Protein AF-0000000084351665 (afdb_homodimer)

InterPro domains:
  IPR002731 ATPase, BadF/BadG/BcrA/BcrD type [PF01869] (5-314)
  IPR043129 ATPase, nucleotide binding domain [SSF53067] (1-123)
  IPR043129 ATPase, nucleotide binding domain [SSF53067] (130-318)
  IPR052519 Eukaryotic-type N-acetylglucosamine Kinase [PTHR43190] (4-318)

Secondary structure (DSSP, 8-state):
--EEEEEEE-SSEEEEEEEETT----SSSSSEEEEEEE---HHHH-HHHHHHHHHHHHHHHHHHTT--GGGEEEEEEEETT--SHHHHHHHHHHHHHHHHHTT--TT-EEEEEEHHHHHHHHHSPTT---EEEEEESSSEEEEEE-TT--EEEEE--BTTTB-TTSHHHHHHHHHHHHHHHHHTSS---THHHHHHHHHT-SSTTHHHIIIIII---HHHHHHTHHHHHHHHHTT-HHHHHHHHHHHHHHHHHHHHHHHH-TT--TT-EEEEESHHHHH-HHHHHHHHHHHHHHT--EE----S-HHHHHHHHHHHHHS----/--EEEEEEE-SSEEEEEEEETT----SSSSSEEEEEEE---HHHH-HHHHHHHHHHHHHHHHHHTT--GGGEEEEEEEETT--SHHHHHHHHHHHHHHHHHTT--TT-EEEEEEHHHHHHHHHSPTT---EEEEEESSSEEEEEE-TT--EEEEE--BTTTB-TTSHHHHHHHHHHHHHHHHHTSS---THHHHHHHHHT-SSTTHHHIIIIII---HHHHHHTHHHHHHHHHTT-HHHHHHHHHHHHHHHHHHHHHHHH-TT--TT-EEEEESHHHHH-HHHHHHHHHHHHHTT--EE----S-HHHHHHHHHHHHHS----

Solvent-accessible surface area (backbone atoms only — not comparable to full-atom values): 31683 Å² total; per-residue (Å²): 91,55,26,21,29,2,25,28,22,28,75,71,39,20,37,40,30,39,31,38,64,90,53,64,95,50,88,96,51,95,36,68,50,76,44,77,45,66,39,32,15,33,86,78,67,31,60,68,52,19,25,51,50,51,39,50,49,50,50,49,47,30,59,74,65,73,50,59,45,67,35,36,23,13,35,15,38,12,22,32,83,25,82,46,71,69,48,25,51,51,48,40,51,48,36,49,53,35,39,52,73,66,57,40,37,92,74,38,43,78,45,53,43,28,35,66,56,17,33,39,50,8,27,40,50,89,88,56,59,45,35,33,32,37,39,18,25,61,47,20,34,29,40,34,38,35,74,86,66,49,76,49,69,21,72,56,55,40,81,87,48,31,16,61,40,6,19,29,43,45,18,48,52,49,53,30,48,41,53,32,22,73,35,49,60,41,71,85,59,68,56,48,61,52,49,31,57,74,69,71,45,90,52,77,76,50,49,47,49,46,54,73,65,66,49,68,52,70,62,60,43,13,55,43,29,57,51,37,48,53,35,29,77,71,66,32,63,68,32,40,51,52,36,42,50,23,12,50,43,48,44,38,36,52,52,14,50,44,70,77,34,76,85,59,46,52,77,33,40,30,27,55,44,43,58,44,54,72,70,24,62,60,25,40,49,43,30,52,52,47,25,58,76,65,51,62,16,37,80,44,74,47,61,46,51,36,24,54,9,11,24,50,53,10,42,42,68,58,50,62,69,87,119,90,56,26,21,29,2,24,31,22,27,72,72,40,20,37,42,28,38,31,37,65,93,51,62,95,39,72,86,60,93,35,57,49,77,45,76,46,67,39,31,14,31,84,78,66,32,61,66,52,20,25,51,50,49,37,51,48,49,51,49,48,31,59,76,66,72,50,60,46,67,34,36,24,13,34,15,40,12,21,33,82,26,81,47,71,69,47,26,52,51,48,40,52,48,36,49,52,35,39,54,74,66,56,40,36,92,77,37,43,78,48,52,43,27,36,67,56,18,33,40,50,9,27,40,50,89,89,56,57,46,35,34,32,36,40,19,26,60,47,19,35,30,41,36,38,35,77,87,66,50,74,49,67,20,71,57,54,40,82,89,48,32,14,63,39,7,19,28,43,43,17,49,51,50,53,29,48,43,53,33,21,74,37,48,60,40,72,85,58,67,57,49,61,50,49,31,56,74,69,71,44,91,51,79,76,49,50,46,50,46,54,75,63,67,50,68,52,68,62,62,43,11,55,42,31,57,51,37,47,52,35,29,75,71,65,30,64,68,33,40,51,51,36,42,50,22,13,51,43,48,43,37,36,52,52,13,50,44,70,75,34,76,86,60,46,52,76,33,42,30,28,55,44,44,57,45,54,71,69,24,64,62,24,39,49,44,29,52,52,48,25,59,77,66,51,62,16,37,80,43,75,47,59,46,49,35,24,54,10,11,24,50,52,10,43,43,68,59,50,61,70,89,120

Radius of gyration: 30.83 Å; Cα contacts (8 Å, |Δi|>4): 1410; chains: 2; bounding box: 46×96×69 Å

Foldseek 3Di:
DFKEWFWQAEQAKIKIKIAGQVDDPDPPDLGIDMDMDGHQQCVRVHLLVSLLRVLVRVVVVCVVSVHDLANYQEYEHAHANQADPVSQVSSQVNNVVSSVVSVHDPNYYYGYHHLVQLQVLQQDDPPQQWAKEWEAELFTWMWIADNVGDIDIGFPPDLVPDRFLHLLQLLVLLLVQLVCCVVVNDPDWCLQVLVCVVVVHDHNVCVCCVCVVVPDDSNVSSVSLVSLLVRVVVVTPSSLVSLLRSLVVSLVRLVVVCVVPVVDWLAHEYEYDYDSCVRHPSSVCSNQVSCVVVSSHHYDYGNGGSSVSRRVVGSCVSPVPPD/DFKEWFWQAEQAKIKIKIAGQVDDPDDPVQGIDMDMDGHQQCVRVHLLVSLLRVLVRVVVVCVVSVHDLANYQEYEHAHANQADPVSQVSSQVNNVVSSVVSVHDPNYYYGYHHLVQLQVLQQDDPPQQWAKEWEAELFTWMWIADNVGDIDIGFPPDLVPDRFLHLLQLLVLLLVQLVCCVVVNDPDWCSQVLVCVVVVHDHNVCVCCVCVPVPDDSNVSSVSLVSLLVRVVVVTPSSLVSLLRSLVVSLVRLVVVCVVPVVDWLAHEYEYYYDSCVRRPSSVCSNQVSCVVVSSHHYDYGNGGSSVSRRVVGSCVSPVPPD

Nearest PDB structures (foldseek):
  2e2o-assembly1_A  TM=8.042E-01  e=7.193E-23  Sulfurisphaera tokodaii
  2ch5-assembly2_D  TM=7.675E-01  e=7.895E-22  Homo sapiens
  2ch5-assembly1_A  TM=7.675E-01  e=6.154E-21  Homo sapiens
  1zc6-assembly1_A  TM=7.914E-01  e=1.418E-19  Chromobacterium violaceum ATCC 12472
  2ch6-assembly2_B  TM=7.378E-01  e=6.716E-17  Homo sapiens

Organism: NCBI:txid482461

pLDDT: mean 93.98, std 9.74, range [36.22, 98.94]

Sequence (646 aa):
MPFVIGMDGGGTKTTCLIKEVGGELQKNGRLVEQFQGPGTNPHVVGFETAAARIGELIRYGLEAGSLKTEEVSAVCCGLAGVGRKSEEQRMQQLISDELDSLKMSEYCELDVCSDSYIALRGALEPGTGEGILVISGTGSNALALTNSGKLTKSGGWGHVLGDEGSGYYIGMKALNYITRAYDGRDKATMLTSLILKRLQLEKTEDLIAYIYGERPEKREIASLARQVIEAAEHRDEAAENILRQAGEELLTHVESLFRKNPQFTKQTVVTAAGSIFTYSTLVRETFINGLRQRNLGIYRKAYQSPAFGAAIVAEELAHPSKQMPFVIGMDGGGTKTTCLIKEVGGELQKNGRLVEQFQGPGTNPHVVGFETAAARIGELIRYGLEAGSLKTEEVSAVCCGLAGVGRKSEEQRMQQLISDELDSLKMSEYCELDVCSDSYIALRGALEPGTGEGILVISGTGSNALALTNSGKLTKSGGWGHVLGDEGSGYYIGMKALNYITRAYDGRDKATMLTSLILKRLQLEKTEDLIAYIYGERPEKREIASLARQVIEAAEHRDEAAENILRQAGEELLTHVESLFRKNPQFTKQTVVTAAGSIFTYSTLVRETFINGLRQRNLGIYRKAYQSPAFGAAIVAEELAHPSKQ

Structure (mmCIF, N/CA/C/O backbone):
data_AF-0000000084351665-model_v1
#
loop_
_entity.id
_entity.type
_entity.pdbx_description
1 polymer 'BadF-type ATPase'
#
loop_
_atom_site.group_PDB
_atom_site.id
_atom_site.type_symbol
_atom_site.label_atom_id
_atom_site.label_alt_id
_atom_site.label_comp_id
_atom_site.label_asym_id
_atom_site.label_entity_id
_atom_site.label_seq_id
_atom_site.pdbx_PDB_ins_code
_atom_site.Cartn_x
_atom_site.Cartn_y
_atom_site.Cartn_z
_atom_site.occupancy
_atom_site.B_iso_or_equiv
_atom_site.auth_seq_id
_atom_site.auth_comp_id
_atom_site.auth_asym_id
_atom_site.auth_atom_id
_atom_site.pdbx_PDB_model_num
ATOM 1 N N . MET A 1 1 ? 1.772 -51.25 -11.43 1 73.12 1 MET A N 1
ATOM 2 C CA . MET A 1 1 ? 1.043 -50.375 -10.508 1 73.12 1 MET A CA 1
ATOM 3 C C . MET A 1 1 ? 0.276 -49.312 -11.266 1 73.12 1 MET A C 1
ATOM 5 O O . MET A 1 1 ? 0.858 -48.312 -11.695 1 73.12 1 MET A O 1
ATOM 9 N N . PRO A 1 2 ? -0.958 -49.5 -11.406 1 86.38 2 PRO A N 1
ATOM 10 C CA . PRO A 1 2 ? -1.713 -48.781 -12.438 1 86.38 2 PRO A CA 1
ATOM 11 C C . PRO A 1 2 ? -2.201 -47.406 -11.969 1 86.38 2 PRO A C 1
ATOM 13 O O . PRO A 1 2 ? -2.771 -46.656 -12.75 1 86.38 2 PRO A O 1
ATOM 16 N N . PHE A 1 3 ? -1.926 -47.094 -10.68 1 92.38 3 PHE A N 1
ATOM 17 C CA . PHE A 1 3 ? -2.535 -45.875 -10.203 1 92.38 3 PHE A CA 1
ATOM 18 C C . PHE A 1 3 ? -1.469 -44.875 -9.742 1 92.38 3 PHE A C 1
ATOM 20 O O . PHE A 1 3 ? -0.383 -45.281 -9.32 1 92.38 3 PHE A O 1
ATOM 27 N N . VAL A 1 4 ? -1.79 -43.594 -9.867 1 95.25 4 VAL A N 1
ATOM 28 C CA . VAL A 1 4 ? -0.985 -42.5 -9.305 1 95.25 4 VAL A CA 1
ATOM 29 C C . VAL A 1 4 ? -1.865 -41.594 -8.445 1 95.25 4 VAL A C 1
ATOM 31 O O . VAL A 1 4 ? -3.086 -41.562 -8.625 1 95.25 4 VAL A O 1
ATOM 34 N N . ILE A 1 5 ? -1.217 -40.875 -7.551 1 96.19 5 ILE A N 1
ATOM 35 C CA . ILE A 1 5 ? -1.927 -39.938 -6.668 1 96.19 5 ILE A CA 1
ATOM 36 C C . ILE A 1 5 ? -1.353 -38.531 -6.82 1 96.19 5 ILE A C 1
ATOM 38 O O . ILE A 1 5 ? -0.138 -38.344 -6.73 1 96.19 5 ILE A O 1
ATOM 42 N N . GLY A 1 6 ? -2.223 -37.594 -7.164 1 97 6 GLY A N 1
ATOM 43 C CA . GLY A 1 6 ? -1.877 -36.188 -7.164 1 97 6 GLY A CA 1
ATOM 44 C C . GLY A 1 6 ? -2.545 -35.406 -6.043 1 97 6 GLY A C 1
ATOM 45 O O . GLY A 1 6 ? -3.768 -35.469 -5.887 1 97 6 GLY A O 1
ATOM 46 N N . MET A 1 7 ? -1.726 -34.688 -5.277 1 97.94 7 MET A N 1
ATOM 47 C CA . MET A 1 7 ? -2.238 -33.906 -4.145 1 97.94 7 MET A CA 1
ATOM 48 C C . MET A 1 7 ? -2.031 -32.438 -4.363 1 97.94 7 MET A C 1
ATOM 50 O O . MET A 1 7 ? -0.933 -31.984 -4.715 1 97.94 7 MET A O 1
ATOM 54 N N . ASP A 1 8 ? -3.066 -31.625 -4.18 1 97.62 8 ASP A N 1
ATOM 55 C CA . ASP A 1 8 ? -3.016 -30.172 -4.133 1 97.62 8 ASP A CA 1
ATOM 56 C C . ASP A 1 8 ? -3.311 -29.656 -2.725 1 97.62 8 ASP A C 1
ATOM 58 O O . ASP A 1 8 ? -4.473 -29.594 -2.311 1 97.62 8 ASP A O 1
ATOM 62 N N . GLY A 1 9 ? -2.293 -29.266 -2.037 1 96.88 9 GLY A N 1
ATOM 63 C CA . GLY A 1 9 ? -2.42 -28.875 -0.643 1 96.88 9 GLY A CA 1
ATOM 64 C C . GLY A 1 9 ? -2.393 -27.375 -0.446 1 96.88 9 GLY A C 1
ATOM 65 O O . GLY A 1 9 ? -1.351 -26.734 -0.623 1 96.88 9 GLY A O 1
ATOM 66 N N . GLY A 1 10 ? -3.469 -26.828 -0.006 1 92.94 10 GLY A N 1
ATOM 67 C CA . GLY A 1 10 ? -3.582 -25.406 0.277 1 92.94 10 GLY A CA 1
ATOM 68 C C . GLY A 1 10 ? -3.656 -25.109 1.76 1 92.94 10 GLY A C 1
ATOM 69 O O . GLY A 1 10 ? -3.41 -25.969 2.596 1 92.94 10 GLY A O 1
ATOM 70 N N . GLY A 1 11 ? -3.896 -23.859 2.121 1 87.25 11 GLY A N 1
ATOM 71 C CA . GLY A 1 11 ? -4.02 -23.438 3.506 1 87.25 11 GLY A CA 1
ATOM 72 C C . GLY A 1 11 ? -5.316 -23.891 4.156 1 87.25 11 GLY A C 1
ATOM 73 O O . GLY A 1 11 ? -5.344 -24.203 5.344 1 87.25 11 GLY A O 1
ATOM 74 N N . THR A 1 12 ? -6.395 -23.969 3.371 1 87.5 12 THR A N 1
ATOM 75 C CA . THR A 1 12 ? -7.711 -24.25 3.93 1 87.5 12 THR A CA 1
ATOM 76 C C . THR A 1 12 ? -8.156 -25.672 3.584 1 87.5 12 THR A C 1
ATOM 78 O O . THR A 1 12 ? -8.844 -26.312 4.375 1 87.5 12 THR A O 1
ATOM 81 N N . LYS A 1 13 ? -7.762 -26.094 2.414 1 93.94 13 LYS A N 1
ATOM 82 C CA . LYS A 1 13 ? -8.203 -27.406 1.959 1 93.94 13 LYS A CA 1
ATOM 83 C C . LYS A 1 13 ? -7.105 -28.125 1.177 1 93.94 13 LYS A C 1
ATOM 85 O O . LYS A 1 13 ? -6.176 -27.469 0.683 1 93.94 13 LYS A O 1
ATOM 90 N N . THR A 1 14 ? -7.246 -29.406 1.111 1 97.38 14 THR A N 1
ATOM 91 C CA . THR A 1 14 ? -6.363 -30.266 0.324 1 97.38 14 THR A CA 1
ATOM 92 C C . THR A 1 14 ? -7.176 -31.219 -0.558 1 97.38 14 THR A C 1
ATOM 94 O O . THR A 1 14 ? -8.188 -31.766 -0.119 1 97.38 14 THR A O 1
ATOM 97 N N . THR A 1 15 ? -6.746 -31.312 -1.779 1 96.5 15 THR A N 1
ATOM 98 C CA . THR A 1 15 ? -7.402 -32.219 -2.717 1 96.5 15 THR A CA 1
ATOM 99 C C . THR A 1 15 ? -6.5 -33.406 -3.057 1 96.5 15 THR A C 1
ATOM 101 O O . THR A 1 15 ? -5.32 -33.219 -3.365 1 96.5 15 THR A O 1
ATOM 104 N N . CYS A 1 16 ? -7.047 -34.562 -2.961 1 96.56 16 CYS A N 1
ATOM 105 C CA . CYS A 1 16 ? -6.395 -35.812 -3.352 1 96.56 16 CYS A CA 1
ATOM 106 C C . CYS A 1 16 ? -7.066 -36.438 -4.578 1 96.56 16 CYS A C 1
ATOM 108 O O . CYS A 1 16 ? -8.266 -36.719 -4.555 1 96.56 16 CYS A O 1
ATOM 110 N N . LEU A 1 17 ? -6.281 -36.531 -5.609 1 94.88 17 LEU A N 1
ATOM 111 C CA . LEU A 1 17 ? -6.789 -37.125 -6.844 1 94.88 17 LEU A CA 1
ATOM 112 C C . LEU A 1 17 ? -6.098 -38.469 -7.137 1 94.88 17 LEU A C 1
ATOM 114 O O . LEU A 1 17 ? -4.867 -38.531 -7.133 1 94.88 17 LEU A O 1
ATOM 118 N N . ILE A 1 18 ? -6.875 -39.5 -7.359 1 93.62 18 ILE A N 1
ATOM 119 C CA . ILE A 1 18 ? -6.363 -40.812 -7.734 1 93.62 18 ILE A CA 1
ATOM 120 C C . ILE A 1 18 ? -6.801 -41.156 -9.156 1 93.62 18 ILE A C 1
ATOM 122 O O . ILE A 1 18 ? -7.984 -41.062 -9.484 1 93.62 18 ILE A O 1
ATOM 126 N N . LYS A 1 19 ? -5.84 -41.438 -9.977 1 89.94 19 LYS A N 1
ATOM 127 C CA . LYS A 1 19 ? -6.211 -41.812 -11.344 1 89.94 19 LYS A CA 1
ATOM 128 C C . LYS A 1 19 ? -5.379 -42.969 -11.859 1 89.94 19 LYS A C 1
ATOM 130 O O . LYS A 1 19 ? -4.285 -43.219 -11.352 1 89.94 19 LYS A O 1
ATOM 135 N N . GLU A 1 20 ? -5.871 -43.625 -12.812 1 88.94 20 GLU A N 1
ATOM 136 C CA . GLU A 1 20 ? -5.129 -44.656 -13.5 1 88.94 20 GLU A CA 1
ATOM 137 C C . GLU A 1 20 ? -4.078 -44.062 -14.438 1 88.94 20 GLU A C 1
ATOM 139 O O . GLU A 1 20 ? -4.316 -43.062 -15.078 1 88.94 20 GLU A O 1
ATOM 144 N N . VAL A 1 21 ? -2.936 -44.75 -14.461 1 87.12 21 VAL A N 1
ATOM 145 C CA . VAL A 1 21 ? -1.882 -44.344 -15.383 1 87.12 21 VAL A CA 1
ATOM 146 C C . VAL A 1 21 ? -2.412 -44.344 -16.812 1 87.12 21 VAL A C 1
ATOM 148 O O . VAL A 1 21 ? -3.057 -45.281 -17.25 1 87.12 21 VAL A O 1
ATOM 151 N N . GLY A 1 22 ? -2.076 -43.281 -17.562 1 76.81 22 GLY A N 1
ATOM 152 C CA . GLY A 1 22 ? -2.531 -43.156 -18.938 1 76.81 22 GLY A CA 1
ATOM 153 C C . GLY A 1 22 ? -3.996 -42.781 -19.062 1 76.81 22 GLY A C 1
ATOM 154 O O . GLY A 1 22 ? -4.488 -42.5 -20.156 1 76.81 22 GLY A O 1
ATOM 155 N N . GLY A 1 23 ? -4.766 -42.938 -17.984 1 66.62 23 GLY A N 1
ATOM 156 C CA . GLY A 1 23 ? -6.195 -42.688 -18.016 1 66.62 23 GLY A CA 1
ATOM 157 C C . GLY A 1 23 ? -6.523 -41.219 -18.266 1 66.62 23 GLY A C 1
ATOM 158 O O . GLY A 1 23 ? -5.797 -40.312 -17.828 1 66.62 23 GLY A O 1
ATOM 159 N N . GLU A 1 24 ? -7.328 -40.969 -19.453 1 60.25 24 GLU A N 1
ATOM 160 C CA . GLU A 1 24 ? -7.812 -39.594 -19.719 1 60.25 24 GLU A CA 1
ATOM 161 C C . GLU A 1 24 ? -8.93 -39.219 -18.75 1 60.25 24 GLU A C 1
ATOM 163 O O . GLU A 1 24 ? -9.484 -40.062 -18.062 1 60.25 24 GLU A O 1
ATOM 168 N N . LEU A 1 25 ? -9.164 -37.812 -18.547 1 56.84 25 LEU A N 1
ATOM 169 C CA . LEU A 1 25 ? -10.195 -37.312 -17.656 1 56.84 25 LEU A CA 1
ATOM 170 C C . LEU A 1 25 ? -11.586 -37.75 -18.109 1 56.84 25 LEU A C 1
ATOM 172 O O . LEU A 1 25 ? -11.992 -37.438 -19.234 1 56.84 25 LEU A O 1
ATOM 176 N N . GLN A 1 26 ? -12.258 -39 -18.156 1 50.75 26 GLN A N 1
ATOM 177 C CA . GLN A 1 26 ? -13.648 -39.219 -18.547 1 50.75 26 GLN A CA 1
ATOM 178 C C . GLN A 1 26 ? -14.586 -39.031 -17.359 1 50.75 26 GLN A C 1
ATOM 180 O O . GLN A 1 26 ? -14.234 -39.375 -16.219 1 50.75 26 GLN A O 1
ATOM 185 N N . LYS A 1 27 ? -15.656 -38 -17.469 1 45.81 27 LYS A N 1
ATOM 186 C CA . LYS A 1 27 ? -16.703 -37.938 -16.469 1 45.81 27 LYS A CA 1
ATOM 187 C C . LYS A 1 27 ? -17.234 -39.312 -16.109 1 45.81 27 LYS A C 1
ATOM 189 O O . LYS A 1 27 ? -17.359 -39.656 -14.922 1 45.81 27 LYS A O 1
ATOM 194 N N . ASN A 1 28 ? -18.188 -39.875 -17.078 1 39.06 28 ASN A N 1
ATOM 195 C CA . ASN A 1 28 ? -19.094 -41 -16.984 1 39.06 28 ASN A CA 1
ATOM 196 C C . ASN A 1 28 ? -18.359 -42.344 -17.156 1 39.06 28 ASN A C 1
ATOM 198 O O . ASN A 1 28 ? -18.906 -43.281 -17.703 1 39.06 28 ASN A O 1
ATOM 202 N N . GLY A 1 29 ? -17.109 -42.438 -16.812 1 44.81 29 GLY A N 1
ATOM 203 C CA . GLY A 1 29 ? -16.547 -43.781 -16.625 1 44.81 29 GLY A CA 1
ATOM 204 C C . GLY A 1 29 ? -15.43 -43.844 -15.602 1 44.81 29 GLY A C 1
ATOM 205 O O . GLY A 1 29 ? -14.953 -42.781 -15.148 1 44.81 29 GLY A O 1
ATOM 206 N N . ARG A 1 30 ? -14.711 -44.812 -14.883 1 49.84 30 ARG A N 1
ATOM 207 C CA . ARG A 1 30 ? -14.102 -45.125 -13.586 1 49.84 30 ARG A CA 1
ATOM 208 C C . ARG A 1 30 ? -12.938 -44.219 -13.289 1 49.84 30 ARG A C 1
ATOM 210 O O . ARG A 1 30 ? -12.156 -44.469 -12.367 1 49.84 30 ARG A O 1
ATOM 217 N N . LEU A 1 31 ? -11.992 -43.219 -14.062 1 54.06 31 LEU A N 1
ATOM 218 C CA . LEU A 1 31 ? -10.531 -43.156 -14.062 1 54.06 31 LEU A CA 1
ATOM 219 C C . LEU A 1 31 ? -10.039 -42.188 -12.977 1 54.06 31 LEU A C 1
ATOM 221 O O . LEU A 1 31 ? -8.93 -42.375 -12.461 1 54.06 31 LEU A O 1
ATOM 225 N N . VAL A 1 32 ? -10.805 -41.188 -12.5 1 64.94 32 VAL A N 1
ATOM 226 C CA . VAL A 1 32 ? -10.234 -40.188 -11.594 1 64.94 32 VAL A CA 1
ATOM 227 C C . VAL A 1 32 ? -11.172 -39.969 -10.406 1 64.94 32 VAL A C 1
ATOM 229 O O . VAL A 1 32 ? -12.367 -39.75 -10.586 1 64.94 32 VAL A O 1
ATOM 232 N N . GLU A 1 33 ? -10.828 -40.438 -9.148 1 85.5 33 GLU A N 1
ATOM 233 C CA . GLU A 1 33 ? -11.539 -40.094 -7.918 1 85.5 33 GLU A CA 1
ATOM 234 C C . GLU A 1 33 ? -10.844 -38.969 -7.164 1 85.5 33 GLU A C 1
ATOM 236 O O . GLU A 1 33 ? -9.609 -38.906 -7.133 1 85.5 33 GLU A O 1
ATOM 241 N N . GLN A 1 34 ? -11.695 -38.125 -6.688 1 92.19 34 GLN A N 1
ATOM 242 C CA . GLN A 1 34 ? -11.156 -36.969 -5.945 1 92.19 34 GLN A CA 1
ATOM 243 C C . GLN A 1 34 ? -11.703 -36.938 -4.52 1 92.19 34 GLN A C 1
ATOM 245 O O . GLN A 1 34 ? -12.883 -37.219 -4.297 1 92.19 34 GLN A O 1
ATOM 250 N N . PHE A 1 35 ? -10.867 -36.625 -3.592 1 94 35 PHE A N 1
ATOM 251 C CA . PHE A 1 35 ? -11.195 -36.5 -2.178 1 94 35 PHE A CA 1
ATOM 252 C C . PHE A 1 35 ? -10.664 -35.188 -1.604 1 94 35 PHE A C 1
ATOM 254 O O . PHE A 1 35 ? -9.703 -34.625 -2.127 1 94 35 PHE A O 1
ATOM 261 N N . GLN A 1 36 ? -11.32 -34.688 -0.543 1 95.81 36 GLN A N 1
ATOM 262 C CA . GLN A 1 36 ? -10.906 -33.438 0.06 1 95.81 36 GLN A CA 1
ATOM 263 C C . GLN A 1 36 ? -10.633 -33.594 1.553 1 95.81 36 GLN A C 1
ATOM 265 O O . GLN A 1 36 ? -11.25 -34.438 2.209 1 95.81 36 GLN A O 1
ATOM 270 N N . GLY A 1 37 ? -9.711 -32.906 1.994 1 96.62 37 GLY A N 1
ATOM 271 C CA . GLY A 1 37 ? -9.352 -32.844 3.404 1 96.62 37 GLY A CA 1
ATOM 272 C C . GLY A 1 37 ? -8.922 -31.469 3.861 1 96.62 37 GLY A C 1
ATOM 273 O O . GLY A 1 37 ? -9.016 -30.5 3.107 1 96.62 37 GLY A O 1
ATOM 274 N N . PRO A 1 38 ? -8.492 -31.422 5.133 1 96.69 38 PRO A N 1
ATOM 275 C CA . PRO A 1 38 ? -8.086 -30.125 5.688 1 96.69 38 PRO A CA 1
ATOM 276 C C . PRO A 1 38 ? -6.805 -29.594 5.055 1 96.69 38 PRO A C 1
ATOM 278 O O . PRO A 1 38 ? -6.082 -30.328 4.383 1 96.69 38 PRO A O 1
ATOM 281 N N . GLY A 1 39 ? -6.539 -28.375 5.352 1 96.5 39 GLY A N 1
ATOM 282 C CA . GLY A 1 39 ? -5.371 -27.703 4.797 1 96.5 39 GLY A CA 1
ATOM 283 C C . GLY A 1 39 ? -4.059 -28.312 5.258 1 96.5 39 GLY A C 1
ATOM 284 O O . GLY A 1 39 ? -3.955 -28.781 6.391 1 96.5 39 GLY A O 1
ATOM 285 N N . THR A 1 40 ? -3.043 -28.172 4.324 1 97.44 40 THR A N 1
ATOM 286 C CA . THR A 1 40 ? -1.778 -28.844 4.613 1 97.44 40 THR A CA 1
ATOM 287 C C . THR A 1 40 ? -0.603 -27.891 4.395 1 97.44 40 THR A C 1
ATOM 289 O O . THR A 1 40 ? 0.504 -28.328 4.078 1 97.44 40 THR A O 1
ATOM 292 N N . ASN A 1 41 ? -0.821 -26.594 4.422 1 94.88 41 ASN A N 1
ATOM 293 C CA . ASN A 1 41 ? 0.281 -25.625 4.418 1 94.88 41 ASN A CA 1
ATOM 294 C C . ASN A 1 41 ? 1.104 -25.719 5.699 1 94.88 41 ASN A C 1
ATOM 296 O O . ASN A 1 41 ? 0.625 -25.359 6.773 1 94.88 41 ASN A O 1
ATOM 300 N N . PRO A 1 42 ? 2.324 -26.094 5.582 1 95.38 42 PRO A N 1
ATOM 301 C CA . PRO A 1 42 ? 3.105 -26.359 6.793 1 95.38 42 PRO A CA 1
ATOM 302 C C . PRO A 1 42 ? 3.355 -25.109 7.621 1 95.38 42 PRO A C 1
ATOM 304 O O . PRO A 1 42 ? 3.602 -25.203 8.828 1 95.38 42 PRO A O 1
ATOM 307 N N . HIS A 1 43 ? 3.283 -23.969 7.016 1 89.25 43 HIS A N 1
ATOM 308 C CA . HIS A 1 43 ? 3.506 -22.734 7.75 1 89.25 43 HIS A CA 1
ATOM 309 C C . HIS A 1 43 ? 2.268 -22.328 8.547 1 89.25 43 HIS A C 1
ATOM 311 O O . HIS A 1 43 ? 2.342 -21.469 9.43 1 89.25 43 HIS A O 1
ATOM 317 N N . VAL A 1 44 ? 1.251 -22.953 8.289 1 88.94 44 VAL A N 1
ATOM 318 C CA . VAL A 1 44 ? -0.001 -22.656 8.977 1 88.94 44 VAL A CA 1
ATOM 319 C C . VAL A 1 44 ? -0.271 -23.719 10.039 1 88.94 44 VAL A C 1
ATOM 321 O O . VAL A 1 44 ? -0.572 -23.391 11.188 1 88.94 44 VAL A O 1
ATOM 324 N N . VAL A 1 45 ? -0.045 -24.969 9.703 1 94.88 45 VAL A N 1
ATOM 325 C CA . VAL A 1 45 ? -0.508 -26.031 10.578 1 94.88 45 VAL A CA 1
ATOM 326 C C . VAL A 1 45 ? 0.69 -26.75 11.195 1 94.88 45 VAL A C 1
ATOM 328 O O . VAL A 1 45 ? 0.536 -27.531 12.141 1 94.88 45 VAL A O 1
ATOM 331 N N . GLY A 1 46 ? 1.863 -26.5 10.68 1 95.25 46 GLY A N 1
ATOM 332 C CA . GLY A 1 46 ? 3.049 -27.25 11.078 1 95.25 46 GLY A CA 1
ATOM 333 C C . GLY A 1 46 ? 3.402 -28.375 10.125 1 95.25 46 GLY A C 1
ATOM 334 O O . GLY A 1 46 ? 2.518 -29 9.539 1 95.25 46 GLY A O 1
ATOM 335 N N . PHE A 1 47 ? 4.652 -28.719 10.047 1 97.31 47 PHE A N 1
ATOM 336 C CA . PHE A 1 47 ? 5.156 -29.688 9.078 1 97.31 47 PHE A CA 1
ATOM 337 C C . PHE A 1 47 ? 4.652 -31.078 9.406 1 97.31 47 PHE A C 1
ATOM 339 O O . PHE A 1 47 ? 4.18 -31.797 8.516 1 97.31 47 PHE A O 1
ATOM 346 N N . GLU A 1 48 ? 4.691 -31.453 10.602 1 97.88 48 GLU A N 1
ATOM 347 C CA . GLU A 1 48 ? 4.277 -32.781 11.016 1 97.88 48 GLU A CA 1
ATOM 348 C C . GLU A 1 48 ? 2.779 -33 10.805 1 97.88 48 GLU A C 1
ATOM 350 O O . GLU A 1 48 ? 2.354 -34.031 10.305 1 97.88 48 GLU A O 1
ATOM 355 N N . THR A 1 49 ? 2.082 -31.969 11.156 1 98.19 49 THR A N 1
ATOM 356 C CA . THR A 1 49 ? 0.635 -32.031 10.992 1 98.19 49 THR A CA 1
ATOM 357 C C . THR A 1 49 ? 0.265 -32.094 9.508 1 98.19 49 THR A C 1
ATOM 359 O O . THR A 1 49 ? -0.638 -32.844 9.125 1 98.19 49 THR A O 1
ATOM 362 N N . ALA A 1 50 ? 0.93 -31.328 8.727 1 98.25 50 ALA A N 1
ATOM 363 C CA . ALA A 1 50 ? 0.693 -31.359 7.285 1 98.25 50 ALA A CA 1
ATOM 364 C C . ALA A 1 50 ? 0.921 -32.75 6.711 1 98.25 50 ALA A C 1
ATOM 366 O O . ALA A 1 50 ? 0.091 -33.25 5.957 1 98.25 50 ALA A O 1
ATOM 367 N N . ALA A 1 51 ? 1.972 -33.375 7.133 1 98.25 51 ALA A N 1
ATOM 368 C CA . ALA A 1 51 ? 2.303 -34.719 6.645 1 98.25 51 ALA A CA 1
ATOM 369 C C . ALA A 1 51 ? 1.266 -35.719 7.094 1 98.25 51 ALA A C 1
ATOM 371 O O . ALA A 1 51 ? 0.847 -36.594 6.312 1 98.25 51 ALA A O 1
ATOM 372 N N . ALA A 1 52 ? 0.917 -35.625 8.297 1 98.31 52 ALA A N 1
ATOM 373 C CA . ALA A 1 52 ? -0.076 -36.531 8.844 1 98.31 52 ALA A CA 1
ATOM 374 C C . ALA A 1 52 ? -1.401 -36.406 8.094 1 98.31 52 ALA A C 1
ATOM 376 O O . ALA A 1 52 ? -2.045 -37.438 7.793 1 98.31 52 ALA A O 1
ATOM 377 N N . ARG A 1 53 ? -1.767 -35.188 7.809 1 98.44 53 ARG A N 1
ATOM 378 C CA . ARG A 1 53 ? -3.01 -34.969 7.086 1 98.44 53 ARG A CA 1
ATOM 379 C C . ARG A 1 53 ? -2.945 -35.531 5.676 1 98.44 53 ARG A C 1
ATOM 381 O O . ARG A 1 53 ? -3.936 -36.062 5.172 1 98.44 53 ARG A O 1
ATOM 388 N N . ILE A 1 54 ? -1.84 -35.406 5.109 1 98.25 54 ILE A N 1
ATOM 389 C CA . ILE A 1 54 ? -1.64 -35.938 3.768 1 98.25 54 ILE A CA 1
ATOM 390 C C . ILE A 1 54 ? -1.747 -37.469 3.801 1 98.25 54 ILE A C 1
ATOM 392 O O . ILE A 1 54 ? -2.453 -38.062 2.984 1 98.25 54 ILE A O 1
ATOM 396 N N . GLY A 1 55 ? -1.094 -38.062 4.754 1 97.88 55 GLY A N 1
ATOM 397 C CA . GLY A 1 55 ? -1.19 -39.5 4.922 1 97.88 55 GLY A CA 1
ATOM 398 C C . GLY A 1 55 ? -2.613 -40 5.133 1 97.88 55 GLY A C 1
ATOM 399 O O . GLY A 1 55 ? -3.037 -40.969 4.531 1 97.88 55 GLY A O 1
ATOM 400 N N . GLU A 1 56 ? -3.277 -39.25 5.973 1 97.88 56 GLU A N 1
ATOM 401 C CA . GLU A 1 56 ? -4.66 -39.625 6.27 1 97.88 56 GLU A CA 1
ATOM 402 C C . GLU A 1 56 ? -5.539 -39.5 5.027 1 97.88 56 GLU A C 1
ATOM 404 O O . GLU A 1 56 ? -6.422 -40.344 4.809 1 97.88 56 GLU A O 1
ATOM 409 N N . LEU A 1 57 ? -5.297 -38.5 4.316 1 97.56 57 LEU A N 1
ATOM 410 C CA . LEU A 1 57 ? -6.105 -38.281 3.121 1 97.56 57 LEU A CA 1
ATOM 411 C C . LEU A 1 57 ? -5.82 -39.344 2.064 1 97.56 57 LEU A C 1
ATOM 413 O O . LEU A 1 57 ? -6.727 -39.781 1.351 1 97.56 57 LEU A O 1
ATOM 417 N N . ILE A 1 58 ? -4.59 -39.75 1.967 1 96.81 58 ILE A N 1
ATOM 418 C CA . ILE A 1 58 ? -4.223 -40.844 1.056 1 96.81 58 ILE A CA 1
ATOM 419 C C . ILE A 1 58 ? -4.895 -42.125 1.5 1 96.81 58 ILE A C 1
ATOM 421 O O . ILE A 1 58 ? -5.488 -42.844 0.686 1 96.81 58 ILE A O 1
ATOM 425 N N . ARG A 1 59 ? -4.809 -42.406 2.768 1 96.62 59 ARG A N 1
ATOM 426 C CA . ARG A 1 59 ? -5.449 -43.594 3.312 1 96.62 59 ARG A CA 1
ATOM 427 C C . ARG A 1 59 ? -6.941 -43.625 2.992 1 96.62 59 ARG A C 1
ATOM 429 O O . ARG A 1 59 ? -7.469 -44.625 2.516 1 96.62 59 ARG A O 1
ATOM 436 N N . TYR A 1 60 ? -7.531 -42.5 3.289 1 95.94 60 TYR A N 1
ATOM 437 C CA . TYR A 1 60 ? -8.961 -42.375 3.039 1 95.94 60 TYR A CA 1
ATOM 438 C C . TYR A 1 60 ? -9.281 -42.625 1.568 1 95.94 60 TYR A C 1
ATOM 440 O O . TYR A 1 60 ? -10.234 -43.344 1.243 1 95.94 60 TYR A O 1
ATOM 448 N N . GLY A 1 61 ? -8.547 -42.031 0.692 1 93.38 61 GLY A N 1
ATOM 449 C CA . GLY A 1 61 ? -8.758 -42.188 -0.736 1 93.38 61 GLY A CA 1
ATOM 450 C C . GLY A 1 61 ? -8.609 -43.625 -1.196 1 93.38 61 GLY A C 1
ATOM 451 O O . GLY A 1 61 ? -9.414 -44.125 -2 1 93.38 61 GLY A O 1
ATOM 452 N N . LEU A 1 62 ? -7.609 -44.281 -0.713 1 93.12 62 LEU A N 1
ATOM 453 C CA . LEU A 1 62 ? -7.375 -45.656 -1.081 1 93.12 62 LEU A CA 1
ATOM 454 C C . LEU A 1 62 ? -8.523 -46.562 -0.603 1 93.12 62 LEU A C 1
ATOM 456 O O . LEU A 1 62 ? -8.992 -47.438 -1.345 1 93.12 62 LEU A O 1
ATOM 460 N N . GLU A 1 63 ? -8.938 -46.281 0.593 1 93.94 63 GLU A N 1
ATOM 461 C CA . GLU A 1 63 ? -10.047 -47.031 1.159 1 93.94 63 GLU A CA 1
ATOM 462 C C . GLU A 1 63 ? -11.336 -46.812 0.38 1 93.94 63 GLU A C 1
ATOM 464 O O . GLU A 1 63 ? -12.047 -47.75 0.042 1 93.94 63 GLU A O 1
ATOM 469 N N . ALA A 1 64 ? -11.602 -45.594 0.104 1 91.5 64 ALA A N 1
ATOM 470 C CA . ALA A 1 64 ? -12.828 -45.25 -0.604 1 91.5 64 ALA A CA 1
ATOM 471 C C . ALA A 1 64 ? -12.844 -45.844 -2.01 1 91.5 64 ALA A C 1
ATOM 473 O O . ALA A 1 64 ? -13.906 -46.188 -2.523 1 91.5 64 ALA A O 1
ATOM 474 N N . GLY A 1 65 ? -11.695 -45.906 -2.609 1 86.69 65 GLY A N 1
ATOM 475 C CA . GLY A 1 65 ? -11.586 -46.438 -3.961 1 86.69 65 GLY A CA 1
ATOM 476 C C . GLY A 1 65 ? -11.359 -47.938 -3.998 1 86.69 65 GLY A C 1
ATOM 477 O O . GLY A 1 65 ? -11.25 -48.531 -5.078 1 86.69 65 GLY A O 1
ATOM 478 N N . SER A 1 66 ? -11.305 -48.562 -2.844 1 90.38 66 SER A N 1
ATOM 479 C CA . SER A 1 66 ? -11.016 -49.969 -2.719 1 90.38 66 SER A CA 1
ATOM 480 C C . SER A 1 66 ? -9.727 -50.344 -3.457 1 90.38 66 SER A C 1
ATOM 482 O O . SER A 1 66 ? -9.703 -51.312 -4.227 1 90.38 66 SER A O 1
ATOM 484 N N . LEU A 1 67 ? -8.719 -49.562 -3.281 1 91.94 67 LEU A N 1
ATOM 485 C CA . LEU A 1 67 ? -7.41 -49.75 -3.898 1 91.94 67 LEU A CA 1
ATOM 486 C C . LEU A 1 67 ? -6.398 -50.281 -2.875 1 91.94 67 LEU A C 1
ATOM 488 O O . LEU A 1 67 ? -6.414 -49.844 -1.72 1 91.94 67 LEU A O 1
ATOM 492 N N . LYS A 1 68 ? -5.543 -51.094 -3.348 1 93.62 68 LYS A N 1
ATOM 493 C CA . LYS A 1 68 ? -4.453 -51.562 -2.5 1 93.62 68 LYS A CA 1
ATOM 494 C C . LYS A 1 68 ? -3.234 -50.625 -2.617 1 93.62 68 LYS A C 1
ATOM 496 O O . LYS A 1 68 ? -2.998 -50.031 -3.67 1 93.62 68 LYS A O 1
ATOM 501 N N . THR A 1 69 ? -2.451 -50.562 -1.581 1 94.25 69 THR A N 1
ATOM 502 C CA . THR A 1 69 ? -1.271 -49.719 -1.534 1 94.25 69 THR A CA 1
ATOM 503 C C . THR A 1 69 ? -0.261 -50.125 -2.602 1 94.25 69 THR A C 1
ATOM 505 O O . THR A 1 69 ? 0.448 -49.281 -3.15 1 94.25 69 THR A O 1
ATOM 508 N N . GLU A 1 70 ? -0.279 -51.406 -2.941 1 93.62 70 GLU A N 1
ATOM 509 C CA . GLU A 1 70 ? 0.672 -51.938 -3.906 1 93.62 70 GLU A CA 1
ATOM 510 C C . GLU A 1 70 ? 0.321 -51.5 -5.328 1 93.62 70 GLU A C 1
ATOM 512 O O . GLU A 1 70 ? 1.129 -51.656 -6.246 1 93.62 70 GLU A O 1
ATOM 517 N N . GLU A 1 71 ? -0.792 -50.938 -5.434 1 93.94 71 GLU A N 1
ATOM 518 C CA . GLU A 1 71 ? -1.261 -50.562 -6.766 1 93.94 71 GLU A CA 1
ATOM 519 C C . GLU A 1 71 ? -0.868 -49.125 -7.117 1 93.94 71 GLU A C 1
ATOM 521 O O . GLU A 1 71 ? -1.069 -48.688 -8.25 1 93.94 71 GLU A O 1
ATOM 526 N N . VAL A 1 72 ? -0.321 -48.438 -6.215 1 95.38 72 VAL A N 1
ATOM 527 C CA . VAL A 1 72 ? 0.044 -47.031 -6.438 1 95.38 72 VAL A CA 1
ATOM 528 C C . VAL A 1 72 ? 1.513 -46.969 -6.844 1 95.38 72 VAL A C 1
ATOM 530 O O . VAL A 1 72 ? 2.396 -47.406 -6.109 1 95.38 72 VAL A O 1
ATOM 533 N N . SER A 1 73 ? 1.736 -46.344 -8.016 1 95.38 73 SER A N 1
ATOM 534 C CA . SER A 1 73 ? 3.096 -46.312 -8.547 1 95.38 73 SER A CA 1
ATOM 535 C C . SER A 1 73 ? 3.828 -45.062 -8.117 1 95.38 73 SER A C 1
ATOM 537 O O . SER A 1 73 ? 5.059 -45.062 -8.008 1 95.38 73 SER A O 1
ATOM 539 N N . ALA A 1 74 ? 3.084 -43.969 -7.93 1 97.38 74 ALA A N 1
ATOM 540 C CA . ALA A 1 74 ? 3.742 -42.719 -7.551 1 97.38 74 ALA A CA 1
ATOM 541 C C . ALA A 1 74 ? 2.758 -41.75 -6.891 1 97.38 74 ALA A C 1
ATOM 543 O O . ALA A 1 74 ? 1.552 -41.844 -7.145 1 97.38 74 ALA A O 1
ATOM 544 N N . VAL A 1 75 ? 3.283 -40.906 -6.047 1 97.75 75 VAL A N 1
ATOM 545 C CA . VAL A 1 75 ? 2.559 -39.812 -5.383 1 97.75 75 VAL A CA 1
ATOM 546 C C . VAL A 1 75 ? 3.281 -38.5 -5.602 1 97.75 75 VAL A C 1
ATOM 548 O O . VAL A 1 75 ? 4.508 -38.406 -5.477 1 97.75 75 VAL A O 1
ATOM 551 N N . CYS A 1 76 ? 2.516 -37.5 -6.031 1 98.06 76 CYS A N 1
ATOM 552 C CA . CYS A 1 76 ? 3.059 -36.156 -6.094 1 98.06 76 CYS A CA 1
ATOM 553 C C . CYS A 1 76 ? 2.23 -35.188 -5.25 1 98.06 76 CYS A C 1
ATOM 555 O O . CYS A 1 76 ? 1.005 -35.125 -5.375 1 98.06 76 CYS A O 1
ATOM 557 N N . CYS A 1 77 ? 2.922 -34.469 -4.391 1 98.31 77 CYS A N 1
ATOM 558 C CA . CYS A 1 77 ? 2.266 -33.469 -3.523 1 98.31 77 CYS A CA 1
ATOM 559 C C . CYS A 1 77 ? 2.723 -32.062 -3.848 1 98.31 77 CYS A C 1
ATOM 561 O O . CYS A 1 77 ? 3.877 -31.703 -3.605 1 98.31 77 CYS A O 1
ATOM 563 N N . GLY A 1 78 ? 1.801 -31.281 -4.438 1 97.81 78 GLY A N 1
ATOM 564 C CA . GLY A 1 78 ? 2.02 -29.844 -4.551 1 97.81 78 GLY A CA 1
ATOM 565 C C . GLY A 1 78 ? 1.453 -29.062 -3.381 1 97.81 78 GLY A C 1
ATOM 566 O O . GLY A 1 78 ? 0.235 -29 -3.201 1 97.81 78 GLY A O 1
ATOM 567 N N . LEU A 1 79 ? 2.312 -28.406 -2.637 1 96.81 79 LEU A N 1
ATOM 568 C CA . LEU A 1 79 ? 1.879 -27.844 -1.363 1 96.81 79 LEU A CA 1
ATOM 569 C C . LEU A 1 79 ? 2.154 -26.344 -1.313 1 96.81 79 LEU A C 1
ATOM 571 O O . LEU A 1 79 ? 3.262 -25.906 -1.623 1 96.81 79 LEU A O 1
ATOM 575 N N . ALA A 1 80 ? 1.109 -25.625 -0.874 1 92.56 80 ALA A N 1
ATOM 576 C CA . ALA A 1 80 ? 1.345 -24.219 -0.523 1 92.56 80 ALA 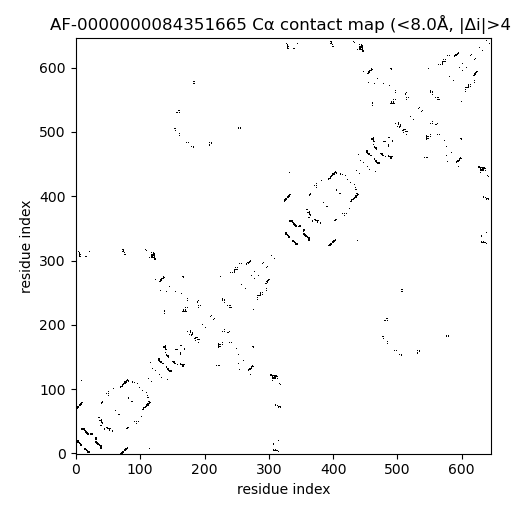A CA 1
ATOM 577 C C . ALA A 1 80 ? 2.371 -24.109 0.6 1 92.56 80 ALA A C 1
ATOM 579 O O . ALA A 1 80 ? 2.395 -24.922 1.518 1 92.56 80 ALA A O 1
ATOM 580 N N . GLY A 1 81 ? 3.195 -23.094 0.524 1 87.38 81 GLY A N 1
ATOM 581 C CA . GLY A 1 81 ? 4.164 -22.859 1.582 1 87.38 81 GLY A CA 1
ATOM 582 C C . GLY A 1 81 ? 5.449 -23.641 1.404 1 87.38 81 GLY A C 1
ATOM 583 O O . GLY A 1 81 ? 6.383 -23.5 2.193 1 87.38 81 GLY A O 1
ATOM 584 N N . VAL A 1 82 ? 5.516 -24.484 0.448 1 88.56 82 VAL A N 1
ATOM 585 C CA . VAL A 1 82 ? 6.699 -25.281 0.172 1 88.56 82 VAL A CA 1
ATOM 586 C C . VAL A 1 82 ? 7.387 -24.781 -1.094 1 88.56 82 VAL A C 1
ATOM 588 O O . VAL A 1 82 ? 7.391 -25.453 -2.121 1 88.56 82 VAL A O 1
ATOM 591 N N . GLY A 1 83 ? 7.914 -23.562 -0.971 1 78 83 GLY A N 1
ATOM 592 C CA . GLY A 1 83 ? 8.555 -22.953 -2.123 1 78 83 GLY A CA 1
ATOM 593 C C . GLY A 1 83 ? 10.07 -23.047 -2.076 1 78 83 GLY A C 1
ATOM 594 O O . GLY A 1 83 ? 10.742 -22.859 -3.098 1 78 83 GLY A O 1
ATOM 595 N N . ARG A 1 84 ? 10.672 -23.375 -0.843 1 79.38 84 ARG A N 1
ATOM 596 C CA . ARG A 1 84 ? 12.117 -23.469 -0.667 1 79.38 84 ARG A CA 1
ATOM 597 C C . ARG A 1 84 ? 12.562 -24.938 -0.666 1 79.38 84 ARG A C 1
ATOM 599 O O . ARG A 1 84 ? 11.852 -25.797 -0.165 1 79.38 84 ARG A O 1
ATOM 606 N N . LYS A 1 85 ? 13.734 -25.172 -1.169 1 85.5 85 LYS A N 1
ATOM 607 C CA . LYS A 1 85 ? 14.281 -26.516 -1.285 1 85.5 85 LYS A CA 1
ATOM 608 C C . LYS A 1 85 ? 14.32 -27.219 0.073 1 85.5 85 LYS A C 1
ATOM 610 O O . LYS A 1 85 ? 14.016 -28.406 0.176 1 85.5 85 LYS A O 1
ATOM 615 N N . SER A 1 86 ? 14.648 -26.453 1.076 1 89 86 SER A N 1
ATOM 616 C CA . SER A 1 86 ? 14.734 -27.031 2.41 1 89 86 SER A CA 1
ATOM 617 C C . SER A 1 86 ? 13.359 -27.484 2.898 1 89 86 SER A C 1
ATOM 619 O O . SER A 1 86 ? 13.242 -28.531 3.541 1 89 86 SER A O 1
ATOM 621 N N . GLU A 1 87 ? 12.375 -26.766 2.561 1 91.56 87 GLU A N 1
ATOM 622 C CA . GLU A 1 87 ? 11.008 -27.125 2.949 1 91.56 87 GLU A CA 1
ATOM 623 C C . GLU A 1 87 ? 10.5 -28.328 2.158 1 91.56 87 GLU A C 1
ATOM 625 O O . GLU A 1 87 ? 9.828 -29.203 2.709 1 91.56 87 GLU A O 1
ATOM 630 N N . GLU A 1 88 ? 10.875 -28.328 0.932 1 93.75 88 GLU A N 1
ATOM 631 C CA . GLU A 1 88 ? 10.516 -29.453 0.081 1 93.75 88 GLU A CA 1
ATOM 632 C C . GLU A 1 88 ? 11.117 -30.766 0.61 1 93.75 88 GLU A C 1
ATOM 634 O O . GLU A 1 88 ? 10.422 -31.766 0.716 1 93.75 88 GLU A O 1
ATOM 639 N N . GLN A 1 89 ? 12.328 -30.688 0.985 1 94.94 89 GLN A N 1
ATOM 640 C CA . GLN A 1 89 ? 13.039 -31.875 1.472 1 94.94 89 GLN A CA 1
ATOM 641 C C . GLN A 1 89 ? 12.469 -32.344 2.807 1 94.94 89 GLN A C 1
ATOM 643 O O . GLN A 1 89 ? 12.312 -33.531 3.033 1 94.94 89 GLN A O 1
ATOM 648 N N . ARG A 1 90 ? 12.188 -31.344 3.562 1 96.44 90 ARG A N 1
ATOM 649 C CA . ARG A 1 90 ? 11.617 -31.688 4.863 1 96.44 90 ARG A CA 1
ATOM 650 C C . ARG A 1 90 ? 10.266 -32.375 4.707 1 96.44 90 ARG A C 1
ATOM 652 O O . ARG A 1 90 ? 10.008 -33.406 5.316 1 96.44 90 ARG A O 1
ATOM 659 N N . MET A 1 91 ? 9.477 -31.844 3.895 1 97.75 91 MET A N 1
ATOM 660 C CA . MET A 1 91 ? 8.164 -32.438 3.664 1 97.75 91 MET A CA 1
ATOM 661 C C . MET A 1 91 ? 8.281 -33.781 2.961 1 97.75 91 MET A C 1
ATOM 663 O O . MET A 1 91 ? 7.496 -34.688 3.221 1 97.75 91 MET A O 1
ATOM 667 N N . GLN A 1 92 ? 9.219 -33.844 2.057 1 97.44 92 GLN A N 1
ATOM 668 C CA . GLN A 1 92 ? 9.461 -35.125 1.368 1 97.44 92 GLN A CA 1
ATOM 669 C C . GLN A 1 92 ? 9.742 -36.25 2.361 1 97.44 92 GLN A C 1
ATOM 671 O O . GLN A 1 92 ? 9.195 -37.344 2.244 1 97.44 92 GLN A O 1
ATOM 676 N N . GLN A 1 93 ? 10.555 -35.938 3.34 1 97.75 93 GLN A N 1
ATOM 677 C CA . GLN A 1 93 ? 10.906 -36.938 4.348 1 97.75 93 GLN A CA 1
ATOM 678 C C . GLN A 1 93 ? 9.703 -37.312 5.203 1 97.75 93 GLN A C 1
ATOM 680 O O . GLN A 1 93 ? 9.422 -38.5 5.426 1 97.75 93 GLN A O 1
ATOM 685 N N . LEU A 1 94 ? 9.016 -36.344 5.609 1 98.25 94 LEU A N 1
ATOM 686 C CA . LEU A 1 94 ? 7.883 -36.562 6.5 1 98.25 94 LEU A CA 1
ATOM 687 C C . LEU A 1 94 ? 6.781 -37.344 5.793 1 98.25 94 LEU A C 1
ATOM 689 O O . LEU A 1 94 ? 6.172 -38.219 6.383 1 98.25 94 LEU A O 1
ATOM 693 N N . ILE A 1 95 ? 6.539 -37.031 4.551 1 98.19 95 ILE A N 1
ATOM 694 C CA . ILE A 1 95 ? 5.488 -37.688 3.795 1 98.19 95 ILE A CA 1
ATOM 695 C C . ILE A 1 95 ? 5.93 -39.125 3.467 1 98.19 95 ILE A C 1
ATOM 697 O O . ILE A 1 95 ? 5.113 -40.062 3.473 1 98.19 95 ILE A O 1
ATOM 701 N N . SER A 1 96 ? 7.203 -39.281 3.197 1 97.56 96 SER A N 1
ATOM 702 C CA . SER A 1 96 ? 7.738 -40.625 2.984 1 97.56 96 SER A CA 1
ATOM 703 C C . SER A 1 96 ? 7.488 -41.5 4.191 1 97.56 96 SER A C 1
ATOM 705 O O . SER A 1 96 ? 7.113 -42.688 4.039 1 97.56 96 SER A O 1
ATOM 707 N N . ASP A 1 97 ? 7.723 -40.938 5.352 1 97.62 97 ASP A N 1
ATOM 708 C CA . ASP A 1 97 ? 7.461 -41.688 6.582 1 97.62 97 ASP A CA 1
ATOM 709 C C . ASP A 1 97 ? 5.988 -42.094 6.684 1 97.62 97 ASP A C 1
ATOM 711 O O . ASP A 1 97 ? 5.664 -43.188 7.125 1 97.62 97 ASP A O 1
ATOM 715 N N . GLU A 1 98 ? 5.141 -41.219 6.332 1 97.69 98 GLU A N 1
ATOM 716 C CA . GLU A 1 98 ? 3.709 -41.5 6.355 1 97.69 98 GLU A CA 1
ATOM 717 C C . GLU A 1 98 ? 3.355 -42.594 5.375 1 97.69 98 GLU A C 1
ATOM 719 O O . GLU A 1 98 ? 2.525 -43.469 5.676 1 97.69 98 GLU A O 1
ATOM 724 N N . LEU A 1 99 ? 3.973 -42.531 4.188 1 97.12 99 LEU A N 1
ATOM 725 C CA . LEU A 1 99 ? 3.711 -43.562 3.184 1 97.12 99 LEU A CA 1
ATOM 726 C C . LEU A 1 99 ? 4.191 -44.938 3.666 1 97.12 99 LEU A C 1
ATOM 728 O O . LEU A 1 99 ? 3.549 -45.969 3.395 1 97.12 99 LEU A O 1
ATOM 732 N N . ASP A 1 100 ? 5.289 -44.906 4.352 1 96.5 100 ASP A N 1
ATOM 733 C CA . ASP A 1 100 ? 5.797 -46.125 4.941 1 96.5 100 ASP A CA 1
ATOM 734 C C . ASP A 1 100 ? 4.816 -46.688 5.965 1 96.5 100 ASP A C 1
ATOM 736 O O . ASP A 1 100 ? 4.559 -47.906 5.988 1 96.5 100 ASP A O 1
ATOM 740 N N . SER A 1 101 ? 4.336 -45.812 6.75 1 96.12 101 SER A N 1
ATOM 741 C CA . SER A 1 101 ? 3.379 -46.219 7.777 1 96.12 101 SER A CA 1
ATOM 742 C C . SER A 1 101 ? 2.113 -46.812 7.152 1 96.12 101 SER A C 1
ATOM 744 O O . SER A 1 101 ? 1.459 -47.656 7.75 1 96.12 101 SER A O 1
ATOM 746 N N . LEU A 1 102 ? 1.792 -46.375 5.953 1 95.81 102 LEU A N 1
ATOM 747 C CA . LEU A 1 102 ? 0.619 -46.844 5.23 1 95.81 102 LEU A CA 1
ATOM 748 C C . LEU A 1 102 ? 0.937 -48.125 4.469 1 95.81 102 LEU A C 1
ATOM 750 O O . LEU A 1 102 ? 0.063 -48.688 3.807 1 95.81 102 LEU A O 1
ATOM 754 N N . LYS A 1 103 ? 2.207 -48.531 4.562 1 95.31 103 LYS A N 1
ATOM 755 C CA . LYS A 1 103 ? 2.686 -49.75 3.893 1 95.31 103 LYS A CA 1
ATOM 756 C C . LYS A 1 103 ? 2.561 -49.625 2.377 1 95.31 103 LYS A C 1
ATOM 758 O O . LYS A 1 103 ? 2.137 -50.562 1.701 1 95.31 103 LYS A O 1
ATOM 763 N N . MET A 1 104 ? 2.846 -48.406 1.919 1 94.44 104 MET A N 1
ATOM 764 C CA . MET A 1 104 ? 2.945 -48.25 0.472 1 94.44 104 MET A CA 1
ATOM 765 C C . MET A 1 104 ? 4.102 -49.062 -0.095 1 94.44 104 MET A C 1
ATOM 767 O O . MET A 1 104 ? 5.059 -49.375 0.62 1 94.44 104 MET A O 1
ATOM 771 N N . SER A 1 105 ? 3.947 -49.375 -1.37 1 93.25 105 SER A N 1
ATOM 772 C CA . SER A 1 105 ? 5 -50.156 -2.027 1 93.25 105 SER A CA 1
ATOM 773 C C . SER A 1 105 ? 6.34 -49.438 -1.943 1 93.25 105 SER A C 1
ATOM 775 O O . SER A 1 105 ? 6.402 -48.219 -2.062 1 93.25 105 SER A O 1
ATOM 777 N N . GLU A 1 106 ? 7.461 -50.188 -1.797 1 91.25 106 GLU A N 1
ATOM 778 C CA . GLU A 1 106 ? 8.805 -49.594 -1.79 1 91.25 106 GLU A CA 1
ATOM 779 C C . GLU A 1 106 ? 9.156 -49 -3.148 1 91.25 106 GLU A C 1
ATOM 781 O O . GLU A 1 106 ? 10.102 -48.219 -3.258 1 91.25 106 GLU A O 1
ATOM 786 N N . TYR A 1 107 ? 8.375 -49.406 -4.125 1 91.69 107 TYR A N 1
ATOM 787 C CA . TYR A 1 107 ? 8.641 -48.938 -5.48 1 91.69 107 TYR A CA 1
ATOM 788 C C . TYR A 1 107 ? 7.793 -47.719 -5.801 1 91.69 107 TYR A C 1
ATOM 790 O O . TYR A 1 107 ? 7.906 -47.156 -6.887 1 91.69 107 TYR A O 1
ATOM 798 N N . CYS A 1 108 ? 6.926 -47.312 -4.824 1 95.19 108 CYS A N 1
ATOM 799 C CA . CYS A 1 108 ? 6.129 -46.094 -5.008 1 95.19 108 CYS A CA 1
ATOM 800 C C . CYS A 1 108 ? 7.004 -44.875 -4.934 1 95.19 108 CYS A C 1
ATOM 802 O O . CYS A 1 108 ? 7.621 -44.594 -3.9 1 95.19 108 CYS A O 1
ATOM 804 N N . GLU A 1 109 ? 7.059 -44.125 -6.066 1 96.38 109 GLU A N 1
ATOM 805 C CA . GLU A 1 109 ? 7.855 -42.906 -6.098 1 96.38 109 GLU A CA 1
ATOM 806 C C . GLU A 1 109 ? 7.109 -41.719 -5.453 1 96.38 109 GLU A C 1
ATOM 808 O O . GLU A 1 109 ? 5.879 -41.688 -5.477 1 96.38 109 GLU A O 1
ATOM 813 N N . LEU A 1 110 ? 7.902 -40.812 -4.855 1 97.5 110 LEU A N 1
ATOM 814 C CA . LEU A 1 110 ? 7.328 -39.625 -4.199 1 97.5 110 LEU A CA 1
ATOM 815 C C . LEU A 1 110 ? 8.016 -38.375 -4.672 1 97.5 110 LEU A C 1
ATOM 817 O O . LEU A 1 110 ? 9.242 -38.312 -4.789 1 97.5 110 LEU A O 1
ATOM 821 N N . ASP A 1 111 ? 7.176 -37.375 -5.012 1 96.94 111 ASP A N 1
ATOM 822 C CA . ASP A 1 111 ? 7.68 -36.031 -5.293 1 96.94 111 ASP A CA 1
ATOM 823 C C . ASP A 1 111 ? 6.887 -35 -4.523 1 96.94 111 ASP A C 1
ATOM 825 O O . ASP A 1 111 ? 5.66 -35.094 -4.422 1 96.94 111 ASP A O 1
ATOM 829 N N . VAL A 1 112 ? 7.605 -34.125 -3.887 1 97.75 112 VAL A N 1
ATOM 830 C CA . VAL A 1 112 ? 6.996 -32.969 -3.211 1 97.75 112 VAL A CA 1
ATOM 831 C C . VAL A 1 112 ? 7.477 -31.688 -3.854 1 97.75 112 VAL A C 1
ATOM 833 O O . VAL A 1 112 ? 8.68 -31.484 -4.027 1 97.75 112 VAL A O 1
ATOM 836 N N . CYS A 1 113 ? 6.516 -30.859 -4.254 1 95.38 113 CYS A N 1
ATOM 837 C CA . CYS A 1 113 ? 6.84 -29.609 -4.914 1 95.38 113 CYS A CA 1
ATOM 838 C C . CYS A 1 113 ? 5.863 -28.516 -4.508 1 95.38 113 CYS A C 1
ATOM 840 O O . CYS A 1 113 ? 5.086 -28.688 -3.564 1 95.38 113 CYS A O 1
ATOM 842 N N . SER A 1 114 ? 5.996 -27.375 -5.137 1 94.19 114 SER A N 1
ATOM 843 C CA . SER A 1 114 ? 5.145 -26.234 -4.797 1 94.19 114 SER A CA 1
ATOM 844 C C . SER A 1 114 ? 3.768 -26.359 -5.434 1 94.19 114 SER A C 1
ATOM 846 O O . SER A 1 114 ? 3.615 -27.016 -6.469 1 94.19 114 SER A O 1
ATOM 848 N N . ASP A 1 115 ? 2.836 -25.672 -4.797 1 94.75 115 ASP A N 1
ATOM 849 C CA . ASP A 1 115 ? 1.484 -25.656 -5.348 1 94.75 115 ASP A CA 1
ATOM 850 C C . ASP A 1 115 ? 1.454 -24.953 -6.703 1 94.75 115 ASP A C 1
ATOM 852 O O . ASP A 1 115 ? 0.654 -25.312 -7.574 1 94.75 115 ASP A O 1
ATO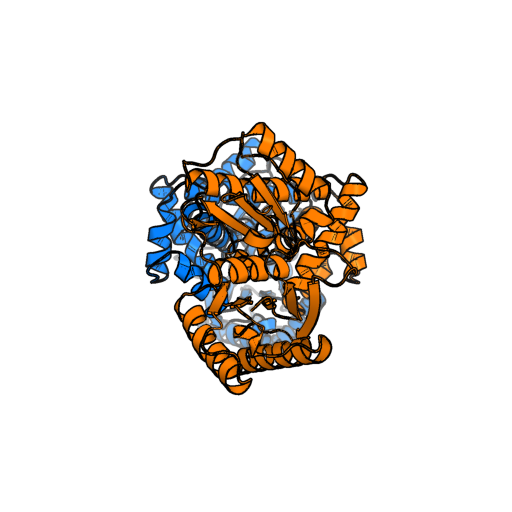M 856 N N . SER A 1 116 ? 2.352 -24.047 -6.926 1 93.44 116 SER A N 1
ATOM 857 C CA . SER A 1 116 ? 2.381 -23.312 -8.188 1 93.44 116 SER A CA 1
ATOM 858 C C . SER A 1 116 ? 2.879 -24.203 -9.328 1 93.44 116 SER A C 1
ATOM 860 O O . SER A 1 116 ? 2.42 -24.078 -10.461 1 93.44 116 SER A O 1
ATOM 862 N N . TYR A 1 117 ? 3.779 -25.094 -8.992 1 94.75 117 TYR A N 1
ATOM 863 C CA . TYR A 1 117 ? 4.309 -26 -10.023 1 94.75 117 TYR A CA 1
ATOM 864 C C . TYR A 1 117 ? 3.232 -26.938 -10.523 1 94.75 117 TYR A C 1
ATOM 866 O O . TYR A 1 117 ? 3.068 -27.125 -11.734 1 94.75 117 TYR A O 1
ATOM 874 N N . ILE A 1 118 ? 2.508 -27.516 -9.625 1 95.88 118 ILE A N 1
ATOM 875 C CA . ILE A 1 118 ? 1.502 -28.484 -10.07 1 95.88 118 ILE A CA 1
ATOM 876 C C . ILE A 1 118 ? 0.353 -27.75 -10.75 1 95.88 118 ILE A C 1
ATOM 878 O O . ILE A 1 118 ? -0.313 -28.297 -11.633 1 95.88 118 ILE A O 1
ATOM 882 N N . ALA A 1 119 ? 0.101 -26.516 -10.336 1 96.25 119 ALA A N 1
ATOM 883 C CA . ALA A 1 119 ? -0.889 -25.703 -11.039 1 96.25 119 ALA A CA 1
ATOM 884 C C . ALA A 1 119 ? -0.488 -25.484 -12.5 1 96.25 119 ALA A C 1
ATOM 886 O O . ALA A 1 119 ? -1.316 -25.625 -13.398 1 96.25 119 ALA A O 1
ATOM 887 N N . LEU A 1 120 ? 0.761 -25.203 -12.695 1 97.25 120 LEU A N 1
ATOM 888 C CA . LEU A 1 120 ? 1.277 -25.031 -14.047 1 97.25 120 LEU A CA 1
ATOM 889 C C . LEU A 1 120 ? 1.165 -26.328 -14.844 1 97.25 120 LEU A C 1
ATOM 891 O O . LEU A 1 120 ? 0.711 -26.328 -15.992 1 97.25 120 LEU A O 1
ATOM 895 N N . ARG A 1 121 ? 1.543 -27.422 -14.242 1 95.38 121 ARG A N 1
ATOM 896 C CA . ARG A 1 121 ? 1.503 -28.719 -14.914 1 95.38 121 ARG A CA 1
ATOM 897 C C . ARG A 1 121 ? 0.072 -29.109 -15.273 1 95.38 121 ARG A C 1
ATOM 899 O O . ARG A 1 121 ? -0.167 -29.719 -16.312 1 95.38 121 ARG A O 1
ATOM 906 N N . GLY A 1 122 ? -0.837 -28.781 -14.391 1 94.88 122 GLY A N 1
ATOM 907 C CA . GLY A 1 122 ? -2.24 -29.062 -14.656 1 94.88 122 GLY A CA 1
ATOM 908 C C . GLY A 1 122 ? -2.824 -28.172 -15.742 1 94.88 122 GLY A C 1
ATOM 909 O O . GLY A 1 122 ? -3.746 -28.578 -16.453 1 94.88 122 GLY A O 1
ATOM 910 N N . ALA A 1 123 ? -2.293 -27.016 -15.867 1 96.12 123 ALA A N 1
ATOM 911 C CA . ALA A 1 123 ? -2.838 -26.016 -16.797 1 96.12 123 ALA A CA 1
ATOM 912 C C . ALA A 1 123 ? -2.398 -26.312 -18.219 1 96.12 123 ALA A C 1
ATOM 914 O O . ALA A 1 123 ? -3.088 -25.938 -19.172 1 96.12 123 ALA A O 1
ATOM 915 N N . LEU A 1 124 ? -1.293 -26.969 -18.359 1 94.81 124 LEU A N 1
ATOM 916 C CA . LEU A 1 124 ? -0.769 -27.266 -19.688 1 94.81 124 LEU A CA 1
ATOM 917 C C . LEU A 1 124 ? -1.333 -28.578 -20.219 1 94.81 124 LEU A C 1
ATOM 919 O O . LEU A 1 124 ? -1.418 -29.562 -19.469 1 94.81 124 LEU A O 1
ATOM 923 N N . GLU A 1 125 ? -1.721 -28.562 -21.406 1 89.81 125 GLU A N 1
ATOM 924 C CA . GLU A 1 125 ? -2.203 -29.797 -22.016 1 89.81 125 GLU A CA 1
ATOM 925 C C . GLU A 1 125 ? -1.116 -30.859 -22.031 1 89.81 125 GLU A C 1
ATOM 927 O O . GLU A 1 125 ? 0.066 -30.547 -22.203 1 89.81 125 GLU A O 1
ATOM 932 N N . PRO A 1 126 ? -1.604 -32.094 -21.844 1 79.88 126 PRO A N 1
ATOM 933 C CA . PRO A 1 126 ? -0.614 -33.156 -21.953 1 79.88 126 PRO A CA 1
ATOM 934 C C . PRO A 1 126 ? 0.182 -33.094 -23.25 1 79.88 126 PRO A C 1
ATOM 936 O O . PRO A 1 126 ? -0.386 -32.844 -24.312 1 79.88 126 PRO A O 1
ATOM 939 N N . GLY A 1 127 ? 1.45 -33.25 -23.188 1 79.19 127 GLY A N 1
ATOM 940 C CA . GLY A 1 127 ? 2.301 -33.188 -24.375 1 79.19 127 GLY A CA 1
ATOM 941 C C . GLY A 1 127 ? 2.941 -31.828 -24.562 1 79.19 127 GLY A C 1
ATOM 942 O O . GLY A 1 127 ? 3.918 -31.688 -25.297 1 79.19 127 GLY A O 1
ATOM 943 N N . THR A 1 128 ? 2.365 -30.875 -23.922 1 84.88 128 THR A N 1
ATOM 944 C CA . THR A 1 128 ? 2.971 -29.547 -23.953 1 84.88 128 THR A CA 1
ATOM 945 C C . THR A 1 128 ? 4.07 -29.422 -22.906 1 84.88 128 THR A C 1
ATOM 947 O O . THR A 1 128 ? 3.797 -29.484 -21.703 1 84.88 128 THR A O 1
ATOM 950 N N . GLY A 1 129 ? 5.328 -29.281 -23.375 1 85.5 129 GLY A N 1
ATOM 951 C CA . GLY A 1 129 ? 6.457 -29.344 -22.453 1 85.5 129 GLY A CA 1
ATOM 952 C C . GLY A 1 129 ? 6.859 -27.969 -21.922 1 85.5 129 GLY A C 1
ATOM 953 O O . GLY A 1 129 ? 7.707 -27.875 -21.031 1 85.5 129 GLY A O 1
ATOM 954 N N . GLU A 1 130 ? 6.285 -26.969 -22.594 1 95.06 130 GLU A N 1
ATOM 955 C CA . GLU A 1 130 ? 6.641 -25.625 -22.141 1 95.06 130 GLU A CA 1
ATOM 956 C C . GLU A 1 130 ? 5.426 -24.703 -22.156 1 95.06 130 GLU A C 1
ATOM 958 O O . GLU A 1 130 ? 4.496 -24.891 -22.938 1 95.06 130 GLU A O 1
ATOM 963 N N . GLY A 1 131 ? 5.441 -23.781 -21.234 1 98.12 131 GLY A N 1
ATOM 964 C CA . GLY A 1 131 ? 4.352 -22.812 -21.188 1 98.12 131 GLY A CA 1
ATOM 965 C C . GLY A 1 131 ? 4.387 -21.938 -19.953 1 98.12 131 GLY A C 1
ATOM 966 O O . GLY A 1 131 ? 5.332 -22.016 -19.156 1 98.12 131 GLY A O 1
ATOM 967 N N . ILE A 1 132 ? 3.406 -21.016 -19.891 1 98.69 132 ILE A N 1
ATOM 968 C CA . ILE A 1 132 ? 3.314 -20.031 -18.812 1 98.69 132 ILE A CA 1
ATOM 969 C C . ILE A 1 132 ? 1.945 -20.141 -18.141 1 98.69 132 ILE A C 1
ATOM 971 O O . ILE A 1 132 ? 0.929 -20.312 -18.812 1 98.69 132 ILE A O 1
ATOM 975 N N . LEU A 1 133 ? 1.953 -20.062 -16.812 1 98.69 133 LEU A N 1
ATOM 976 C CA . LEU A 1 133 ? 0.73 -19.922 -16.031 1 98.69 133 LEU A CA 1
ATOM 977 C C . LEU A 1 133 ? 0.746 -18.625 -15.234 1 98.69 133 LEU A C 1
ATOM 979 O O . LEU A 1 133 ? 1.695 -18.359 -14.5 1 98.69 133 LEU A O 1
ATOM 983 N N . VAL A 1 134 ? -0.266 -17.781 -15.445 1 98.75 134 VAL A N 1
ATOM 984 C CA . VAL A 1 134 ? -0.473 -16.594 -14.625 1 98.75 134 VAL A CA 1
ATOM 985 C C . VAL A 1 134 ? -1.632 -16.828 -13.664 1 98.75 134 VAL A C 1
ATOM 987 O O . VAL A 1 134 ? -2.723 -17.219 -14.07 1 98.75 134 VAL A O 1
ATOM 990 N N . ILE A 1 135 ? -1.358 -16.641 -12.383 1 97.44 135 ILE A N 1
ATOM 991 C CA . ILE A 1 135 ? -2.373 -16.844 -11.352 1 97.44 135 ILE A CA 1
ATOM 992 C C . ILE A 1 135 ? -2.773 -15.5 -10.75 1 97.44 135 ILE A C 1
ATOM 994 O O . ILE A 1 135 ? -1.914 -14.695 -10.383 1 97.44 135 ILE A O 1
ATOM 998 N N . SER A 1 136 ? -4.09 -15.211 -10.68 1 98.06 136 SER A N 1
ATOM 999 C CA . SER A 1 136 ? -4.594 -13.992 -10.055 1 98.06 136 SER A CA 1
ATOM 1000 C C . SER A 1 136 ? -5.852 -14.266 -9.242 1 98.06 136 SER A C 1
ATOM 1002 O O . SER A 1 136 ? -6.938 -14.445 -9.797 1 98.06 136 SER A O 1
ATOM 1004 N N . GLY A 1 137 ? -5.742 -14.328 -7.977 1 96.12 137 GLY A N 1
ATOM 1005 C CA . GLY A 1 137 ? -6.809 -14.43 -6.988 1 96.12 137 GLY A CA 1
ATOM 1006 C C . GLY A 1 137 ? -6.68 -13.406 -5.871 1 96.12 137 GLY A C 1
ATOM 1007 O O . GLY A 1 137 ? -6.59 -12.203 -6.129 1 96.12 137 GLY A O 1
ATOM 1008 N N . THR A 1 138 ? -6.508 -13.984 -4.625 1 94.5 138 THR A N 1
ATOM 1009 C CA . THR A 1 138 ? -6.195 -13.07 -3.537 1 94.5 138 THR A CA 1
ATOM 1010 C C . THR A 1 138 ? -4.867 -12.359 -3.791 1 94.5 138 THR A C 1
ATOM 1012 O O . THR A 1 138 ? -4.762 -11.148 -3.619 1 94.5 138 THR A O 1
ATOM 1015 N N . GLY A 1 139 ? -3.881 -13.117 -4.184 1 96.19 139 GLY A N 1
ATOM 1016 C CA . GLY A 1 139 ? -2.611 -12.617 -4.68 1 96.19 139 GLY A CA 1
ATOM 1017 C C . GLY A 1 139 ? -2.381 -12.922 -6.148 1 96.19 139 GLY A C 1
ATOM 1018 O O . GLY A 1 139 ? -3.303 -13.328 -6.855 1 96.19 139 GLY A O 1
ATOM 1019 N N . SER A 1 140 ? -1.18 -12.602 -6.605 1 97.69 140 SER A N 1
ATOM 1020 C CA . SER A 1 140 ? -0.859 -12.914 -7.996 1 97.69 140 SER A CA 1
ATOM 1021 C C . SER A 1 140 ? 0.591 -13.359 -8.148 1 97.69 140 SER A C 1
ATOM 1023 O O . SER A 1 140 ? 1.443 -12.992 -7.328 1 97.69 140 SER A O 1
ATOM 1025 N N . ASN A 1 141 ? 0.846 -14.188 -9.07 1 96.44 141 ASN A N 1
ATOM 1026 C CA . ASN A 1 141 ? 2.174 -14.633 -9.484 1 96.44 141 ASN A CA 1
ATOM 1027 C C . ASN A 1 141 ? 2.133 -15.32 -10.844 1 96.44 141 ASN A C 1
ATOM 1029 O O . ASN A 1 141 ? 1.059 -15.516 -11.414 1 96.44 141 ASN A O 1
ATOM 1033 N N . ALA A 1 142 ? 3.262 -15.562 -11.43 1 98.44 142 ALA A N 1
ATOM 1034 C CA . ALA A 1 142 ? 3.367 -16.25 -12.711 1 98.44 142 ALA A CA 1
ATOM 1035 C C . ALA A 1 142 ? 4.574 -17.188 -12.734 1 98.44 142 ALA A C 1
ATOM 1037 O O . ALA A 1 142 ? 5.574 -16.938 -12.062 1 98.44 142 ALA A O 1
ATOM 1038 N N . LEU A 1 143 ? 4.387 -18.25 -13.484 1 97.69 143 LEU A N 1
ATOM 1039 C CA . LEU A 1 143 ? 5.426 -19.266 -13.625 1 97.69 143 LEU A CA 1
ATOM 1040 C C . LEU A 1 143 ? 5.566 -19.703 -15.078 1 97.69 143 LEU A C 1
ATOM 1042 O O . LEU A 1 143 ? 4.574 -19.781 -15.805 1 97.69 143 LEU A O 1
ATOM 1046 N N . ALA A 1 144 ? 6.805 -20.047 -15.414 1 98.56 144 ALA A N 1
ATOM 1047 C CA . ALA A 1 144 ? 7.094 -20.578 -16.75 1 98.56 144 ALA A CA 1
ATOM 1048 C C . ALA A 1 144 ? 7.895 -21.875 -16.672 1 98.56 144 ALA A C 1
ATOM 1050 O O . ALA A 1 144 ? 8.758 -22.016 -15.797 1 98.56 144 ALA A O 1
ATOM 1051 N N . LEU A 1 145 ? 7.555 -22.766 -17.5 1 97.38 145 LEU A N 1
ATOM 1052 C CA . LEU A 1 145 ? 8.273 -24.016 -17.703 1 97.38 145 LEU A CA 1
ATOM 1053 C C . LEU A 1 145 ? 8.805 -24.125 -19.125 1 97.38 145 LEU A C 1
ATOM 1055 O O . LEU A 1 145 ? 8.086 -23.828 -20.078 1 97.38 145 LEU A O 1
ATOM 1059 N N . THR A 1 146 ? 10.078 -24.516 -19.234 1 97.38 146 THR A N 1
ATOM 1060 C CA . THR A 1 146 ? 10.656 -24.734 -20.562 1 97.38 146 THR A CA 1
ATOM 1061 C C . THR A 1 146 ? 10.719 -26.219 -20.891 1 97.38 146 THR A C 1
ATOM 1063 O O . THR A 1 146 ? 10.523 -27.062 -20.016 1 97.38 146 THR A O 1
ATOM 1066 N N . ASN A 1 147 ? 11.062 -26.5 -22.109 1 94.38 147 ASN A N 1
ATOM 1067 C CA . ASN A 1 147 ? 11.188 -27.875 -22.547 1 94.38 147 ASN A CA 1
ATOM 1068 C C . ASN A 1 147 ? 12.328 -28.594 -21.828 1 94.38 147 ASN A C 1
ATOM 1070 O O . ASN A 1 147 ? 12.312 -29.812 -21.688 1 94.38 147 ASN A O 1
ATOM 1074 N N . SER A 1 148 ? 13.242 -27.828 -21.375 1 93.5 148 SER A N 1
ATOM 1075 C CA . SER A 1 148 ? 14.375 -28.406 -20.656 1 93.5 148 SER A CA 1
ATOM 1076 C C . SER A 1 148 ? 14.031 -28.688 -19.203 1 93.5 148 SER A C 1
ATOM 1078 O O . SER A 1 148 ? 14.828 -29.266 -18.469 1 93.5 148 SER A O 1
ATOM 1080 N N . GLY A 1 149 ? 12.859 -28.25 -18.844 1 92.5 149 GLY A N 1
ATOM 1081 C CA . GLY A 1 149 ? 12.43 -28.484 -17.469 1 92.5 149 GLY A CA 1
ATOM 1082 C C . GLY A 1 149 ? 12.766 -27.328 -16.531 1 92.5 149 GLY A C 1
ATOM 1083 O O . GLY A 1 149 ? 12.547 -27.422 -15.32 1 92.5 149 GLY A O 1
ATOM 1084 N N . LYS A 1 150 ? 13.281 -26.266 -17.078 1 95.44 150 LYS A N 1
ATOM 1085 C CA . LYS A 1 150 ? 13.625 -25.094 -16.266 1 95.44 150 LYS A CA 1
ATOM 1086 C C . LYS A 1 150 ? 12.375 -24.328 -15.844 1 95.44 150 LYS A C 1
ATOM 1088 O O . LYS A 1 150 ? 11.5 -24.062 -16.672 1 95.44 150 LYS A O 1
ATOM 1093 N N . LEU A 1 151 ? 12.375 -24.031 -14.562 1 95.5 151 LEU A N 1
ATOM 1094 C CA . LEU A 1 151 ? 11.273 -23.25 -14 1 95.5 151 LEU A CA 1
ATOM 1095 C C . LEU A 1 151 ? 11.727 -21.828 -13.695 1 95.5 151 LEU A C 1
ATOM 1097 O O . LEU A 1 151 ? 12.781 -21.625 -13.094 1 95.5 151 LEU A O 1
ATOM 1101 N N . THR A 1 152 ? 10.969 -20.828 -14.164 1 97.19 152 THR A N 1
ATOM 1102 C CA . THR A 1 152 ? 11.203 -19.438 -13.82 1 97.19 152 THR A CA 1
ATOM 1103 C C . THR A 1 152 ? 9.922 -18.781 -13.305 1 97.19 152 THR A C 1
ATOM 1105 O O . THR A 1 152 ? 8.82 -19.203 -13.656 1 97.19 152 THR A O 1
ATOM 1108 N N . LYS A 1 153 ? 10.102 -17.828 -12.453 1 96.5 153 LYS A N 1
ATOM 1109 C CA . LYS A 1 153 ? 8.953 -17.203 -11.805 1 96.5 153 LYS A CA 1
ATOM 1110 C C . LYS A 1 153 ? 8.969 -15.688 -11.984 1 96.5 153 LYS A C 1
ATOM 1112 O O . LYS A 1 153 ? 10.008 -15.109 -12.312 1 96.5 153 LYS A O 1
ATOM 1117 N N . SER A 1 154 ? 7.836 -15.031 -11.859 1 98.19 154 SER A N 1
ATOM 1118 C CA . SER A 1 154 ? 7.621 -13.594 -11.805 1 98.19 154 SER A CA 1
ATOM 1119 C C . SER A 1 154 ? 6.5 -13.234 -10.836 1 98.19 154 SER A C 1
ATOM 1121 O O . SER A 1 154 ? 5.406 -13.797 -10.906 1 98.19 154 SER A O 1
ATOM 1123 N N . GLY A 1 155 ? 6.828 -12.312 -9.961 1 97.31 155 GLY A N 1
ATOM 1124 C CA . GLY A 1 155 ? 5.848 -11.93 -8.961 1 97.31 155 GLY A CA 1
ATOM 1125 C C . GLY A 1 155 ? 5.844 -12.836 -7.746 1 97.31 155 GLY A C 1
ATOM 1126 O O . GLY A 1 155 ? 6.84 -13.508 -7.465 1 97.31 155 GLY A O 1
ATOM 1127 N N . GLY A 1 156 ? 4.754 -12.75 -6.949 1 94.56 156 GLY A N 1
ATOM 1128 C CA . GLY A 1 156 ? 4.625 -13.562 -5.754 1 94.56 156 GLY A CA 1
ATOM 1129 C C . GLY A 1 156 ? 5.344 -12.984 -4.551 1 94.56 156 GLY A C 1
ATOM 1130 O O . GLY A 1 156 ? 5.816 -13.727 -3.688 1 94.56 156 GLY A O 1
ATOM 1131 N N . TRP A 1 157 ? 5.43 -11.711 -4.52 1 96.56 157 TRP A N 1
ATOM 1132 C CA . TRP A 1 157 ? 6.195 -11.062 -3.463 1 96.56 157 TRP A CA 1
ATOM 1133 C C . TRP A 1 157 ? 5.336 -10.836 -2.225 1 96.56 157 TRP A C 1
ATOM 1135 O O . TRP A 1 157 ? 5.848 -10.477 -1.16 1 96.56 157 TRP A O 1
ATOM 1145 N N . GLY A 1 158 ? 4.023 -11.031 -2.402 1 95.06 158 GLY A N 1
ATOM 1146 C CA . GLY A 1 158 ? 3.086 -10.734 -1.33 1 95.06 158 GLY A CA 1
ATOM 1147 C C . GLY A 1 158 ? 2.396 -9.391 -1.495 1 95.06 158 GLY A C 1
ATOM 1148 O O . GLY A 1 158 ? 2.834 -8.555 -2.287 1 95.06 158 GLY A O 1
ATOM 1149 N N . HIS A 1 159 ? 1.384 -9.141 -0.708 1 95.38 159 HIS A N 1
ATOM 1150 C CA . HIS A 1 159 ? 0.437 -8.062 -0.98 1 95.38 159 HIS A CA 1
ATOM 1151 C C . HIS A 1 159 ? 1.066 -6.699 -0.729 1 95.38 159 HIS A C 1
ATOM 1153 O O . HIS A 1 159 ? 0.663 -5.703 -1.335 1 95.38 159 HIS A O 1
ATOM 1159 N N . VAL A 1 160 ? 2.074 -6.648 0.166 1 95.94 160 VAL A N 1
ATOM 1160 C CA . VAL A 1 160 ? 2.689 -5.363 0.478 1 95.94 160 VAL A CA 1
ATOM 1161 C C . VAL A 1 160 ? 3.77 -5.043 -0.552 1 95.94 160 VAL A C 1
ATOM 1163 O O . VAL A 1 160 ? 3.816 -3.932 -1.087 1 95.94 160 VAL A O 1
ATOM 1166 N N . LEU A 1 161 ? 4.543 -6.078 -0.995 1 96.62 161 LEU A N 1
ATOM 1167 C CA . LEU A 1 161 ? 5.684 -5.867 -1.877 1 96.62 161 LEU A CA 1
ATOM 1168 C C . LEU A 1 161 ? 5.266 -5.949 -3.34 1 96.62 161 LEU A C 1
ATOM 1170 O O . LEU A 1 161 ? 5.844 -5.281 -4.195 1 96.62 161 LEU A O 1
ATOM 1174 N N . GLY A 1 162 ? 4.285 -6.844 -3.582 1 95.25 162 GLY A N 1
ATOM 1175 C CA . GLY A 1 162 ? 3.928 -6.953 -4.988 1 95.25 162 GLY A CA 1
ATOM 1176 C C . GLY A 1 162 ? 2.93 -8.062 -5.266 1 95.25 162 GLY A C 1
ATOM 1177 O O . GLY A 1 162 ? 3.312 -9.227 -5.402 1 95.25 162 GLY A O 1
ATOM 1178 N N . ASP A 1 163 ? 1.796 -7.883 -5.465 1 95.62 163 ASP A N 1
ATOM 1179 C CA . ASP A 1 163 ? 0.677 -8.695 -5.934 1 95.62 163 ASP A CA 1
ATOM 1180 C C . ASP A 1 163 ? -0.119 -7.957 -7.012 1 95.62 163 ASP A C 1
ATOM 1182 O O . ASP A 1 163 ? -1.352 -7.969 -7 1 95.62 163 ASP A O 1
ATOM 1186 N N . GLU A 1 164 ? 0.586 -7.277 -7.875 1 97.94 164 GLU A N 1
ATOM 1187 C CA . GLU A 1 164 ? -0.096 -6.441 -8.859 1 97.94 164 GLU A CA 1
ATOM 1188 C C . GLU A 1 164 ? -1.015 -7.277 -9.75 1 97.94 164 GLU A C 1
ATOM 1190 O O . GLU A 1 164 ? -0.647 -8.375 -10.172 1 97.94 164 GLU A O 1
ATOM 1195 N N . GLY A 1 165 ? -2.186 -6.777 -9.914 1 98.69 165 GLY A N 1
ATOM 1196 C CA . GLY A 1 165 ? -3.18 -7.441 -10.742 1 98.69 165 GLY A CA 1
ATOM 1197 C C . GLY A 1 165 ? -4.047 -8.414 -9.961 1 98.69 165 GLY A C 1
ATOM 1198 O O . GLY A 1 165 ? -4.957 -9.031 -10.523 1 98.69 165 GLY A O 1
ATOM 1199 N N . SER A 1 166 ? -3.857 -8.602 -8.711 1 98.69 166 SER A N 1
ATOM 1200 C CA . SER A 1 166 ? -4.602 -9.523 -7.859 1 98.69 166 SER A CA 1
ATOM 1201 C C . SER A 1 166 ? -5.879 -8.883 -7.328 1 98.69 166 SER A C 1
ATOM 1203 O O . SER A 1 166 ? -6.129 -7.703 -7.562 1 98.69 166 SER A O 1
ATOM 1205 N N . GLY A 1 167 ? -6.613 -9.727 -6.652 1 98.75 167 GLY A N 1
ATOM 1206 C CA . GLY A 1 167 ? -7.781 -9.203 -5.961 1 98.75 167 GLY A CA 1
ATOM 1207 C C . GLY A 1 167 ? -7.434 -8.164 -4.914 1 98.75 167 GLY A C 1
ATOM 1208 O O . GLY A 1 167 ? -8.125 -7.148 -4.785 1 98.75 167 GLY A O 1
ATOM 1209 N N . TYR A 1 168 ? -6.422 -8.391 -4.145 1 98.5 168 TYR A N 1
ATOM 1210 C CA . TYR A 1 168 ? -5.992 -7.422 -3.141 1 98.5 168 TYR A CA 1
ATOM 1211 C C . TYR A 1 168 ? -5.609 -6.098 -3.791 1 98.5 168 TYR A C 1
ATOM 1213 O O . TYR A 1 168 ? -6.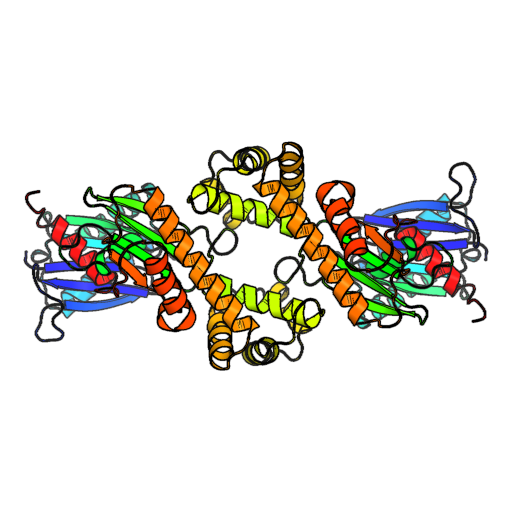012 -5.031 -3.324 1 98.5 168 TYR A O 1
ATOM 1221 N N . TYR A 1 169 ? -4.824 -6.18 -4.863 1 98.75 169 TYR A N 1
ATOM 1222 C CA . TYR A 1 169 ? -4.418 -5.008 -5.629 1 98.75 169 TYR A CA 1
ATOM 1223 C C . TYR A 1 169 ? -5.633 -4.203 -6.078 1 98.75 169 TYR A C 1
ATOM 1225 O O . TYR A 1 169 ? -5.68 -2.984 -5.891 1 98.75 169 TYR A O 1
ATOM 1233 N N . ILE A 1 170 ? -6.543 -4.879 -6.613 1 98.94 170 ILE A N 1
ATOM 1234 C CA . ILE A 1 170 ? -7.75 -4.25 -7.145 1 98.94 170 ILE A CA 1
ATOM 1235 C C . ILE A 1 170 ? -8.547 -3.623 -6.004 1 98.94 170 ILE A C 1
ATOM 1237 O O . ILE A 1 170 ? -8.977 -2.469 -6.098 1 98.94 170 ILE A O 1
ATOM 1241 N N . GLY A 1 171 ? -8.758 -4.398 -4.961 1 98.88 171 GLY A N 1
ATOM 1242 C CA . GLY A 1 171 ? -9.477 -3.889 -3.805 1 98.88 171 GLY A CA 1
ATOM 1243 C C . GLY A 1 171 ? -8.828 -2.66 -3.193 1 98.88 171 GLY A C 1
ATOM 1244 O O . GLY A 1 171 ? -9.516 -1.688 -2.865 1 98.88 171 GLY A O 1
ATOM 1245 N N . MET A 1 172 ? -7.531 -2.672 -3.059 1 98.69 172 MET A N 1
ATOM 1246 C CA . MET A 1 172 ? -6.801 -1.552 -2.477 1 98.69 172 MET A CA 1
ATOM 1247 C C . MET A 1 172 ? -6.891 -0.32 -3.371 1 98.69 172 MET A C 1
ATOM 1249 O O . MET A 1 172 ? -7.062 0.797 -2.881 1 98.69 172 MET A O 1
ATOM 1253 N N . LYS A 1 173 ? -6.734 -0.561 -4.695 1 98.81 173 LYS A N 1
ATOM 1254 C CA . LYS A 1 173 ? -6.859 0.552 -5.633 1 98.81 173 LYS A CA 1
ATOM 1255 C C . LYS A 1 173 ? -8.234 1.211 -5.523 1 98.81 173 LYS A C 1
ATOM 1257 O O . LYS A 1 173 ? -8.352 2.43 -5.656 1 98.81 173 LYS A O 1
ATOM 1262 N N . ALA A 1 174 ? -9.211 0.412 -5.316 1 98.88 174 ALA A N 1
ATOM 1263 C CA . ALA A 1 174 ? -10.555 0.951 -5.168 1 98.88 174 ALA A CA 1
ATOM 1264 C C . ALA A 1 174 ? -10.672 1.805 -3.906 1 98.88 174 ALA A C 1
ATOM 1266 O O . ALA A 1 174 ? -11.211 2.912 -3.947 1 98.88 174 ALA A O 1
ATOM 1267 N N . LEU A 1 175 ? -10.164 1.286 -2.822 1 98.88 175 LEU A N 1
ATOM 1268 C CA . LEU A 1 175 ? -10.203 2.023 -1.563 1 98.88 175 LEU A CA 1
ATOM 1269 C C . LEU A 1 175 ? -9.453 3.344 -1.683 1 98.88 175 LEU A C 1
ATOM 1271 O O . LEU A 1 175 ? -9.93 4.383 -1.221 1 98.88 175 LEU A O 1
ATOM 1275 N N . ASN A 1 176 ? -8.312 3.285 -2.266 1 98.69 176 ASN A N 1
ATOM 1276 C CA . ASN A 1 176 ? -7.531 4.496 -2.488 1 98.69 176 ASN A CA 1
ATOM 1277 C C . ASN A 1 176 ? -8.289 5.5 -3.354 1 98.69 176 ASN A C 1
ATOM 1279 O O . ASN A 1 176 ? -8.305 6.695 -3.051 1 98.69 176 ASN A O 1
ATOM 1283 N N . TYR A 1 177 ? -8.836 5.008 -4.418 1 98.81 177 TYR A N 1
ATOM 1284 C CA . TYR A 1 177 ? -9.562 5.887 -5.332 1 98.81 177 TYR A CA 1
ATOM 1285 C C . TYR A 1 177 ? -10.711 6.586 -4.617 1 98.81 177 TYR A C 1
ATOM 1287 O O . TYR A 1 177 ? -10.969 7.77 -4.848 1 98.81 177 TYR A O 1
ATOM 1295 N N . ILE A 1 178 ? -11.398 5.883 -3.793 1 98.81 178 ILE A N 1
ATOM 1296 C CA . ILE A 1 178 ? -12.547 6.418 -3.07 1 98.81 178 ILE A CA 1
ATOM 1297 C C . ILE A 1 178 ? -12.109 7.59 -2.197 1 98.81 178 ILE A C 1
ATOM 1299 O O . ILE A 1 178 ? -12.781 8.625 -2.154 1 98.81 178 ILE A O 1
ATOM 1303 N N . THR A 1 179 ? -10.977 7.43 -1.519 1 98.62 179 THR A N 1
ATOM 1304 C CA . THR A 1 179 ? -10.492 8.508 -0.657 1 98.62 179 THR A CA 1
ATOM 1305 C C . THR A 1 179 ? -10.047 9.703 -1.487 1 98.62 179 THR A C 1
ATOM 1307 O O . THR A 1 179 ? -10.273 10.852 -1.101 1 98.62 179 THR A O 1
ATOM 1310 N N . ARG A 1 180 ? -9.492 9.445 -2.633 1 98.69 180 ARG A N 1
ATOM 1311 C CA . ARG A 1 180 ? -9.094 10.523 -3.539 1 98.69 180 ARG A CA 1
ATOM 1312 C C . ARG A 1 180 ? -10.312 11.258 -4.082 1 98.69 180 ARG A C 1
ATOM 1314 O O . ARG A 1 180 ? -10.305 12.484 -4.184 1 98.69 180 ARG A O 1
ATOM 1321 N N . ALA A 1 181 ? -11.289 10.469 -4.398 1 98.56 181 ALA A N 1
ATOM 1322 C CA . ALA A 1 181 ? -12.523 11.078 -4.891 1 98.56 181 ALA A CA 1
ATOM 1323 C C . ALA A 1 181 ? -13.18 11.945 -3.816 1 98.56 181 ALA A C 1
ATOM 1325 O O . ALA A 1 181 ? -13.648 13.047 -4.102 1 98.56 181 ALA A O 1
ATOM 1326 N N . TYR A 1 182 ? -13.203 11.461 -2.625 1 98.19 182 TYR A N 1
ATOM 1327 C CA . TYR A 1 182 ? -13.75 12.211 -1.499 1 98.19 182 TYR A CA 1
ATOM 1328 C C . TYR A 1 182 ? -13.039 13.555 -1.34 1 98.19 182 TYR A C 1
ATOM 1330 O O . TYR A 1 182 ? -13.68 14.578 -1.087 1 98.19 182 TYR A O 1
ATOM 1338 N N . ASP A 1 183 ? -11.719 13.523 -1.534 1 97.94 183 ASP A N 1
ATOM 1339 C CA . ASP A 1 183 ? -10.891 14.719 -1.381 1 97.94 183 ASP A CA 1
ATOM 1340 C C . ASP A 1 183 ? -11.078 15.672 -2.557 1 97.94 183 ASP A C 1
ATOM 1342 O O . ASP A 1 183 ? -10.719 16.844 -2.473 1 97.94 183 ASP A O 1
ATOM 1346 N N . GLY A 1 184 ? -11.602 15.18 -3.652 1 97.81 184 GLY A N 1
ATOM 1347 C CA . GLY A 1 184 ? -11.68 15.969 -4.871 1 97.81 184 GLY A CA 1
ATOM 1348 C C . GLY A 1 184 ? -10.43 15.867 -5.727 1 97.81 184 GLY A C 1
ATOM 1349 O O . GLY A 1 184 ? -10.227 16.688 -6.633 1 97.81 184 GLY A O 1
ATOM 1350 N N . ARG A 1 185 ? -9.617 14.914 -5.445 1 98.19 185 ARG A N 1
ATOM 1351 C CA . ARG A 1 185 ? -8.406 14.695 -6.234 1 98.19 185 ARG A CA 1
ATOM 1352 C C . ARG A 1 185 ? -8.695 13.82 -7.445 1 98.19 185 ARG A C 1
ATOM 1354 O O . ARG A 1 185 ? -7.922 13.797 -8.406 1 98.19 185 ARG A O 1
ATOM 1361 N N . ASP A 1 186 ? -9.781 12.984 -7.363 1 98.12 186 ASP A N 1
ATOM 1362 C CA . ASP A 1 186 ? -10.273 12.203 -8.492 1 98.12 186 ASP A CA 1
ATOM 1363 C C . ASP A 1 186 ? -11.781 12.383 -8.656 1 98.12 186 ASP A C 1
ATOM 1365 O O . ASP A 1 186 ? -12.445 12.977 -7.801 1 98.12 186 ASP A O 1
ATOM 1369 N N . LYS A 1 187 ? -12.328 11.984 -9.742 1 98.12 187 LYS A N 1
ATOM 1370 C CA . LYS A 1 187 ? -13.742 12.133 -10.062 1 98.12 187 LYS A CA 1
ATOM 1371 C C . LYS A 1 187 ? -14.602 11.227 -9.195 1 98.12 187 LYS A C 1
ATOM 1373 O O . LYS A 1 187 ? -14.133 10.203 -8.695 1 98.12 187 LYS A O 1
ATOM 1378 N N . ALA A 1 188 ? -15.852 11.641 -9.031 1 97.88 188 ALA A N 1
ATOM 1379 C CA . ALA A 1 188 ? -16.812 10.797 -8.32 1 97.88 188 ALA A CA 1
ATOM 1380 C C . ALA A 1 188 ? -16.969 9.438 -9 1 97.88 188 ALA A C 1
ATOM 1382 O O . ALA A 1 188 ? -16.797 9.32 -10.219 1 97.88 188 ALA A O 1
ATOM 1383 N N . THR A 1 189 ? -17.297 8.398 -8.242 1 98.56 189 THR A N 1
ATOM 1384 C CA . THR A 1 189 ? -17.375 7.02 -8.719 1 98.56 189 THR A CA 1
ATOM 1385 C C . THR A 1 189 ? -18.469 6.254 -7.973 1 98.56 189 THR A C 1
ATOM 1387 O O . THR A 1 189 ? -18.719 6.508 -6.789 1 98.56 189 THR A O 1
ATOM 1390 N N . MET A 1 190 ? -19.078 5.375 -8.602 1 98.38 190 MET A N 1
ATOM 1391 C CA . MET A 1 190 ? -20.078 4.559 -7.934 1 98.38 190 MET A CA 1
ATOM 1392 C C . MET A 1 190 ? -19.438 3.58 -6.965 1 98.38 190 MET A C 1
ATOM 1394 O O . MET A 1 190 ? -20.109 3.014 -6.102 1 98.38 190 MET A O 1
ATOM 1398 N N . LEU A 1 191 ? -18.125 3.365 -7.074 1 98.81 191 LEU A N 1
ATOM 1399 C CA . LEU A 1 191 ? -17.391 2.506 -6.152 1 98.81 191 LEU A CA 1
ATOM 1400 C C . LEU A 1 191 ? -17.641 2.92 -4.707 1 98.81 191 LEU A C 1
ATOM 1402 O O . LEU A 1 191 ? -17.688 2.074 -3.809 1 98.81 191 LEU A O 1
ATOM 1406 N N . THR A 1 192 ? -17.766 4.234 -4.496 1 98.75 192 THR A N 1
ATOM 1407 C CA . THR A 1 192 ? -17.953 4.734 -3.141 1 98.75 192 THR A CA 1
ATOM 1408 C C . THR A 1 192 ? -19.188 4.102 -2.492 1 98.75 192 THR A C 1
ATOM 1410 O O . THR A 1 192 ? -19.078 3.455 -1.449 1 98.75 192 THR A O 1
ATOM 1413 N N . SER A 1 193 ? -20.297 4.18 -3.133 1 98.56 193 SER A N 1
ATOM 1414 C CA . SER A 1 193 ? -21.547 3.656 -2.568 1 98.56 193 SER A CA 1
ATOM 1415 C C . SER A 1 193 ? -21.516 2.133 -2.492 1 98.56 193 SER A C 1
ATOM 1417 O O . SER A 1 193 ? -21.953 1.547 -1.501 1 98.56 193 SER A O 1
ATOM 1419 N N . LEU A 1 194 ? -20.969 1.451 -3.512 1 98.75 194 LEU A N 1
ATOM 1420 C CA . LEU A 1 194 ? -20.953 -0.007 -3.566 1 98.75 194 LEU A CA 1
ATOM 1421 C C . LEU A 1 194 ? -20.109 -0.582 -2.436 1 98.75 194 LEU A C 1
ATOM 1423 O O . LEU A 1 194 ? -20.516 -1.531 -1.766 1 98.75 194 LEU A O 1
ATOM 1427 N N . ILE A 1 195 ? -18.984 -0.005 -2.201 1 98.81 195 ILE A N 1
ATOM 1428 C CA . ILE A 1 195 ? -18.047 -0.555 -1.228 1 98.81 195 ILE A CA 1
ATOM 1429 C C . ILE A 1 195 ? -18.5 -0.189 0.185 1 98.81 195 ILE A C 1
ATOM 1431 O O . ILE A 1 195 ? -18.406 -1.008 1.104 1 98.81 195 ILE A O 1
ATOM 1435 N N . LEU A 1 196 ? -19 1.069 0.384 1 98.75 196 LEU A N 1
ATOM 1436 C CA . LEU A 1 196 ? -19.531 1.425 1.7 1 98.75 196 LEU A CA 1
ATOM 1437 C C . LEU A 1 196 ? -20.672 0.509 2.096 1 98.75 196 LEU A C 1
ATOM 1439 O O . LEU A 1 196 ? -20.766 0.069 3.244 1 98.75 196 LEU A O 1
ATOM 1443 N N . LYS A 1 197 ? -21.531 0.225 1.135 1 98.62 197 LYS A N 1
ATOM 1444 C CA . LYS A 1 197 ? -22.641 -0.69 1.388 1 98.62 197 LYS A CA 1
ATOM 1445 C C . LYS A 1 197 ? -22.125 -2.088 1.732 1 98.62 197 LYS A C 1
ATOM 1447 O O . LYS A 1 197 ? -22.578 -2.697 2.703 1 98.62 197 LYS A O 1
ATOM 1452 N N . ARG A 1 198 ? -21.188 -2.59 0.973 1 98.38 198 ARG A N 1
ATOM 1453 C CA . ARG A 1 198 ? -20.625 -3.914 1.188 1 98.38 198 ARG A CA 1
ATOM 1454 C C . ARG A 1 198 ? -20.016 -4.027 2.584 1 98.38 198 ARG A C 1
ATOM 1456 O O . ARG A 1 198 ? -20.109 -5.078 3.225 1 98.38 198 ARG A O 1
ATOM 1463 N N . LEU A 1 199 ? -19.391 -2.951 3.008 1 98.38 199 LEU A N 1
ATOM 1464 C CA . LEU A 1 199 ? -18.672 -2.957 4.281 1 98.38 199 LEU A CA 1
ATOM 1465 C C . LEU A 1 199 ? -19.594 -2.49 5.414 1 98.38 199 LEU A C 1
ATOM 1467 O O . LEU A 1 199 ? -19.172 -2.43 6.57 1 98.38 199 LEU A O 1
ATOM 1471 N N . GLN A 1 200 ? -20.781 -2.084 5.098 1 98.19 200 GLN A N 1
ATOM 1472 C CA . GLN A 1 200 ? -21.766 -1.598 6.059 1 98.19 200 GLN A CA 1
ATOM 1473 C C . GLN A 1 200 ? -21.25 -0.362 6.793 1 98.19 200 GLN A C 1
ATOM 1475 O O . GLN A 1 200 ? -21.328 -0.292 8.023 1 98.19 200 GLN A O 1
ATOM 1480 N N . LEU A 1 201 ? -20.75 0.495 5.988 1 98.12 201 LEU A N 1
ATOM 1481 C CA . LEU A 1 201 ? -20.281 1.782 6.488 1 98.12 201 LEU A CA 1
ATOM 1482 C C . LEU A 1 201 ? -21.219 2.906 6.062 1 98.12 201 LEU A C 1
ATOM 1484 O O . LEU A 1 201 ? -21.875 2.805 5.031 1 98.12 201 LEU A O 1
ATOM 1488 N N . GLU A 1 202 ? -21.266 3.998 6.746 1 97.44 202 GLU A N 1
ATOM 1489 C CA . GLU A 1 202 ? -22.203 5.078 6.496 1 97.44 202 GLU A CA 1
ATOM 1490 C C . GLU A 1 202 ? -21.578 6.176 5.645 1 97.44 202 GLU A C 1
ATOM 1492 O O . GLU A 1 202 ? -22.234 6.754 4.777 1 97.44 202 GLU A O 1
ATOM 1497 N N . LYS A 1 203 ? -20.359 6.512 5.957 1 97.31 203 LYS A N 1
ATOM 1498 C CA . LYS A 1 203 ? -19.672 7.586 5.234 1 97.31 203 LYS A CA 1
ATOM 1499 C C . LYS A 1 203 ? -18.234 7.211 4.91 1 97.31 203 LYS A C 1
ATOM 1501 O O . LYS A 1 203 ? -17.688 6.277 5.5 1 97.31 203 LYS A O 1
ATOM 1506 N N . THR A 1 204 ? -17.641 7.883 3.984 1 97.94 204 THR A N 1
ATOM 1507 C CA . THR A 1 204 ? -16.312 7.57 3.475 1 97.94 204 THR A CA 1
ATOM 1508 C C . THR A 1 204 ? -15.289 7.594 4.602 1 97.94 204 THR A C 1
ATOM 1510 O O . THR A 1 204 ? -14.391 6.746 4.652 1 97.94 204 THR A O 1
ATOM 1513 N N . GLU A 1 205 ? -15.438 8.516 5.559 1 95.25 205 GLU A N 1
ATOM 1514 C CA . GLU A 1 205 ? -14.484 8.68 6.656 1 95.25 205 GLU A CA 1
ATOM 1515 C C . GLU A 1 205 ? -14.453 7.434 7.543 1 95.25 205 GLU A C 1
ATOM 1517 O O . GLU A 1 205 ? -13.477 7.215 8.273 1 95.25 205 GLU A O 1
ATOM 1522 N N . ASP A 1 206 ? -15.484 6.652 7.488 1 96.94 206 ASP A N 1
ATOM 1523 C CA . ASP A 1 206 ? -15.547 5.418 8.266 1 96.94 206 ASP A CA 1
ATOM 1524 C C . ASP A 1 206 ? -14.484 4.418 7.801 1 96.94 206 ASP A C 1
ATOM 1526 O O . ASP A 1 206 ? -14.156 3.475 8.523 1 96.94 206 ASP A O 1
ATOM 1530 N N . LEU A 1 207 ? -13.914 4.629 6.605 1 98 207 LEU A N 1
ATOM 1531 C CA . LEU A 1 207 ? -12.875 3.75 6.066 1 98 207 LEU A CA 1
ATOM 1532 C C . LEU A 1 207 ? -11.633 3.777 6.945 1 98 207 LEU A C 1
ATOM 1534 O O . LEU A 1 207 ? -10.891 2.793 7.012 1 98 207 LEU A O 1
ATOM 1538 N N . ILE A 1 208 ? -11.398 4.887 7.629 1 94.56 208 ILE A N 1
ATOM 1539 C CA . ILE A 1 208 ? -10.227 5.02 8.492 1 94.56 208 ILE A CA 1
ATOM 1540 C C . ILE A 1 208 ? -10.297 3.998 9.625 1 94.56 208 ILE A C 1
ATOM 1542 O O . ILE A 1 208 ? -9.352 3.238 9.844 1 94.56 208 ILE A O 1
ATOM 1546 N N . ALA A 1 209 ? -11.461 3.967 10.242 1 93.06 209 ALA A N 1
ATOM 1547 C CA . ALA A 1 209 ? -11.648 3.01 11.336 1 93.06 209 ALA A CA 1
ATOM 1548 C C . ALA A 1 209 ? -11.617 1.575 10.812 1 93.06 209 ALA A C 1
ATOM 1550 O O . ALA A 1 209 ? -11.109 0.674 11.484 1 93.06 209 ALA A O 1
ATOM 1551 N N . TYR A 1 210 ? -12.164 1.401 9.633 1 96.88 210 TYR A N 1
ATOM 1552 C CA . TYR A 1 210 ? -12.195 0.072 9.039 1 96.88 210 TYR A CA 1
ATOM 1553 C C . TYR A 1 210 ? -10.789 -0.454 8.797 1 96.88 210 TYR A C 1
ATOM 1555 O O . TYR A 1 210 ? -10.469 -1.586 9.164 1 96.88 210 TYR A O 1
ATOM 1563 N N . ILE A 1 211 ? -9.898 0.348 8.234 1 97.5 211 ILE A N 1
ATOM 1564 C CA . ILE A 1 211 ? -8.57 -0.088 7.816 1 97.5 211 ILE A CA 1
ATOM 1565 C C . ILE A 1 211 ? -7.637 -0.135 9.031 1 97.5 211 ILE A C 1
ATOM 1567 O O . ILE A 1 211 ? -6.895 -1.104 9.211 1 97.5 211 ILE A O 1
ATOM 1571 N N . TYR A 1 212 ? -7.668 0.877 9.859 1 92.25 212 TYR A N 1
ATOM 1572 C CA . TYR A 1 212 ? -6.645 1.01 10.891 1 92.25 212 TYR A CA 1
ATOM 1573 C C . TYR A 1 212 ? -7.168 0.524 12.242 1 92.25 212 TYR A C 1
ATOM 1575 O O . TYR A 1 212 ? -6.383 0.237 13.148 1 92.25 212 TYR A O 1
ATOM 1583 N N . GLY A 1 213 ? -8.445 0.458 12.406 1 91.25 213 GLY A N 1
ATOM 1584 C CA . GLY A 1 213 ? -9.047 -0.047 13.633 1 91.25 213 GLY A CA 1
ATOM 1585 C C . GLY A 1 213 ? -9.297 -1.543 13.602 1 91.25 213 GLY A C 1
ATOM 1586 O O . GLY A 1 213 ? -8.688 -2.295 14.367 1 91.25 213 GLY A O 1
ATOM 1587 N N . GLU A 1 214 ? -10.117 -1.913 12.594 1 88.69 214 GLU A N 1
ATOM 1588 C CA . GLU A 1 214 ? -10.484 -3.318 12.453 1 88.69 214 GLU A CA 1
ATOM 1589 C C . GLU A 1 214 ? -9.344 -4.137 11.859 1 88.69 214 GLU A C 1
ATOM 1591 O O . GLU A 1 214 ? -9.227 -5.332 12.125 1 88.69 214 GLU A O 1
ATOM 1596 N N . ARG A 1 215 ? -8.555 -3.461 11.047 1 90.75 215 ARG A N 1
ATOM 1597 C CA . ARG A 1 215 ? -7.41 -4.109 10.414 1 90.75 215 ARG A CA 1
ATOM 1598 C C . ARG A 1 215 ? -7.832 -5.367 9.672 1 90.75 215 ARG A C 1
ATOM 1600 O O . ARG A 1 215 ? -7.43 -6.477 10.031 1 90.75 215 ARG A O 1
ATOM 1607 N N . PRO A 1 216 ? -8.578 -5.145 8.609 1 94.06 216 PRO A N 1
ATOM 1608 C CA . PRO A 1 216 ? -9.094 -6.289 7.855 1 94.06 216 PRO A CA 1
ATOM 1609 C C . PRO A 1 216 ? -7.98 -7.176 7.301 1 94.06 216 PRO A C 1
ATOM 1611 O O . PRO A 1 216 ? -6.918 -6.672 6.922 1 94.06 216 PRO A O 1
ATOM 1614 N N . GLU A 1 217 ? -8.258 -8.453 7.098 1 93.12 217 GLU A N 1
ATOM 1615 C CA . GLU A 1 217 ? -7.328 -9.406 6.512 1 93.12 217 GLU A CA 1
ATOM 1616 C C . GLU A 1 217 ? -7.191 -9.195 5.008 1 93.12 217 GLU A C 1
ATOM 1618 O O . GLU A 1 217 ? -8.055 -8.578 4.383 1 93.12 217 GLU A O 1
ATOM 1623 N N . LYS A 1 218 ? -6.125 -9.852 4.535 1 94.25 218 LYS A N 1
ATOM 1624 C CA . LYS A 1 218 ? -5.816 -9.766 3.109 1 94.25 218 LYS A CA 1
ATOM 1625 C C . LYS A 1 218 ? -7.004 -10.219 2.264 1 94.25 218 LYS A C 1
ATOM 1627 O O . LYS A 1 218 ? -7.355 -9.562 1.277 1 94.25 218 LYS A O 1
ATOM 1632 N N . ARG A 1 219 ? -7.645 -11.25 2.643 1 93.75 219 ARG A N 1
ATOM 1633 C CA . ARG A 1 219 ? -8.742 -11.836 1.882 1 93.75 219 ARG A CA 1
ATOM 1634 C C . ARG A 1 219 ? -9.945 -10.898 1.841 1 93.75 219 ARG A C 1
ATOM 1636 O O . ARG A 1 219 ? -10.672 -10.859 0.848 1 93.75 219 ARG A O 1
ATOM 1643 N N . GLU A 1 220 ? -10.164 -10.148 2.889 1 96.94 220 GLU A N 1
ATOM 1644 C CA . GLU A 1 220 ? -11.289 -9.219 2.959 1 96.94 220 GLU A CA 1
ATOM 1645 C C . GLU A 1 220 ? -11.109 -8.07 1.977 1 96.94 220 GLU A C 1
ATOM 1647 O O . GLU A 1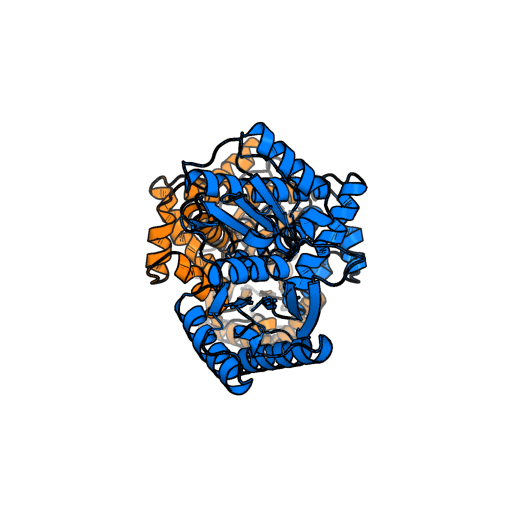 220 ? -12.055 -7.688 1.28 1 96.94 220 GLU A O 1
ATOM 1652 N N . ILE A 1 221 ? -9.914 -7.57 1.919 1 98.38 221 ILE A N 1
ATOM 1653 C CA . ILE A 1 221 ? -9.625 -6.504 0.967 1 98.38 221 ILE A CA 1
ATOM 1654 C C . ILE A 1 221 ? -9.727 -7.043 -0.458 1 98.38 221 ILE A C 1
ATOM 1656 O O . ILE A 1 221 ? -10.289 -6.387 -1.337 1 98.38 221 ILE A O 1
ATOM 1660 N N . ALA A 1 222 ? -9.219 -8.219 -0.665 1 98.38 222 ALA A N 1
ATOM 1661 C CA . ALA A 1 222 ? -9.266 -8.844 -1.985 1 98.38 222 ALA A CA 1
ATOM 1662 C C . ALA A 1 222 ? -10.703 -9.047 -2.449 1 98.38 222 ALA A C 1
ATOM 1664 O O . ALA A 1 222 ? -11 -8.93 -3.641 1 98.38 222 ALA A O 1
ATOM 1665 N N . SER A 1 223 ? -11.57 -9.281 -1.562 1 98.06 223 SER A N 1
ATOM 1666 C CA . SER A 1 223 ? -12.961 -9.57 -1.897 1 98.06 223 SER A CA 1
ATOM 1667 C C . SER A 1 223 ? -13.664 -8.336 -2.439 1 98.06 223 SER A C 1
ATOM 1669 O O . SER A 1 223 ? -14.695 -8.445 -3.107 1 98.06 223 SER A O 1
ATOM 1671 N N . LEU A 1 224 ? -13.141 -7.184 -2.188 1 98.81 224 LEU A N 1
ATOM 1672 C CA . LEU A 1 224 ? -13.727 -5.945 -2.691 1 98.81 224 LEU A CA 1
ATOM 1673 C C . LEU A 1 224 ? -13.633 -5.879 -4.211 1 98.81 224 LEU A C 1
ATOM 1675 O O . LEU A 1 224 ? -14.297 -5.055 -4.844 1 98.81 224 LEU A O 1
ATOM 1679 N N . ALA A 1 225 ? -12.789 -6.73 -4.801 1 98.88 225 ALA A N 1
ATOM 1680 C CA . ALA A 1 225 ? -12.672 -6.797 -6.254 1 98.88 225 ALA A CA 1
ATOM 1681 C C . ALA A 1 225 ? -14.023 -7.074 -6.902 1 98.88 225 ALA A C 1
ATOM 1683 O O . ALA A 1 225 ? -14.281 -6.637 -8.023 1 98.88 225 ALA A O 1
ATOM 1684 N N .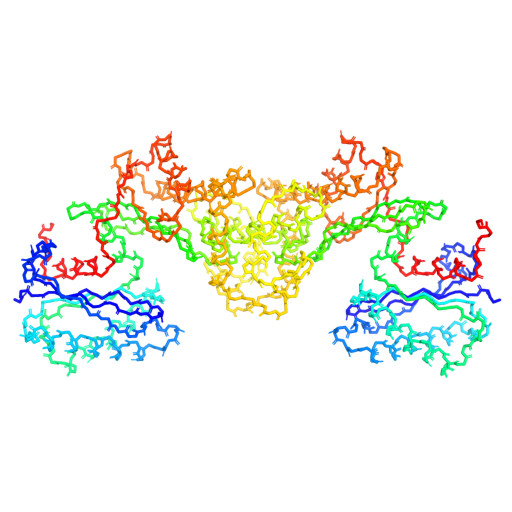 ARG A 1 226 ? -14.883 -7.738 -6.184 1 98.75 226 ARG A N 1
ATOM 1685 C CA . ARG A 1 226 ? -16.219 -8.039 -6.695 1 98.75 226 ARG A CA 1
ATOM 1686 C C . ARG A 1 226 ? -16.984 -6.758 -7.004 1 98.75 226 ARG A C 1
ATOM 1688 O O . ARG A 1 226 ? -17.656 -6.66 -8.039 1 98.75 226 ARG A O 1
ATOM 1695 N N . GLN A 1 227 ? -16.891 -5.789 -6.094 1 98.88 227 GLN A N 1
ATOM 1696 C CA . GLN A 1 227 ? -17.578 -4.508 -6.285 1 98.88 227 GLN A CA 1
ATOM 1697 C C . GLN A 1 227 ? -16.953 -3.721 -7.43 1 98.88 227 GLN A C 1
ATOM 1699 O O . GLN A 1 227 ? -17.641 -2.99 -8.141 1 98.88 227 GLN A O 1
ATOM 1704 N N . VAL A 1 228 ? -15.648 -3.865 -7.637 1 98.94 228 VAL A N 1
ATOM 1705 C CA . VAL A 1 228 ? -14.977 -3.184 -8.734 1 98.94 228 VAL A CA 1
ATOM 1706 C C . VAL A 1 228 ? -15.43 -3.777 -10.07 1 98.94 228 VAL A C 1
ATOM 1708 O O . VAL A 1 228 ? -15.719 -3.043 -11.016 1 98.94 228 VAL A O 1
ATOM 1711 N N . ILE A 1 229 ? -15.492 -5.055 -10.117 1 98.94 229 ILE A N 1
ATOM 1712 C CA . ILE A 1 229 ? -15.953 -5.746 -11.32 1 98.94 229 ILE A CA 1
ATOM 1713 C C . ILE A 1 229 ? -17.391 -5.344 -11.633 1 98.94 229 ILE A C 1
ATOM 1715 O O . ILE A 1 229 ? -17.719 -5.023 -12.781 1 98.94 229 ILE A O 1
ATOM 1719 N N . GLU A 1 230 ? -18.234 -5.301 -10.578 1 98.75 230 GLU A N 1
ATOM 1720 C CA . GLU A 1 230 ? -19.625 -4.883 -10.742 1 98.75 230 GLU A CA 1
ATOM 1721 C C . GLU A 1 230 ? -19.719 -3.459 -11.281 1 98.75 230 GLU A C 1
ATOM 1723 O O . GLU A 1 230 ? -20.469 -3.195 -12.227 1 98.75 230 GLU A O 1
ATOM 1728 N N . ALA A 1 231 ? -18.953 -2.559 -10.75 1 98.88 231 ALA A N 1
ATOM 1729 C CA . ALA A 1 231 ? -18.969 -1.163 -11.18 1 98.88 231 ALA A CA 1
ATOM 1730 C C . ALA A 1 231 ? -18.531 -1.034 -12.641 1 98.88 231 ALA A C 1
ATOM 1732 O O . ALA A 1 231 ? -19.078 -0.232 -13.391 1 98.88 231 ALA A O 1
ATOM 1733 N N . ALA A 1 232 ? -17.547 -1.793 -13.008 1 98.81 232 ALA A N 1
ATOM 1734 C CA . ALA A 1 232 ? -17.062 -1.761 -14.391 1 98.81 232 ALA A CA 1
ATOM 1735 C C . ALA A 1 232 ? -18.141 -2.24 -15.359 1 98.81 232 ALA A C 1
ATOM 1737 O O . ALA A 1 232 ? -18.25 -1.722 -16.469 1 98.81 232 ALA A O 1
ATOM 1738 N N . GLU A 1 233 ? -18.891 -3.217 -14.938 1 98.25 233 GLU A N 1
ATOM 1739 C CA . GLU A 1 233 ? -19.984 -3.709 -15.758 1 98.25 233 GLU A CA 1
ATOM 1740 C C . GLU A 1 233 ? -21.047 -2.631 -15.961 1 98.25 233 GLU A C 1
ATOM 1742 O O . GLU A 1 233 ? -21.766 -2.639 -16.969 1 98.25 233 GLU A O 1
ATOM 1747 N N . HIS A 1 234 ? -21.094 -1.707 -15.031 1 98.25 234 HIS A N 1
ATOM 1748 C CA . HIS A 1 234 ? -22 -0.57 -15.148 1 98.25 234 HIS A CA 1
ATOM 1749 C C . HIS A 1 234 ? -21.297 0.641 -15.742 1 98.25 234 HIS A C 1
ATOM 1751 O O . HIS A 1 234 ? -21.719 1.778 -15.547 1 98.25 234 HIS A O 1
ATOM 1757 N N . ARG A 1 235 ? -20.094 0.44 -16.281 1 98.25 235 ARG A N 1
ATOM 1758 C CA . ARG A 1 235 ? -19.328 1.398 -17.078 1 98.25 235 ARG A CA 1
ATOM 1759 C C . ARG A 1 235 ? -18.766 2.52 -16.203 1 98.25 235 ARG A C 1
ATOM 1761 O O . ARG A 1 235 ? -18.656 3.662 -16.656 1 98.25 235 ARG A O 1
ATOM 1768 N N . ASP A 1 236 ? -18.562 2.221 -14.977 1 98.75 236 ASP A N 1
ATOM 1769 C CA . ASP A 1 236 ? -17.844 3.178 -14.141 1 98.75 236 ASP A CA 1
ATOM 1770 C C . ASP A 1 236 ? -16.391 3.322 -14.594 1 98.75 236 ASP A C 1
ATOM 1772 O O . ASP A 1 236 ? -15.641 2.344 -14.609 1 98.75 236 ASP A O 1
ATOM 1776 N N . GLU A 1 237 ? -15.977 4.492 -14.852 1 98.81 237 GLU A N 1
ATOM 1777 C CA . GLU A 1 237 ? -14.68 4.742 -15.461 1 98.81 237 GLU A CA 1
ATOM 1778 C C . GLU A 1 237 ? -13.539 4.379 -14.508 1 98.81 237 GLU A C 1
ATOM 1780 O O . GLU A 1 237 ? -12.539 3.795 -14.922 1 98.81 237 GLU A O 1
ATOM 1785 N N . ALA A 1 238 ? -13.711 4.762 -13.258 1 98.81 238 ALA A N 1
ATOM 1786 C CA . ALA A 1 238 ? -12.68 4.441 -12.273 1 98.81 238 ALA A CA 1
ATOM 1787 C C . ALA A 1 238 ? -12.477 2.934 -12.164 1 98.81 238 ALA A C 1
ATOM 1789 O O . ALA A 1 238 ? -11.336 2.455 -12.164 1 98.81 238 ALA A O 1
ATOM 1790 N N . ALA A 1 239 ? -13.547 2.211 -12.109 1 98.94 239 ALA A N 1
ATOM 1791 C CA . ALA A 1 239 ? -13.492 0.756 -11.992 1 98.94 239 ALA A CA 1
ATOM 1792 C C . ALA A 1 239 ? -12.867 0.125 -13.227 1 98.94 239 ALA A C 1
ATOM 1794 O O . ALA A 1 239 ? -12.016 -0.765 -13.117 1 98.94 239 ALA A O 1
ATOM 1795 N N . GLU A 1 240 ? -13.25 0.585 -14.383 1 98.94 240 GLU A N 1
ATOM 1796 C CA . GLU A 1 240 ? -12.688 0.068 -15.625 1 98.94 240 GLU A CA 1
ATOM 1797 C C . GLU A 1 240 ? -11.172 0.288 -15.68 1 98.94 240 GLU A C 1
ATOM 1799 O O . GLU A 1 240 ? -10.422 -0.607 -16.078 1 98.94 240 GLU A O 1
ATOM 1804 N N . ASN A 1 241 ? -10.805 1.481 -15.305 1 98.88 241 ASN A N 1
ATOM 1805 C CA . ASN A 1 241 ? -9.383 1.799 -15.328 1 98.88 241 ASN A CA 1
ATOM 1806 C C . ASN A 1 241 ? -8.594 0.909 -14.367 1 98.88 241 ASN A C 1
ATOM 1808 O O . ASN A 1 241 ? -7.492 0.459 -14.695 1 98.88 241 ASN A O 1
ATOM 1812 N N . ILE A 1 242 ? -9.156 0.668 -13.188 1 98.94 242 ILE A N 1
ATOM 1813 C CA . ILE A 1 242 ? -8.5 -0.183 -12.203 1 98.94 242 ILE A CA 1
ATOM 1814 C C . ILE A 1 242 ? -8.328 -1.59 -12.773 1 98.94 242 ILE A C 1
ATOM 1816 O O . ILE A 1 242 ? -7.246 -2.174 -12.672 1 98.94 242 ILE A O 1
ATOM 1820 N N . LEU A 1 243 ? -9.328 -2.088 -13.422 1 98.94 243 LEU A N 1
ATOM 1821 C CA . LEU A 1 243 ? -9.289 -3.451 -13.938 1 98.94 243 LEU A CA 1
ATOM 1822 C C . LEU A 1 243 ? -8.367 -3.547 -15.148 1 98.94 243 LEU A C 1
ATOM 1824 O O . LEU A 1 243 ? -7.645 -4.535 -15.305 1 98.94 243 LEU A O 1
ATOM 1828 N N . ARG A 1 244 ? -8.352 -2.576 -16.016 1 98.94 244 ARG A N 1
ATOM 1829 C CA . ARG A 1 244 ? -7.438 -2.568 -17.141 1 98.94 244 ARG A CA 1
ATOM 1830 C C . ARG A 1 244 ? -5.988 -2.529 -16.672 1 98.94 244 ARG A C 1
ATOM 1832 O O . ARG A 1 244 ? -5.133 -3.234 -17.219 1 98.94 244 ARG A O 1
ATOM 1839 N N . GLN A 1 245 ? -5.789 -1.7 -15.664 1 98.88 245 GLN A N 1
ATOM 1840 C CA . GLN A 1 245 ? -4.441 -1.643 -15.102 1 98.88 245 GLN A CA 1
ATOM 1841 C C . GLN A 1 245 ? -4.035 -2.99 -14.516 1 98.88 245 GLN A C 1
ATOM 1843 O O . GLN A 1 245 ? -2.879 -3.402 -14.633 1 98.88 245 GLN A O 1
ATOM 1848 N N . ALA A 1 246 ? -4.953 -3.637 -13.867 1 98.88 246 ALA A N 1
ATOM 1849 C CA . ALA A 1 246 ? -4.684 -4.969 -13.328 1 98.88 246 ALA A CA 1
ATOM 1850 C C . ALA A 1 246 ? -4.293 -5.941 -14.438 1 98.88 246 ALA A C 1
ATOM 1852 O O . ALA A 1 246 ? -3.316 -6.684 -14.305 1 98.88 246 ALA A O 1
ATOM 1853 N N . GLY A 1 247 ? -5.035 -5.914 -15.531 1 98.88 247 GLY A N 1
ATOM 1854 C CA . GLY A 1 247 ? -4.703 -6.75 -16.672 1 98.88 247 GLY A CA 1
ATOM 1855 C C . GLY A 1 247 ? -3.322 -6.469 -17.234 1 98.88 247 GLY A C 1
ATOM 1856 O O . GLY A 1 247 ? -2.58 -7.398 -17.562 1 98.88 247 GLY A O 1
ATOM 1857 N N . GLU A 1 248 ? -3 -5.195 -17.281 1 98.88 248 GLU A N 1
ATOM 1858 C CA . GLU A 1 248 ? -1.693 -4.793 -17.797 1 98.88 248 GLU A CA 1
ATOM 1859 C C . GLU A 1 248 ? -0.572 -5.27 -16.875 1 98.88 248 GLU A C 1
ATOM 1861 O O . GLU A 1 248 ? 0.492 -5.68 -17.344 1 98.88 248 GLU A O 1
ATOM 1866 N N . GLU A 1 249 ? -0.835 -5.172 -15.617 1 98.81 249 GLU A N 1
ATOM 1867 C CA . GLU A 1 249 ? 0.161 -5.645 -14.656 1 98.81 249 GLU A CA 1
ATOM 1868 C C . GLU A 1 249 ? 0.407 -7.141 -14.805 1 98.81 249 GLU A C 1
ATOM 1870 O O . GLU A 1 249 ? 1.55 -7.598 -14.742 1 98.81 249 GLU A O 1
ATOM 1875 N N . LEU A 1 250 ? -0.621 -7.863 -14.984 1 98.88 250 LEU A N 1
ATOM 1876 C CA . LEU A 1 250 ? -0.481 -9.305 -15.164 1 98.88 250 LEU A CA 1
ATOM 1877 C C . LEU A 1 250 ? 0.277 -9.617 -16.453 1 98.88 250 LEU A C 1
ATOM 1879 O O . LEU A 1 250 ? 1.031 -10.594 -16.516 1 98.88 250 LEU A O 1
ATOM 1883 N N . LEU A 1 251 ? 0.097 -8.773 -17.484 1 98.81 251 LEU A N 1
ATOM 1884 C CA . LEU A 1 251 ? 0.816 -8.922 -18.75 1 98.81 251 LEU A CA 1
ATOM 1885 C C . LEU A 1 251 ? 2.314 -8.711 -18.547 1 98.81 251 LEU A C 1
ATOM 1887 O O . LEU A 1 251 ? 3.129 -9.375 -19.188 1 98.81 251 LEU A O 1
ATOM 1891 N N . THR A 1 252 ? 2.668 -7.828 -17.625 1 98.75 252 THR A N 1
ATOM 1892 C CA . THR A 1 252 ? 4.082 -7.539 -17.391 1 98.75 252 THR A CA 1
ATOM 1893 C C . THR A 1 252 ? 4.789 -8.758 -16.797 1 98.75 252 THR A C 1
ATOM 1895 O O . THR A 1 252 ? 5.988 -8.945 -17.016 1 98.75 252 THR A O 1
ATOM 1898 N N . HIS A 1 253 ? 4.074 -9.609 -16.062 1 98.81 253 HIS A N 1
ATOM 1899 C CA . HIS A 1 253 ? 4.652 -10.859 -15.586 1 98.81 253 HIS A CA 1
ATOM 1900 C C . HIS A 1 253 ? 5.062 -11.758 -16.75 1 98.81 253 HIS A C 1
ATOM 1902 O O . HIS A 1 253 ? 6.145 -12.344 -16.734 1 98.81 253 HIS A O 1
ATOM 1908 N N . VAL A 1 254 ? 4.211 -11.797 -17.734 1 98.88 254 VAL A N 1
ATOM 1909 C CA . VAL A 1 254 ? 4.488 -12.633 -18.891 1 98.88 254 VAL A CA 1
ATOM 1910 C C . VAL A 1 254 ? 5.684 -12.07 -19.656 1 98.88 254 VAL A C 1
ATOM 1912 O O . VAL A 1 254 ? 6.582 -12.82 -20.062 1 98.88 254 VAL A O 1
ATOM 1915 N N . GLU A 1 255 ? 5.699 -10.789 -19.797 1 98.75 255 GLU A N 1
ATOM 1916 C CA . GLU A 1 255 ? 6.812 -10.141 -20.469 1 98.75 255 GLU A CA 1
ATOM 1917 C C . GLU A 1 255 ? 8.141 -10.477 -19.812 1 98.75 255 GLU A C 1
ATOM 1919 O O . GLU A 1 255 ? 9.133 -10.766 -20.484 1 98.75 255 GLU A O 1
ATOM 1924 N N . SER A 1 256 ? 8.133 -10.422 -18.547 1 98.62 256 SER A N 1
ATOM 1925 C CA . SER A 1 256 ? 9.344 -10.734 -17.781 1 98.62 256 SER A CA 1
ATOM 1926 C C . SER A 1 256 ? 9.766 -12.18 -18 1 98.62 256 SER A C 1
ATOM 1928 O O . SER A 1 256 ? 10.961 -12.469 -18.125 1 98.62 256 SER A O 1
ATOM 1930 N N . LEU A 1 257 ? 8.82 -13.078 -18.016 1 98.75 257 LEU A N 1
ATOM 1931 C CA . LEU A 1 257 ? 9.125 -14.492 -18.188 1 98.75 257 LEU A CA 1
ATOM 1932 C C . LEU A 1 257 ? 9.664 -14.75 -19.594 1 98.75 257 LEU A C 1
ATOM 1934 O O . LEU A 1 257 ? 10.531 -15.609 -19.781 1 98.75 257 LEU A O 1
ATOM 1938 N N . PHE A 1 258 ? 9.164 -14.016 -20.578 1 98.62 258 PHE A N 1
ATOM 1939 C CA . PHE A 1 258 ? 9.711 -14.086 -21.922 1 98.62 258 PHE A CA 1
ATOM 1940 C C . PHE A 1 258 ? 11.164 -13.609 -21.953 1 98.62 258 PHE A C 1
ATOM 1942 O O . PHE A 1 258 ? 12.008 -14.203 -22.625 1 98.62 258 PHE A O 1
ATOM 1949 N N . ARG A 1 259 ? 11.46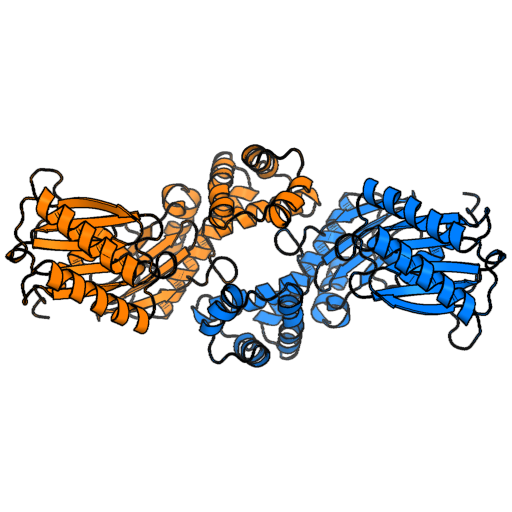1 -12.617 -21.234 1 97.81 259 ARG A N 1
ATOM 1950 C CA . ARG A 1 259 ? 12.828 -12.117 -21.172 1 97.81 259 ARG A CA 1
ATOM 1951 C C . ARG A 1 259 ? 13.766 -13.141 -20.531 1 97.81 259 ARG A C 1
ATOM 1953 O O . ARG A 1 259 ? 14.922 -13.266 -20.938 1 97.81 259 ARG A O 1
ATOM 1960 N N . LYS A 1 260 ? 13.289 -13.859 -19.609 1 97.75 260 LYS A N 1
ATOM 1961 C CA . LYS A 1 260 ? 14.086 -14.836 -18.875 1 97.75 260 LYS A CA 1
ATOM 1962 C C . LYS A 1 260 ? 14.258 -16.125 -19.672 1 97.75 260 LYS A C 1
ATOM 1964 O O . LYS A 1 260 ? 15.125 -16.938 -19.359 1 97.75 260 LYS A O 1
ATOM 1969 N N . ASN A 1 261 ? 13.367 -16.312 -20.625 1 98.12 261 ASN A N 1
ATOM 1970 C CA . ASN A 1 261 ? 13.367 -17.531 -21.438 1 98.12 261 ASN A CA 1
ATOM 1971 C C . ASN A 1 261 ? 13.352 -17.219 -22.922 1 98.12 261 ASN A C 1
ATOM 1973 O O . ASN A 1 261 ? 12.312 -17.297 -23.578 1 98.12 261 ASN A O 1
ATOM 1977 N N . PRO A 1 262 ? 14.516 -17.047 -23.5 1 96.75 262 PRO A N 1
ATOM 1978 C CA . PRO A 1 262 ? 14.617 -16.594 -24.891 1 96.75 262 PRO A CA 1
ATOM 1979 C C . PRO A 1 262 ? 14.062 -17.609 -25.891 1 96.75 262 PRO A C 1
ATOM 1981 O O . PRO A 1 262 ? 13.82 -17.281 -27.047 1 96.75 262 PRO A O 1
ATOM 1984 N N . GLN A 1 263 ? 13.891 -18.797 -25.484 1 96.75 263 GLN A N 1
ATOM 1985 C CA . GLN A 1 263 ? 13.375 -19.828 -26.375 1 96.75 263 GLN A CA 1
ATOM 1986 C C . GLN A 1 263 ? 11.875 -19.672 -26.594 1 96.75 263 GLN A C 1
ATOM 1988 O O . GLN A 1 263 ? 11.297 -20.312 -27.469 1 96.75 263 GLN A O 1
ATOM 1993 N N . PHE A 1 264 ? 11.203 -18.891 -25.766 1 98.12 264 PHE A N 1
ATOM 1994 C CA . PHE A 1 264 ? 9.773 -18.688 -25.938 1 98.12 264 PHE A CA 1
ATOM 1995 C C . PHE A 1 264 ? 9.484 -17.891 -27.203 1 98.12 264 PHE A C 1
ATOM 1997 O O . PHE A 1 264 ? 10.297 -17.047 -27.625 1 98.12 264 PHE A O 1
ATOM 2004 N N . THR A 1 265 ? 8.359 -18.172 -27.844 1 97.5 265 THR A N 1
ATOM 2005 C CA . THR A 1 265 ? 7.957 -17.516 -29.078 1 97.5 265 THR A CA 1
ATOM 2006 C C . THR A 1 265 ? 6.488 -17.109 -29.016 1 97.5 265 THR A C 1
ATOM 2008 O O . THR A 1 265 ? 5.812 -17.344 -28.016 1 97.5 265 THR A O 1
ATOM 2011 N N . LYS A 1 266 ? 6.027 -16.531 -30.062 1 97.5 266 LYS A N 1
ATOM 2012 C CA . LYS A 1 266 ? 4.633 -16.109 -30.172 1 97.5 266 LYS A CA 1
ATOM 2013 C C . LYS A 1 266 ? 3.695 -17.312 -30.156 1 97.5 266 LYS A C 1
ATOM 2015 O O . LYS A 1 266 ? 2.479 -17.156 -30.031 1 97.5 266 LYS A O 1
ATOM 2020 N N . GLN A 1 267 ? 4.285 -18.516 -30.188 1 96.5 267 GLN A N 1
ATOM 2021 C CA . GLN A 1 267 ? 3.479 -19.734 -30.172 1 96.5 267 GLN A CA 1
ATOM 2022 C C . GLN A 1 267 ? 3.455 -20.359 -28.781 1 96.5 267 GLN A C 1
ATOM 2024 O O . GLN A 1 267 ? 2.723 -21.328 -28.547 1 96.5 267 GLN A O 1
ATOM 2029 N N . THR A 1 268 ? 4.227 -19.781 -27.906 1 97.81 268 THR A N 1
ATOM 2030 C CA . THR A 1 268 ? 4.266 -20.312 -26.547 1 97.81 268 THR A CA 1
ATOM 2031 C C . THR A 1 268 ? 2.889 -20.25 -25.891 1 97.81 268 THR A C 1
ATOM 2033 O O . THR A 1 268 ? 2.201 -19.219 -26 1 97.81 268 THR A O 1
ATOM 2036 N N . VAL A 1 269 ? 2.533 -21.297 -25.219 1 98.12 269 VAL A N 1
ATOM 2037 C CA . VAL A 1 269 ? 1.223 -21.359 -24.578 1 98.12 269 VAL A CA 1
ATOM 2038 C C . VAL A 1 269 ? 1.241 -20.547 -23.281 1 98.12 269 VAL A C 1
ATOM 2040 O O . VAL A 1 269 ? 2.129 -20.719 -22.453 1 98.12 269 VAL A O 1
ATOM 2043 N N . VAL A 1 270 ? 0.274 -19.641 -23.172 1 98.69 270 VAL A N 1
ATOM 2044 C CA . VAL A 1 270 ? 0.063 -18.875 -21.938 1 98.69 270 VAL A CA 1
ATOM 2045 C C . VAL A 1 270 ? -1.321 -19.188 -21.375 1 98.69 270 VAL A C 1
ATOM 2047 O O . VAL A 1 270 ? -2.33 -19.047 -22.062 1 98.69 270 VAL A O 1
ATOM 2050 N N . THR A 1 271 ? -1.316 -19.672 -20.156 1 98.19 271 THR A N 1
ATOM 2051 C CA . THR A 1 271 ? -2.574 -19.953 -19.484 1 98.19 271 THR A CA 1
ATOM 2052 C C . THR A 1 271 ? -2.752 -19.062 -18.25 1 98.19 271 THR A C 1
ATOM 2054 O O . THR A 1 271 ? -1.839 -18.328 -17.875 1 98.19 271 THR A O 1
ATOM 2057 N N . ALA A 1 272 ? -3.984 -19.062 -17.75 1 97.94 272 ALA A N 1
ATOM 2058 C CA . ALA A 1 272 ? -4.281 -18.234 -16.578 1 97.94 272 ALA A CA 1
ATOM 2059 C C . ALA A 1 272 ? -5.27 -18.938 -15.648 1 97.94 272 ALA A C 1
ATOM 2061 O O . ALA A 1 272 ? -6.059 -19.781 -16.094 1 97.94 272 ALA A O 1
ATOM 2062 N N . ALA A 1 273 ? -5.109 -18.672 -14.383 1 95.81 273 ALA A N 1
ATOM 2063 C CA . ALA A 1 273 ? -6.016 -19.219 -13.367 1 95.81 273 ALA A CA 1
ATOM 2064 C C . ALA A 1 273 ? -6.266 -18.219 -12.25 1 95.81 273 ALA A C 1
ATOM 2066 O O . ALA A 1 273 ? -5.516 -17.234 -12.109 1 95.81 273 ALA A O 1
ATOM 2067 N N . GLY A 1 274 ? -7.367 -18.453 -11.508 1 95.44 274 GLY A N 1
ATOM 2068 C CA . GLY A 1 274 ? -7.695 -17.625 -10.367 1 95.44 274 GLY A CA 1
ATOM 2069 C C . GLY A 1 274 ? -9 -16.875 -10.531 1 95.44 274 GLY A C 1
ATOM 2070 O O . GLY A 1 274 ? -9.461 -16.656 -11.656 1 95.44 274 GLY A O 1
ATOM 2071 N N . SER A 1 275 ? -9.469 -16.344 -9.461 1 96.81 275 SER A N 1
ATOM 2072 C CA . SER A 1 275 ? -10.805 -15.758 -9.406 1 96.81 275 SER A CA 1
ATOM 2073 C C . SER A 1 275 ? -10.883 -14.484 -10.25 1 96.81 275 SER A C 1
ATOM 2075 O O . SER A 1 275 ? -11.922 -14.188 -10.828 1 96.81 275 SER A O 1
ATOM 2077 N N . ILE A 1 276 ? -9.844 -13.758 -10.352 1 98.62 276 ILE A N 1
ATOM 2078 C CA . ILE A 1 276 ? -9.883 -12.492 -11.078 1 98.62 276 ILE A CA 1
ATOM 2079 C C . ILE A 1 276 ? -10.062 -12.758 -12.578 1 98.62 276 ILE A C 1
ATOM 2081 O O . ILE A 1 276 ? -10.883 -12.125 -13.234 1 98.62 276 ILE A O 1
ATOM 2085 N N . PHE A 1 277 ? -9.305 -13.727 -13.086 1 98.06 277 PHE A N 1
ATOM 2086 C CA . PHE A 1 277 ? -9.469 -14.094 -14.484 1 98.06 277 PHE A CA 1
ATOM 2087 C C . PHE A 1 277 ? -10.844 -14.703 -14.734 1 98.06 277 PHE A C 1
ATOM 2089 O O . PHE A 1 277 ? -11.438 -14.508 -15.797 1 98.06 277 PHE A O 1
ATOM 2096 N N . THR A 1 278 ? -11.305 -15.406 -13.766 1 96.94 278 THR A N 1
ATOM 2097 C CA . THR A 1 278 ? -12.578 -16.109 -13.898 1 96.94 278 THR A CA 1
ATOM 2098 C C . THR A 1 278 ? -13.742 -15.117 -13.938 1 96.94 278 THR A C 1
ATOM 2100 O O . THR A 1 278 ? -14.648 -15.25 -14.766 1 96.94 278 THR A O 1
ATOM 2103 N N . TYR A 1 279 ? -13.664 -14.078 -13.133 1 98.06 279 TYR A N 1
ATOM 2104 C CA . TYR A 1 279 ? -14.875 -13.297 -12.914 1 98.06 279 TYR A CA 1
ATOM 2105 C C . TYR A 1 279 ? -14.773 -11.93 -13.578 1 98.06 279 TYR A C 1
ATOM 2107 O O . TYR A 1 279 ? -15.781 -11.242 -13.766 1 98.06 279 TYR A O 1
ATOM 2115 N N . SER A 1 280 ? -13.617 -11.508 -13.93 1 98.69 280 SER A N 1
ATOM 2116 C CA . SER A 1 280 ? -13.492 -10.211 -14.594 1 98.69 280 SER A CA 1
ATOM 2117 C C . SER A 1 280 ? -13.211 -10.375 -16.078 1 98.69 280 SER A C 1
ATOM 2119 O O . SER A 1 280 ? -12.07 -10.625 -16.484 1 98.69 280 SER A O 1
ATOM 2121 N N . THR A 1 281 ? -14.156 -10.133 -16.812 1 98.38 281 THR A N 1
ATOM 2122 C CA . THR A 1 281 ? -14.016 -10.172 -18.266 1 98.38 281 THR A CA 1
ATOM 2123 C C . THR A 1 281 ? -13.023 -9.117 -18.75 1 98.38 281 THR A C 1
ATOM 2125 O O . THR A 1 281 ? -12.211 -9.375 -19.641 1 98.38 281 THR A O 1
ATOM 2128 N N . LEU A 1 282 ? -13.125 -8.008 -18.125 1 98.81 282 LEU A N 1
ATOM 2129 C CA . LEU A 1 282 ? -12.289 -6.891 -18.562 1 98.81 282 LEU A CA 1
ATOM 2130 C C . LEU A 1 282 ? -10.812 -7.191 -18.312 1 98.81 282 LEU A C 1
ATOM 2132 O O . LEU A 1 282 ? -9.969 -6.91 -19.172 1 98.81 282 LEU A O 1
ATOM 2136 N N . VAL A 1 283 ? -10.461 -7.758 -17.219 1 98.88 283 VAL A N 1
ATOM 2137 C CA . VAL A 1 283 ? -9.078 -8.141 -16.938 1 98.88 283 VAL A CA 1
ATOM 2138 C C . VAL A 1 283 ? -8.633 -9.195 -17.953 1 98.88 283 VAL A C 1
ATOM 2140 O O . VAL A 1 283 ? -7.555 -9.086 -18.547 1 98.88 283 VAL A O 1
ATOM 2143 N N . ARG A 1 284 ? -9.461 -10.172 -18.156 1 98.69 284 ARG A N 1
ATOM 2144 C CA . ARG A 1 284 ? -9.141 -11.266 -19.062 1 98.69 284 ARG A CA 1
ATOM 2145 C C . ARG A 1 284 ? -8.922 -10.75 -20.484 1 98.69 284 ARG A C 1
ATOM 2147 O O . ARG A 1 284 ? -7.934 -11.109 -21.125 1 98.69 284 ARG A O 1
ATOM 2154 N N . GLU A 1 285 ? -9.797 -9.898 -20.938 1 98.69 285 GLU A N 1
ATOM 2155 C CA . GLU A 1 285 ? -9.695 -9.367 -22.297 1 98.69 285 GLU A CA 1
ATOM 2156 C C . GLU A 1 285 ? -8.477 -8.461 -22.453 1 98.69 285 GLU A C 1
ATOM 2158 O O . GLU A 1 285 ? -7.781 -8.516 -23.469 1 98.69 285 GLU A O 1
ATOM 2163 N N . THR A 1 286 ? -8.281 -7.641 -21.469 1 98.88 286 THR A N 1
ATOM 2164 C CA . THR A 1 286 ? -7.094 -6.793 -21.484 1 98.88 286 THR A CA 1
ATOM 2165 C C . THR A 1 286 ? -5.828 -7.641 -21.562 1 98.88 286 THR A C 1
ATOM 2167 O O . THR A 1 286 ? -4.922 -7.34 -22.344 1 98.88 286 THR A O 1
ATOM 2170 N N . PHE A 1 287 ? -5.848 -8.711 -20.828 1 98.88 287 PHE A N 1
ATOM 2171 C CA . PHE A 1 287 ? -4.711 -9.617 -20.766 1 98.88 287 PHE A CA 1
ATOM 2172 C C . PHE A 1 287 ? -4.512 -10.32 -22.109 1 98.88 287 PHE A C 1
ATOM 2174 O O . PHE A 1 287 ? -3.418 -10.289 -22.672 1 98.88 287 PHE A O 1
ATOM 2181 N N . ILE A 1 288 ? -5.492 -10.875 -22.641 1 98.75 288 ILE A N 1
ATOM 2182 C CA . ILE A 1 288 ? -5.43 -11.656 -23.875 1 98.75 288 ILE A CA 1
ATOM 2183 C C . ILE A 1 288 ? -5.074 -10.75 -25.047 1 98.75 288 ILE A C 1
ATOM 2185 O O . ILE A 1 288 ? -4.227 -11.102 -25.875 1 98.75 288 ILE A O 1
ATOM 2189 N N . ASN A 1 289 ? -5.73 -9.586 -25.094 1 98.81 289 ASN A N 1
ATOM 2190 C CA . ASN A 1 289 ? -5.414 -8.633 -26.156 1 98.81 289 ASN A CA 1
ATOM 2191 C C . ASN A 1 289 ? -3.963 -8.164 -26.078 1 98.81 289 ASN A C 1
ATOM 2193 O O . ASN A 1 289 ? -3.305 -7.98 -27.094 1 98.81 289 ASN A O 1
ATOM 2197 N N . GLY A 1 290 ? -3.51 -7.988 -24.875 1 98.81 290 GLY A N 1
ATOM 2198 C CA . GLY A 1 290 ? -2.121 -7.602 -24.688 1 98.81 290 GLY A CA 1
ATOM 2199 C C . GLY A 1 290 ? -1.138 -8.656 -25.156 1 98.81 290 GLY A C 1
ATOM 2200 O O . GLY A 1 290 ? -0.106 -8.328 -25.75 1 98.81 290 GLY A O 1
ATOM 2201 N N . LEU A 1 291 ? -1.44 -9.93 -24.891 1 98.75 291 LEU A N 1
ATOM 2202 C CA . LEU A 1 291 ? -0.603 -11.023 -25.375 1 98.75 291 LEU A CA 1
ATOM 2203 C C . LEU A 1 291 ? -0.461 -10.977 -26.891 1 98.75 291 LEU A C 1
ATOM 2205 O O . LEU A 1 291 ? 0.646 -11.094 -27.422 1 98.75 291 LEU A O 1
ATOM 2209 N N . ARG A 1 292 ? -1.537 -10.781 -27.516 1 98.38 292 ARG A N 1
ATOM 2210 C CA . ARG A 1 292 ? -1.575 -10.758 -28.984 1 98.38 292 ARG A CA 1
ATOM 2211 C C . ARG A 1 292 ? -0.801 -9.57 -29.531 1 98.38 292 ARG A C 1
ATOM 2213 O O . ARG A 1 292 ? 0.03 -9.719 -30.422 1 98.38 292 ARG A O 1
ATOM 2220 N N . GLN A 1 293 ? -1.056 -8.422 -29 1 98.5 293 GLN A N 1
ATOM 2221 C CA . GLN A 1 293 ? -0.475 -7.176 -29.484 1 98.5 293 GLN A CA 1
ATOM 2222 C C . GLN A 1 293 ? 1.041 -7.172 -29.312 1 98.5 293 GLN A C 1
ATOM 2224 O O . GLN A 1 293 ? 1.764 -6.602 -30.141 1 98.5 293 GLN A O 1
ATOM 2229 N N . ARG A 1 294 ? 1.501 -7.906 -28.328 1 98.19 294 ARG A N 1
ATOM 2230 C CA . ARG A 1 294 ? 2.922 -7.852 -28 1 98.19 294 ARG A CA 1
ATOM 2231 C C . ARG A 1 294 ? 3.623 -9.156 -28.375 1 98.19 294 ARG A C 1
ATOM 2233 O O . ARG A 1 294 ? 4.797 -9.344 -28.062 1 98.19 294 ARG A O 1
ATOM 2240 N N . ASN A 1 295 ? 2.932 -10.102 -28.984 1 98.19 295 ASN A N 1
ATOM 2241 C CA . ASN A 1 295 ? 3.457 -11.383 -29.438 1 98.19 295 ASN A CA 1
ATOM 2242 C C . ASN A 1 295 ? 4.051 -12.188 -28.297 1 98.19 295 ASN A C 1
ATOM 2244 O O . ASN A 1 295 ? 5.184 -12.672 -28.375 1 98.19 295 ASN A O 1
ATOM 2248 N N . LEU A 1 296 ? 3.252 -12.219 -27.219 1 98.56 296 LEU A N 1
ATOM 2249 C CA . LEU A 1 296 ? 3.709 -12.898 -26.016 1 98.56 296 LEU A CA 1
ATOM 2250 C C . LEU A 1 296 ? 3.002 -14.234 -25.844 1 98.56 296 LEU A C 1
ATOM 2252 O O . LEU A 1 296 ? 2.469 -14.523 -24.766 1 98.56 296 LEU A O 1
ATOM 2256 N N . GLY A 1 297 ? 2.932 -15.008 -26.953 1 98.31 297 GLY A N 1
ATOM 2257 C CA . GLY A 1 297 ? 2.354 -16.344 -26.875 1 98.31 297 GLY A CA 1
ATOM 2258 C C . GLY A 1 297 ? 0.873 -16.375 -27.188 1 98.31 297 GLY A C 1
ATOM 2259 O O . GLY A 1 297 ? 0.302 -15.359 -27.609 1 98.31 297 GLY A O 1
ATOM 2260 N N . ILE A 1 298 ? 0.275 -17.547 -26.984 1 97.94 298 ILE A N 1
ATOM 2261 C CA . ILE A 1 298 ? -1.136 -17.781 -27.281 1 97.94 298 ILE A CA 1
ATOM 2262 C C . ILE A 1 298 ? -1.871 -18.172 -26 1 97.94 298 ILE A C 1
ATOM 2264 O O . ILE A 1 298 ? -1.466 -19.109 -25.312 1 97.94 298 ILE A O 1
ATOM 2268 N N . TYR A 1 299 ? -2.918 -17.469 -25.812 1 98.38 299 TYR A N 1
ATOM 2269 C CA . TYR A 1 299 ? -3.715 -17.766 -24.625 1 98.38 299 TYR A CA 1
ATOM 2270 C C . TYR A 1 299 ? -4.512 -19.047 -24.812 1 98.38 299 TYR A C 1
ATOM 2272 O O . TYR A 1 299 ? -5.141 -19.25 -25.844 1 98.38 299 TYR A O 1
ATOM 2280 N N . ARG A 1 300 ? -4.453 -19.906 -23.828 1 96.62 300 ARG A N 1
ATOM 2281 C CA . ARG A 1 300 ? -5.297 -21.094 -23.719 1 96.62 300 ARG A CA 1
ATOM 2282 C C . ARG A 1 300 ? -5.867 -21.234 -22.312 1 96.62 300 ARG A C 1
ATOM 2284 O O . ARG A 1 300 ? -5.191 -20.922 -21.328 1 96.62 300 ARG A O 1
ATOM 2291 N N . LYS A 1 301 ? -7.043 -21.688 -22.234 1 95.75 301 LYS A N 1
ATOM 2292 C CA . LYS A 1 301 ? -7.613 -21.984 -20.938 1 95.75 301 LYS A CA 1
ATOM 2293 C C . LYS A 1 301 ? -6.832 -23.094 -20.234 1 95.75 301 LYS A C 1
ATOM 2295 O O . LYS A 1 301 ? -6.309 -24 -20.891 1 95.75 301 LYS A O 1
ATOM 2300 N N . ALA A 1 302 ? -6.805 -23.016 -18.953 1 95.25 302 ALA A N 1
ATOM 2301 C CA . ALA A 1 302 ? -6.156 -24.094 -18.188 1 95.25 302 ALA A CA 1
ATOM 2302 C C . ALA A 1 302 ? -6.793 -25.438 -18.484 1 95.25 302 ALA A C 1
ATOM 2304 O O . ALA A 1 302 ? -8.016 -25.562 -18.516 1 95.25 302 ALA A O 1
ATOM 2305 N N . TYR A 1 303 ? -5.984 -26.422 -18.656 1 92.81 303 TYR A N 1
ATOM 2306 C CA . TYR A 1 303 ? -6.449 -27.734 -19.094 1 92.81 303 TYR A CA 1
ATOM 2307 C C . TYR A 1 303 ? -7.137 -28.469 -17.953 1 92.81 303 TYR A C 1
ATOM 2309 O O . TYR A 1 303 ? -8.281 -28.922 -18.094 1 92.81 303 TYR A O 1
ATOM 2317 N N . GLN A 1 304 ? -6.453 -28.562 -16.859 1 92.06 304 GLN A N 1
ATOM 2318 C CA . GLN A 1 304 ? -7.004 -29.281 -15.727 1 92.06 304 GLN A CA 1
ATOM 2319 C C . GLN A 1 304 ? -6.578 -28.641 -14.406 1 92.06 304 GLN A C 1
ATOM 2321 O O . GLN A 1 304 ? -5.875 -27.625 -14.406 1 92.06 304 GLN A O 1
ATOM 2326 N N . SER A 1 305 ? -7.023 -29.25 -13.289 1 92.81 305 SER A N 1
ATOM 2327 C CA . SER A 1 305 ? -6.801 -28.719 -11.953 1 92.81 305 SER A CA 1
ATOM 2328 C C . SER A 1 305 ? -5.371 -28.969 -11.484 1 92.81 305 SER A C 1
ATOM 2330 O O . SER A 1 305 ? -4.66 -29.797 -12.07 1 92.81 305 SER A O 1
ATOM 2332 N N . PRO A 1 306 ? -5 -28.219 -10.484 1 95.44 306 PRO A N 1
ATOM 2333 C CA . PRO A 1 306 ? -3.678 -28.469 -9.906 1 95.44 306 PRO A CA 1
ATOM 2334 C C . PRO A 1 306 ? -3.516 -29.906 -9.422 1 95.44 306 PRO A C 1
ATOM 2336 O O . PRO A 1 306 ? -2.451 -30.5 -9.602 1 95.44 306 PRO A O 1
ATOM 2339 N N . ALA A 1 307 ? -4.562 -30.5 -8.859 1 95.12 307 ALA A N 1
ATOM 2340 C CA . ALA A 1 307 ? -4.484 -31.891 -8.422 1 95.12 307 ALA A CA 1
ATOM 2341 C C . ALA A 1 307 ? -4.207 -32.812 -9.602 1 95.12 307 ALA A C 1
ATOM 2343 O O . ALA A 1 307 ? -3.434 -33.781 -9.477 1 95.12 307 ALA A O 1
ATOM 2344 N N . PHE A 1 308 ? -4.824 -32.531 -10.633 1 93.38 308 PHE A N 1
ATOM 2345 C CA . PHE A 1 308 ? -4.555 -33.312 -11.836 1 93.38 308 PHE A CA 1
ATOM 2346 C C . PHE A 1 308 ? -3.119 -33.094 -12.305 1 93.38 308 PHE A C 1
ATOM 2348 O O . PHE A 1 308 ? -2.461 -34.031 -12.75 1 93.38 308 PHE A O 1
ATOM 2355 N N . GLY A 1 309 ? -2.643 -31.844 -12.227 1 94.5 309 GLY A N 1
ATOM 2356 C CA . GLY A 1 309 ? -1.245 -31.578 -12.523 1 94.5 309 GLY A CA 1
ATOM 2357 C C . GLY A 1 309 ? -0.285 -32.406 -11.68 1 94.5 309 GLY A C 1
ATOM 2358 O O . GLY A 1 309 ? 0.705 -32.938 -12.195 1 94.5 309 GLY A O 1
ATOM 2359 N N . ALA A 1 310 ? -0.601 -32.5 -10.469 1 96.12 310 ALA A N 1
ATOM 2360 C CA . ALA A 1 310 ? 0.206 -33.312 -9.578 1 96.12 310 ALA A CA 1
ATOM 2361 C C . ALA A 1 310 ? 0.187 -34.781 -10.008 1 96.12 310 ALA A C 1
ATOM 2363 O O . ALA A 1 310 ? 1.215 -35.469 -9.969 1 96.12 310 ALA A O 1
ATOM 2364 N N . ALA A 1 311 ? -0.945 -35.219 -10.43 1 93.75 311 ALA A N 1
ATOM 2365 C CA . ALA A 1 311 ? -1.067 -36.625 -10.898 1 93.75 311 ALA A CA 1
ATOM 2366 C C . ALA A 1 311 ? -0.23 -36.844 -12.148 1 93.75 311 ALA A C 1
ATOM 2368 O O . ALA A 1 311 ? 0.354 -37.906 -12.328 1 93.75 311 ALA A O 1
ATOM 2369 N N . ILE A 1 312 ? -0.196 -35.875 -12.945 1 92.31 312 ILE A N 1
ATOM 2370 C CA . ILE A 1 312 ? 0.618 -35.969 -14.156 1 92.31 312 ILE A CA 1
ATOM 2371 C C . ILE A 1 312 ? 2.094 -36.062 -13.773 1 92.31 312 ILE A C 1
ATOM 2373 O O . ILE A 1 312 ? 2.828 -36.875 -14.328 1 92.31 312 ILE A O 1
ATOM 2377 N N . VAL A 1 313 ? 2.504 -35.281 -12.883 1 93.94 313 VAL A N 1
ATOM 2378 C CA . VAL A 1 313 ? 3.885 -35.312 -12.414 1 93.94 313 VAL A CA 1
ATOM 2379 C C . VAL A 1 313 ? 4.195 -36.688 -11.828 1 93.94 313 VAL A C 1
ATOM 2381 O O . VAL A 1 313 ? 5.258 -37.25 -12.094 1 93.94 313 VAL A O 1
ATOM 2384 N N . ALA A 1 314 ? 3.277 -37.188 -11.062 1 95.19 314 ALA A N 1
ATOM 2385 C CA . ALA A 1 314 ? 3.434 -38.5 -10.484 1 95.19 314 ALA A CA 1
ATOM 2386 C C . ALA A 1 314 ? 3.572 -39.562 -11.578 1 95.19 314 ALA A C 1
ATOM 2388 O O . ALA A 1 314 ? 4.406 -40.469 -11.477 1 95.19 314 ALA A O 1
ATOM 2389 N N . GLU A 1 315 ? 2.801 -39.469 -12.562 1 91.75 315 GLU A N 1
ATOM 2390 C CA . GLU A 1 315 ? 2.855 -40.406 -13.672 1 91.75 315 GLU A CA 1
ATOM 2391 C C . GLU A 1 315 ? 4.219 -40.344 -14.367 1 91.75 315 GLU A C 1
ATOM 2393 O O . GLU A 1 315 ? 4.77 -41.406 -14.727 1 91.75 315 GLU A O 1
ATOM 2398 N N . GLU A 1 316 ? 4.707 -39.188 -14.539 1 90.81 316 GLU A N 1
ATOM 2399 C CA . GLU A 1 316 ? 6.008 -39 -15.18 1 90.81 316 GLU A CA 1
ATOM 2400 C C . GLU A 1 316 ? 7.129 -39.594 -14.32 1 90.81 316 GLU A C 1
ATOM 2402 O O . GLU A 1 316 ? 8.125 -40.094 -14.844 1 90.81 316 GLU A O 1
ATOM 2407 N N . LEU A 1 317 ? 6.953 -39.469 -13.062 1 91.56 317 LEU A N 1
ATOM 2408 C CA . LEU A 1 317 ? 7.914 -40.031 -12.125 1 91.56 317 LEU A CA 1
ATOM 2409 C C . LEU A 1 317 ? 7.934 -41.562 -12.219 1 91.56 317 LEU A C 1
ATOM 2411 O O . LEU A 1 317 ? 9 -42.188 -12.148 1 91.56 317 LEU A O 1
ATOM 2415 N N . ALA A 1 318 ? 6.785 -42.156 -12.289 1 90.56 318 ALA A N 1
ATOM 2416 C CA . ALA A 1 318 ? 6.641 -43.594 -12.312 1 90.56 318 ALA A CA 1
ATOM 2417 C C . ALA A 1 318 ? 7.086 -44.156 -13.664 1 90.56 318 ALA A C 1
ATOM 2419 O O . ALA A 1 318 ? 7.57 -45.281 -13.734 1 90.56 318 ALA A O 1
ATOM 2420 N N . HIS A 1 319 ? 6.809 -43.438 -14.711 1 85.5 319 HIS A N 1
ATOM 2421 C CA . HIS A 1 319 ? 7.156 -43.844 -16.062 1 85.5 319 HIS A CA 1
ATOM 2422 C C . HIS A 1 319 ? 8.016 -42.812 -16.766 1 85.5 319 HIS A C 1
ATOM 2424 O O . HIS A 1 319 ? 7.547 -42.125 -17.672 1 85.5 319 HIS A O 1
ATOM 2430 N N . PRO A 1 320 ? 9.273 -42.688 -16.297 1 74.88 320 PRO A N 1
ATOM 2431 C CA . PRO A 1 320 ? 10.117 -41.656 -16.906 1 74.88 320 PRO A CA 1
ATOM 2432 C C . PRO A 1 320 ? 10.297 -41.875 -18.406 1 74.88 320 PRO A C 1
ATOM 2434 O O . PRO A 1 320 ? 10.383 -43 -18.875 1 74.88 320 PRO A O 1
ATOM 2437 N N . SER A 1 321 ? 9.531 -41.156 -19.312 1 60.09 321 SER A N 1
ATOM 2438 C CA . SER A 1 321 ? 9.758 -41.219 -20.75 1 60.09 321 SER A CA 1
ATOM 2439 C C . SER A 1 321 ? 11.242 -41.25 -21.078 1 60.09 321 SER A C 1
ATOM 2441 O O . SER A 1 321 ? 12.039 -40.625 -20.375 1 60.09 321 SER A O 1
ATOM 2443 N N . LYS A 1 322 ? 11.633 -42.344 -21.734 1 47.81 322 LYS A N 1
ATOM 2444 C CA . LYS A 1 322 ? 12.969 -42.375 -22.312 1 47.81 322 LYS A CA 1
ATOM 2445 C C . LYS A 1 322 ? 13.281 -41.062 -23.016 1 47.81 322 LYS A C 1
ATOM 2447 O O . LYS A 1 322 ? 12.656 -40.719 -24.031 1 47.81 322 LYS A O 1
ATOM 2452 N N . GLN A 1 323 ? 13.297 -39.844 -22.328 1 38 323 GLN A N 1
ATOM 2453 C CA . GLN A 1 323 ? 13.977 -38.875 -23.172 1 38 323 GLN A CA 1
ATOM 2454 C C . GLN A 1 323 ? 15.375 -39.344 -23.547 1 38 323 GLN A C 1
ATOM 2456 O O . GLN A 1 323 ? 16.078 -39.906 -22.719 1 38 323 GLN A O 1
ATOM 2461 N N . MET B 1 1 ? -2.145 41.688 30.094 1 73.19 1 MET B N 1
ATOM 2462 C CA . MET B 1 1 ? -1.462 40.406 30.078 1 73.19 1 MET B CA 1
ATOM 2463 C C . MET B 1 1 ? -0.635 40.25 28.812 1 73.19 1 MET B C 1
ATOM 2465 O O . MET B 1 1 ? -1.173 39.906 27.766 1 73.19 1 MET B O 1
ATOM 2469 N N . PRO B 1 2 ? 0.596 40.469 28.906 1 86.44 2 PRO B N 1
ATOM 2470 C CA . PRO B 1 2 ? 1.415 40.719 27.734 1 86.44 2 PRO B CA 1
ATOM 2471 C C . PRO B 1 2 ? 1.91 39.469 27.047 1 86.44 2 PRO B C 1
ATOM 2473 O O . PRO B 1 2 ? 2.533 39.531 25.984 1 86.44 2 PRO B O 1
ATOM 2476 N N . PHE B 1 3 ? 1.581 38.312 27.656 1 92.31 3 PHE B N 1
ATOM 2477 C CA . PHE B 1 3 ? 2.195 37.094 27.094 1 92.31 3 PHE B CA 1
ATOM 2478 C C . PHE B 1 3 ? 1.131 36.125 26.594 1 92.31 3 PHE B C 1
ATOM 2480 O O . PHE B 1 3 ? 0.015 36.094 27.125 1 92.31 3 PHE B O 1
ATOM 2487 N N . VAL B 1 4 ? 1.488 35.344 25.562 1 95.19 4 VAL B N 1
ATOM 2488 C CA . VAL B 1 4 ? 0.681 34.25 25.094 1 95.19 4 VAL B CA 1
ATOM 2489 C C . VAL B 1 4 ? 1.538 32.969 25.031 1 95.19 4 VAL B C 1
ATOM 2491 O O . VAL B 1 4 ? 2.766 33.062 24.953 1 95.19 4 VAL B O 1
ATOM 2494 N N . ILE B 1 5 ? 0.867 31.844 25.047 1 96.19 5 ILE B N 1
ATOM 2495 C CA . ILE B 1 5 ? 1.552 30.547 24.984 1 96.19 5 ILE B CA 1
ATOM 2496 C C . ILE B 1 5 ? 1.02 29.734 23.812 1 96.19 5 ILE B C 1
ATOM 2498 O O . ILE B 1 5 ? -0.193 29.578 23.672 1 96.19 5 ILE B O 1
ATOM 2502 N N . GLY B 1 6 ? 1.928 29.344 22.938 1 97.06 6 GLY B N 1
ATOM 2503 C CA . GLY B 1 6 ? 1.618 28.422 21.859 1 97.06 6 GLY B CA 1
ATOM 2504 C C . GLY B 1 6 ? 2.25 27.047 22.062 1 97.06 6 GLY B C 1
ATOM 2505 O O . GLY B 1 6 ? 3.461 26.953 22.266 1 97.06 6 GLY B O 1
ATOM 2506 N N . MET B 1 7 ? 1.412 26.016 21.984 1 97.94 7 MET B N 1
ATOM 2507 C CA . MET B 1 7 ? 1.889 24.656 22.188 1 97.94 7 MET B CA 1
ATOM 2508 C C . MET B 1 7 ? 1.727 23.812 20.922 1 97.94 7 MET B C 1
ATOM 2510 O O . MET B 1 7 ? 0.659 23.812 20.312 1 97.94 7 MET B O 1
ATOM 2514 N N . ASP B 1 8 ? 2.766 23.125 20.5 1 97.62 8 ASP B N 1
ATOM 2515 C CA . ASP B 1 8 ? 2.748 22.109 19.438 1 97.62 8 ASP B CA 1
ATOM 2516 C C . ASP B 1 8 ? 2.984 20.719 20.016 1 97.62 8 ASP B C 1
ATOM 2518 O O . ASP B 1 8 ? 4.125 20.344 20.297 1 97.62 8 ASP B O 1
ATOM 2522 N N . GLY B 1 9 ? 1.945 19.969 20.141 1 96.94 9 GLY B N 1
ATOM 2523 C CA . GLY B 1 9 ? 2.012 18.672 20.781 1 96.94 9 GLY B CA 1
ATOM 2524 C C . GLY B 1 9 ? 2.01 17.516 19.781 1 96.94 9 GLY B C 1
ATOM 2525 O O . GLY B 1 9 ? 0.994 17.25 19.141 1 96.94 9 GLY B O 1
ATOM 2526 N N . GLY B 1 10 ? 3.08 16.812 19.734 1 93 10 GLY B N 1
ATOM 2527 C CA . GLY B 1 10 ? 3.209 15.648 18.875 1 93 10 GLY B CA 1
ATOM 2528 C C . GLY B 1 10 ? 3.223 14.336 19.625 1 93 10 GLY B C 1
ATOM 2529 O O . GLY B 1 10 ? 2.918 14.297 20.828 1 93 10 GLY B O 1
ATOM 2530 N N . GLY B 1 11 ? 3.484 13.234 18.953 1 87.38 11 GLY B N 1
ATOM 2531 C CA . GLY B 1 11 ? 3.553 11.914 19.562 1 87.38 11 GLY B CA 1
ATOM 2532 C C . GLY B 1 11 ? 4.805 11.703 20.391 1 87.38 11 GLY B C 1
ATOM 2533 O O . GLY B 1 11 ? 4.77 11.031 21.422 1 87.38 11 GLY B O 1
ATOM 2534 N N . THR B 1 12 ? 5.918 12.312 19.984 1 87.62 12 THR B N 1
ATOM 2535 C CA . THR B 1 12 ? 7.199 12.062 20.641 1 87.62 12 THR B CA 1
ATOM 2536 C C . THR B 1 12 ? 7.625 13.258 21.484 1 87.62 12 THR B C 1
ATOM 2538 O O . THR B 1 12 ? 8.266 13.094 22.531 1 87.62 12 THR B O 1
ATOM 2541 N N . LYS B 1 13 ? 7.27 14.422 21 1 94 13 LYS B N 1
ATOM 2542 C CA . LYS B 1 13 ? 7.707 15.633 21.688 1 94 13 LYS B CA 1
ATOM 2543 C C . LYS B 1 13 ? 6.625 16.719 21.656 1 94 13 LYS B C 1
ATOM 2545 O O . LYS B 1 13 ? 5.734 16.672 20.797 1 94 13 LYS B O 1
ATOM 2550 N N . THR B 1 14 ? 6.738 17.625 22.578 1 97.44 14 THR B N 1
ATOM 2551 C CA . THR B 1 14 ? 5.875 18.797 22.641 1 97.44 14 THR B CA 1
ATOM 2552 C C . THR B 1 14 ? 6.707 20.062 22.812 1 97.44 14 THR B C 1
ATOM 2554 O O . THR B 1 14 ? 7.684 20.078 23.562 1 97.44 14 THR B O 1
ATOM 2557 N N . THR B 1 15 ? 6.332 21.047 22.062 1 96.62 15 THR B N 1
ATOM 2558 C CA . THR B 1 15 ? 7.016 22.328 22.141 1 96.62 15 THR B CA 1
ATOM 2559 C C . THR B 1 15 ? 6.098 23.391 22.75 1 96.62 15 THR B C 1
ATOM 2561 O O . THR B 1 15 ? 4.938 23.516 22.344 1 96.62 15 THR B O 1
ATOM 2564 N N . CYS B 1 16 ? 6.602 24.094 23.703 1 96.56 16 CYS B N 1
ATOM 2565 C CA . CYS B 1 16 ? 5.938 25.234 24.344 1 96.56 16 CYS B CA 1
ATOM 2566 C C . CYS B 1 16 ? 6.66 26.531 24.016 1 96.56 16 CYS B C 1
ATOM 2568 O O . CYS B 1 16 ? 7.848 26.688 24.312 1 96.56 16 CYS B O 1
ATOM 2570 N N . LEU B 1 17 ? 5.926 27.391 23.375 1 94.94 17 LEU B N 1
ATOM 2571 C CA . LEU B 1 17 ? 6.48 28.703 23.031 1 94.94 17 LEU B CA 1
ATOM 2572 C C . LEU B 1 17 ? 5.773 29.812 23.781 1 94.94 17 LEU B C 1
ATOM 2574 O O . LEU B 1 17 ? 4.543 29.891 23.781 1 94.94 17 LEU B O 1
ATOM 2578 N N . ILE B 1 18 ? 6.527 30.672 24.453 1 93.62 18 ILE B N 1
ATOM 2579 C CA . ILE B 1 18 ? 6.008 31.844 25.156 1 93.62 18 ILE B CA 1
ATOM 2580 C C . ILE B 1 18 ? 6.508 33.125 24.484 1 93.62 18 ILE B C 1
ATOM 2582 O O . ILE B 1 18 ? 7.707 33.281 24.266 1 93.62 18 ILE B O 1
ATOM 2586 N N . LYS B 1 19 ? 5.578 33.938 24.125 1 90 19 LYS B N 1
ATOM 2587 C CA . LYS B 1 19 ? 6.008 35.188 23.484 1 90 19 LYS B CA 1
ATOM 2588 C C . LYS B 1 19 ? 5.176 36.344 23.969 1 90 19 LYS B C 1
ATOM 2590 O O . LYS B 1 19 ? 4.055 36.188 24.453 1 90 19 LYS B O 1
ATOM 2595 N N . GLU B 1 20 ? 5.699 37.5 23.844 1 89 20 GLU B N 1
ATOM 2596 C CA . GLU B 1 20 ? 4.969 38.719 24.141 1 89 20 GLU B CA 1
ATOM 2597 C C . GLU B 1 20 ? 3.982 39.062 23.016 1 89 20 GLU B C 1
ATOM 2599 O O . GLU B 1 20 ? 4.277 38.844 21.844 1 89 20 GLU B O 1
ATOM 2604 N N . VAL B 1 21 ? 2.797 39.531 23.453 1 87.12 21 VAL B N 1
ATOM 2605 C CA . VAL B 1 21 ? 1.801 39.969 22.469 1 87.12 21 VAL B CA 1
ATOM 2606 C C . VAL B 1 21 ? 2.404 41.031 21.547 1 87.12 21 VAL B C 1
ATOM 2608 O O . VAL B 1 21 ? 3.047 41.969 22.016 1 87.12 21 VAL B O 1
ATOM 2611 N N . GLY B 1 22 ? 2.109 40.844 20.25 1 76.69 22 GLY B N 1
ATOM 2612 C CA . GLY B 1 22 ? 2.639 41.812 19.281 1 76.69 22 GLY B CA 1
ATOM 2613 C C . GLY B 1 22 ? 4.117 41.594 19 1 76.69 22 GLY B C 1
ATOM 2614 O O . GLY B 1 22 ? 4.672 42.219 18.094 1 76.69 22 GLY B O 1
ATOM 2615 N N . GLY B 1 23 ? 4.789 40.844 19.906 1 66.06 23 GLY B N 1
ATOM 2616 C CA . GLY B 1 23 ? 6.223 40.656 19.75 1 66.06 23 GLY B CA 1
ATOM 2617 C C . GLY B 1 23 ? 6.594 39.844 18.516 1 66.06 23 GLY B C 1
ATOM 2618 O O . GLY B 1 23 ? 5.855 38.938 18.109 1 66.06 23 GLY B O 1
ATOM 2619 N N . GLU B 1 24 ? 7.434 40.438 17.578 1 60 24 GLU B N 1
ATOM 2620 C CA . GLU B 1 24 ? 7.98 39.688 16.453 1 60 24 GLU B CA 1
ATOM 2621 C C . GLU B 1 24 ? 9.016 38.688 16.906 1 60 24 GLU B C 1
ATOM 2623 O O . GLU B 1 24 ? 9.477 38.719 18.062 1 60 24 GLU B O 1
ATOM 2628 N N . LEU B 1 25 ? 9.25 37.469 16.109 1 57.03 25 LEU B N 1
ATOM 2629 C CA . LEU B 1 25 ? 10.227 36.438 16.422 1 57.03 25 LEU B CA 1
ATOM 2630 C C . LEU B 1 25 ? 11.617 37.031 16.594 1 57.03 25 LEU B C 1
ATOM 2632 O O . LEU B 1 25 ? 12.156 37.656 15.672 1 57.03 25 LEU B O 1
ATOM 2636 N N . GLN B 1 26 ? 12.094 37.781 17.672 1 50.44 26 GLN B N 1
ATOM 2637 C CA . GLN B 1 26 ? 13.508 38.125 17.812 1 50.44 26 GLN B CA 1
ATOM 2638 C C . GLN B 1 26 ? 14.234 37.125 18.703 1 50.44 26 GLN B C 1
ATOM 2640 O O . GLN B 1 26 ? 13.641 36.562 19.609 1 50.44 26 GLN B O 1
ATOM 2645 N N . LYS B 1 27 ? 15.492 36.344 18.141 1 47.31 27 LYS B N 1
ATOM 2646 C CA . LYS B 1 27 ? 16.328 35.562 19.047 1 47.31 27 LYS B CA 1
ATOM 2647 C C . LYS B 1 27 ? 16.516 36.312 20.375 1 47.31 27 LYS B C 1
ATOM 2649 O O . LYS B 1 27 ? 16.375 37.531 20.438 1 47.31 27 LYS B O 1
ATOM 2654 N N . ASN B 1 28 ? 16.953 36.5 21.375 1 36.22 28 ASN B N 1
ATOM 2655 C CA . ASN B 1 28 ? 17.531 37.406 22.359 1 36.22 28 ASN B CA 1
ATOM 2656 C C . ASN B 1 28 ? 18.438 38.438 21.719 1 36.22 28 ASN B C 1
ATOM 2658 O O . ASN B 1 28 ? 19.625 38.5 22.047 1 36.22 28 ASN B O 1
ATOM 2662 N N . GLY B 1 29 ? 17.453 39.188 21.047 1 40.97 29 GLY B N 1
ATOM 2663 C CA . GLY B 1 29 ? 17.047 39.906 22.25 1 40.97 29 GLY B CA 1
ATOM 2664 C C . GLY B 1 29 ? 15.883 39.25 22.953 1 40.97 29 GLY B C 1
ATOM 2665 O O . GLY B 1 29 ? 15.32 38.25 22.469 1 40.97 29 GLY B O 1
ATOM 2666 N N . ARG B 1 30 ? 14.664 39.531 23.953 1 48.75 30 ARG B N 1
ATOM 2667 C CA . ARG B 1 30 ? 13.922 38.75 24.953 1 48.75 30 ARG B CA 1
ATOM 2668 C C . ARG B 1 30 ? 12.844 37.906 24.281 1 48.75 30 ARG B C 1
ATOM 2670 O O . ARG B 1 30 ? 11.961 37.375 24.953 1 48.75 30 ARG B O 1
ATOM 2677 N N . LEU B 1 31 ? 11.938 37.906 23.031 1 54.09 31 LEU B N 1
ATOM 2678 C CA . LEU B 1 31 ? 10.492 37.906 22.812 1 54.09 31 LEU B CA 1
ATOM 2679 C C . LEU B 1 31 ? 9.953 36.469 22.797 1 54.09 31 LEU B C 1
ATOM 2681 O O . LEU B 1 31 ? 8.805 36.25 23.172 1 54.09 31 LEU B O 1
ATOM 2685 N N . VAL B 1 32 ? 10.68 35.438 22.469 1 64.94 32 VAL B N 1
ATOM 2686 C CA . VAL B 1 32 ? 10.086 34.125 22.297 1 64.94 32 VAL B CA 1
ATOM 2687 C C . VAL B 1 32 ? 10.953 33.062 22.969 1 64.94 32 VAL B C 1
ATOM 2689 O O . VAL B 1 32 ? 12.172 33.031 22.75 1 64.94 32 VAL B O 1
ATOM 2692 N N . GLU B 1 33 ? 10.539 32.531 24.156 1 85.44 33 GLU B N 1
ATOM 2693 C CA . GLU B 1 33 ? 11.195 31.359 24.766 1 85.44 33 GLU B CA 1
ATOM 2694 C C . GLU B 1 33 ? 10.492 30.062 24.375 1 85.44 33 GLU B C 1
ATOM 2696 O O . GLU B 1 33 ? 9.266 30.031 24.281 1 85.44 33 GLU B O 1
ATOM 2701 N N . GLN B 1 34 ? 11.352 29.125 24.125 1 92.25 34 GLN B N 1
ATOM 2702 C CA . GLN B 1 34 ? 10.805 27.828 23.75 1 92.25 34 GLN B CA 1
ATOM 2703 C C . GLN B 1 34 ? 11.273 26.719 24.688 1 92.25 34 GLN B C 1
ATOM 2705 O O . GLN B 1 34 ? 12.438 26.719 25.109 1 92.25 34 GLN B O 1
ATOM 2710 N N . PHE B 1 35 ? 10.406 25.844 25.016 1 94.12 35 PHE B N 1
ATOM 2711 C CA . PHE B 1 35 ? 10.664 24.703 25.875 1 94.12 35 PHE B CA 1
ATOM 2712 C C . PHE B 1 35 ? 10.141 23.422 25.266 1 94.12 35 PHE B C 1
ATOM 2714 O O . PHE B 1 35 ? 9.219 23.453 24.438 1 94.12 35 PHE B O 1
ATOM 2721 N N . GLN B 1 36 ? 10.758 22.281 25.625 1 95.94 36 GLN B N 1
ATOM 2722 C CA . GLN B 1 36 ? 10.336 21 25.062 1 95.94 36 GLN B CA 1
ATOM 2723 C C . GLN B 1 36 ? 9.992 20 26.172 1 95.94 36 GLN B C 1
ATOM 2725 O O . GLN B 1 36 ? 10.547 20.062 27.266 1 95.94 36 GLN B O 1
ATOM 2730 N N . GLY B 1 37 ? 9.07 19.234 25.891 1 96.69 37 GLY B N 1
ATOM 2731 C CA . GLY B 1 37 ? 8.648 18.156 26.781 1 96.69 37 GLY B CA 1
ATOM 2732 C C . GLY B 1 37 ? 8.227 16.906 26.031 1 96.69 37 GLY B C 1
ATOM 2733 O O . GLY B 1 37 ? 8.383 16.828 24.812 1 96.69 37 GLY B O 1
ATOM 2734 N N . PRO B 1 38 ? 7.734 15.938 26.828 1 96.75 38 PRO B N 1
ATOM 2735 C CA . PRO B 1 38 ? 7.336 14.672 26.219 1 96.75 38 PRO B CA 1
ATOM 2736 C C . PRO B 1 38 ? 6.102 14.812 25.328 1 96.75 38 PRO B C 1
ATOM 2738 O O . PRO B 1 38 ? 5.398 15.82 25.391 1 96.75 38 PRO B O 1
ATOM 2741 N N . GLY B 1 39 ? 5.852 13.773 24.594 1 96.5 39 GLY B N 1
ATOM 2742 C CA . GLY B 1 39 ? 4.734 13.773 23.656 1 96.5 39 GLY B CA 1
ATOM 2743 C C . GLY B 1 39 ? 3.387 13.852 24.344 1 96.5 39 GLY B C 1
ATOM 2744 O O . GLY B 1 39 ? 3.211 13.328 25.453 1 96.5 39 GLY B O 1
ATOM 2745 N N . THR B 1 40 ? 2.414 14.492 23.578 1 97.5 40 THR B N 1
ATOM 2746 C CA . THR B 1 40 ? 1.122 14.75 24.203 1 97.5 40 THR B CA 1
ATOM 2747 C C . THR B 1 40 ? -0.018 14.305 23.297 1 97.5 40 THR B C 1
ATOM 2749 O O . THR B 1 40 ? -1.115 14.867 23.344 1 97.5 40 THR B O 1
ATOM 2752 N N . ASN B 1 41 ? 0.225 13.406 22.359 1 94.88 41 ASN B N 1
ATOM 2753 C CA . ASN B 1 41 ? -0.853 12.797 21.578 1 94.88 41 ASN B CA 1
ATOM 2754 C C . ASN B 1 41 ? -1.739 11.914 22.453 1 94.88 41 ASN B C 1
ATOM 2756 O O . ASN B 1 41 ? -1.307 10.859 22.922 1 94.88 41 ASN B O 1
ATOM 2760 N N . PRO B 1 42 ? -2.957 12.289 22.609 1 95.5 42 PRO B N 1
ATOM 2761 C CA . PRO B 1 42 ? -3.799 11.578 23.562 1 95.5 42 PRO B CA 1
ATOM 2762 C C . PRO B 1 42 ? -4.059 10.125 23.172 1 95.5 42 PRO B C 1
ATOM 2764 O O . PRO B 1 42 ? -4.367 9.297 24.031 1 95.5 42 PRO B O 1
ATOM 2767 N N . HIS B 1 43 ? -3.938 9.82 21.922 1 89.31 43 HIS B N 1
ATOM 2768 C CA . HIS B 1 43 ? -4.164 8.445 21.484 1 89.31 43 HIS B CA 1
ATOM 2769 C C . HIS B 1 43 ? -2.955 7.566 21.766 1 89.31 43 HIS B C 1
ATOM 2771 O O . HIS B 1 43 ? -3.051 6.34 21.719 1 89.31 43 HIS B O 1
ATOM 2777 N N . VAL B 1 44 ? -1.938 8.164 22.109 1 89.19 44 VAL B N 1
ATOM 2778 C CA . VAL B 1 44 ? -0.714 7.426 22.406 1 89.19 44 VAL B CA 1
ATOM 2779 C C . VAL B 1 44 ? -0.525 7.336 23.922 1 89.19 44 VAL B C 1
ATOM 2781 O O . VAL B 1 44 ? -0.267 6.254 24.453 1 89.19 44 VAL B O 1
ATOM 2784 N N . VAL B 1 45 ? -0.778 8.422 24.625 1 94.94 45 VAL B N 1
ATOM 2785 C CA . VAL B 1 45 ? -0.383 8.469 26.031 1 94.94 45 VAL B CA 1
ATOM 2786 C C . VAL B 1 45 ? -1.627 8.508 26.906 1 94.94 45 VAL B C 1
ATOM 2788 O O . VAL B 1 45 ? -1.537 8.328 28.125 1 94.94 45 VAL B O 1
ATOM 2791 N N . GLY B 1 46 ? -2.768 8.758 26.328 1 95.31 46 GLY B N 1
ATOM 2792 C CA . GLY B 1 46 ? -3.988 8.977 27.078 1 95.31 46 GLY B CA 1
ATOM 2793 C C . GLY B 1 46 ? -4.32 10.445 27.266 1 95.31 46 GLY B C 1
ATOM 2794 O O . GLY B 1 46 ? -3.422 11.281 27.391 1 95.31 46 GLY B O 1
ATOM 2795 N N . PHE B 1 47 ? -5.574 10.758 27.406 1 97.38 47 PHE B N 1
ATOM 2796 C CA . PHE B 1 47 ? -6.055 12.133 27.469 1 97.38 47 PHE B CA 1
ATOM 2797 C C . PHE B 1 47 ? -5.598 12.812 28.75 1 97.38 47 PHE B C 1
ATOM 2799 O O . PHE B 1 47 ? -5.098 13.945 28.719 1 97.38 47 PHE B O 1
ATOM 2806 N N . GLU B 1 48 ? -5.703 12.164 29.828 1 97.88 48 GLU B N 1
ATOM 2807 C CA . GLU B 1 48 ? -5.34 12.742 31.109 1 97.88 48 GLU B CA 1
ATOM 2808 C C . GLU B 1 48 ? -3.84 13 31.203 1 97.88 48 GLU B C 1
ATOM 2810 O O . GLU B 1 48 ? -3.414 14.062 31.656 1 97.88 48 GLU B O 1
ATOM 2815 N N . THR B 1 49 ? -3.131 12.031 30.703 1 98.19 49 THR B N 1
ATOM 2816 C CA . THR B 1 49 ? -1.678 12.172 30.719 1 98.19 49 THR B CA 1
ATOM 2817 C C . THR B 1 49 ? -1.236 13.305 29.797 1 98.19 49 THR B C 1
ATOM 2819 O O . THR B 1 49 ? -0.333 14.07 30.141 1 98.19 49 THR B O 1
ATOM 2822 N N . ALA B 1 50 ? -1.843 13.398 28.672 1 98.25 50 ALA B N 1
ATOM 2823 C CA . ALA B 1 50 ? -1.534 14.484 27.75 1 98.25 50 ALA B CA 1
ATOM 2824 C C . ALA B 1 50 ? -1.765 15.844 28.391 1 98.25 50 ALA B C 1
ATOM 2826 O O . ALA B 1 50 ? -0.911 16.734 28.312 1 98.25 50 ALA B O 1
ATOM 2827 N N . ALA B 1 51 ? -2.855 15.969 29.078 1 98.25 51 ALA B N 1
ATOM 2828 C CA . ALA B 1 51 ? -3.193 17.234 29.734 1 98.25 51 ALA B CA 1
ATOM 2829 C C . ALA B 1 51 ? -2.203 17.562 30.859 1 98.25 51 ALA B C 1
ATOM 2831 O O . ALA B 1 51 ? -1.771 18.703 31 1 98.25 51 ALA B O 1
ATOM 2832 N N . ALA B 1 52 ? -1.91 16.578 31.578 1 98.31 52 ALA B N 1
ATOM 2833 C CA . ALA B 1 52 ? -0.968 16.766 32.688 1 98.31 52 ALA B CA 1
ATOM 2834 C C . ALA B 1 52 ? 0.396 17.219 32.156 1 98.31 52 ALA B C 1
ATOM 2836 O O . ALA B 1 52 ? 1.031 18.094 32.75 1 98.31 52 ALA B O 1
ATOM 2837 N N . ARG B 1 53 ? 0.805 16.594 31.078 1 98.44 53 ARG B N 1
ATOM 2838 C CA . ARG B 1 53 ? 2.086 16.953 30.469 1 98.44 53 ARG B CA 1
ATOM 2839 C C . ARG B 1 53 ? 2.078 18.391 29.969 1 98.44 53 ARG B C 1
ATOM 2841 O O . ARG B 1 53 ? 3.08 19.094 30.078 1 98.44 53 ARG B O 1
ATOM 2848 N N . ILE B 1 54 ? 1.003 18.75 29.422 1 98.25 54 ILE B N 1
ATOM 2849 C CA . ILE B 1 54 ? 0.857 20.109 28.938 1 98.25 54 ILE B CA 1
ATOM 2850 C C . ILE B 1 54 ? 0.926 21.094 30.094 1 98.25 54 ILE B C 1
ATOM 2852 O O . ILE B 1 54 ? 1.654 22.094 30.031 1 98.25 54 ILE B O 1
ATOM 2856 N N . GLY B 1 55 ? 0.21 20.797 31.141 1 97.88 55 GLY B N 1
ATOM 2857 C CA . GLY B 1 55 ? 0.263 21.641 32.344 1 97.88 55 GLY B CA 1
ATOM 2858 C C . GLY 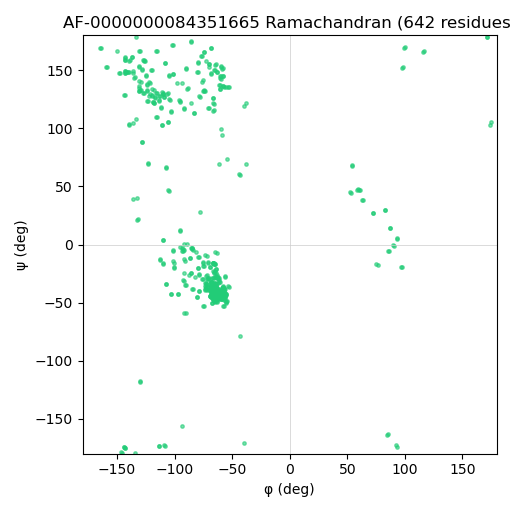B 1 55 ? 1.662 21.766 32.906 1 97.88 55 GLY B C 1
ATOM 2859 O O . GLY B 1 55 ? 2.09 22.859 33.281 1 97.88 55 GLY B O 1
ATOM 2860 N N . GLU B 1 56 ? 2.297 20.641 32.969 1 97.94 56 GLU B N 1
ATOM 2861 C CA . GLU B 1 56 ? 3.656 20.625 33.5 1 97.94 56 GLU B CA 1
ATOM 2862 C C . GLU B 1 56 ? 4.598 21.453 32.625 1 97.94 56 GLU B C 1
ATOM 2864 O O . GLU B 1 56 ? 5.473 22.156 33.156 1 97.94 56 GLU B O 1
ATOM 2869 N N . LEU B 1 57 ? 4.414 21.328 31.391 1 97.62 57 LEU B N 1
ATOM 2870 C CA . LEU B 1 57 ? 5.289 22.047 30.469 1 97.62 57 LEU B CA 1
ATOM 2871 C C . LEU B 1 57 ? 5.031 23.547 30.547 1 97.62 57 LEU B C 1
ATOM 2873 O O . LEU B 1 57 ? 5.961 24.359 30.438 1 97.62 57 LEU B O 1
ATOM 2877 N N . ILE B 1 58 ? 3.799 23.938 30.734 1 96.88 58 ILE B N 1
ATOM 2878 C CA . ILE B 1 58 ? 3.453 25.344 30.906 1 96.88 58 ILE B CA 1
ATOM 2879 C C . ILE B 1 58 ? 4.066 25.859 32.188 1 96.88 58 ILE B C 1
ATOM 2881 O O . ILE B 1 58 ? 4.688 26.922 32.219 1 96.88 58 ILE B O 1
ATOM 2885 N N . ARG B 1 59 ? 3.908 25.094 33.25 1 96.69 59 ARG B N 1
ATOM 2886 C CA . ARG B 1 59 ? 4.492 25.469 34.531 1 96.69 59 ARG B CA 1
ATOM 2887 C C . ARG B 1 59 ? 5.996 25.688 34.406 1 96.69 59 ARG B C 1
ATOM 2889 O O . ARG B 1 59 ? 6.523 26.703 34.844 1 96.69 59 ARG B O 1
ATOM 2896 N N . TYR B 1 60 ? 6.602 24.719 33.812 1 96 60 TYR B N 1
ATOM 2897 C CA . TYR B 1 60 ? 8.047 24.781 33.625 1 96 60 TYR B CA 1
ATOM 2898 C C . TYR B 1 60 ? 8.43 26.047 32.844 1 96 60 TYR B C 1
ATOM 2900 O O . TYR B 1 60 ? 9.383 26.734 33.188 1 96 60 TYR B O 1
ATOM 2908 N N . GLY B 1 61 ? 7.758 26.312 31.781 1 93.5 61 GLY B N 1
ATOM 2909 C CA . GLY B 1 61 ? 8.039 27.484 30.969 1 93.5 61 GLY B CA 1
ATOM 2910 C C . GLY B 1 61 ? 7.879 28.781 31.719 1 93.5 61 GLY B C 1
ATOM 2911 O O . GLY B 1 61 ? 8.703 29.688 31.594 1 93.5 61 GLY B O 1
ATOM 2912 N N . LEU B 1 62 ? 6.84 28.875 32.469 1 93.12 62 LEU B N 1
ATOM 2913 C CA . LEU B 1 62 ? 6.59 30.094 33.25 1 93.12 62 LEU B CA 1
ATOM 2914 C C . LEU B 1 62 ? 7.688 30.297 34.281 1 93.12 62 LEU B C 1
ATOM 2916 O O . LEU B 1 62 ? 8.172 31.422 34.469 1 93.12 62 LEU B O 1
ATOM 2920 N N . GLU B 1 63 ? 8.047 29.203 34.875 1 93.94 63 GLU B N 1
ATOM 2921 C CA . GLU B 1 63 ? 9.109 29.281 35.906 1 93.94 63 GLU B CA 1
ATOM 2922 C C . GLU B 1 63 ? 10.438 29.672 35.25 1 93.94 63 GLU B C 1
ATOM 2924 O O . GLU B 1 63 ? 11.148 30.531 35.781 1 93.94 63 GLU B O 1
ATOM 2929 N N . ALA B 1 64 ? 10.75 29.062 34.219 1 91.62 64 ALA B N 1
ATOM 2930 C CA . ALA B 1 64 ? 12.016 29.328 33.531 1 91.62 64 ALA B CA 1
ATOM 2931 C C . ALA B 1 64 ? 12.094 30.766 33.031 1 91.62 64 ALA B C 1
ATOM 2933 O O . ALA B 1 64 ? 13.172 31.375 33 1 91.62 64 ALA B O 1
ATOM 2934 N N . GLY B 1 65 ? 10.961 31.297 32.656 1 86.69 65 GLY B N 1
ATOM 2935 C CA . GLY B 1 65 ? 10.906 32.656 32.125 1 86.69 65 GLY B CA 1
ATOM 2936 C C . GLY B 1 65 ? 10.648 33.688 33.219 1 86.69 65 GLY B C 1
ATOM 2937 O O . GLY B 1 65 ? 10.586 34.875 32.938 1 86.69 65 GLY B O 1
ATOM 2938 N N . SER B 1 66 ? 10.523 33.219 34.438 1 90.31 66 SER B N 1
ATOM 2939 C CA . SER B 1 66 ? 10.195 34.094 35.562 1 90.31 66 SER B CA 1
ATOM 2940 C C . SER B 1 66 ? 8.938 34.906 35.281 1 90.31 66 SER B C 1
ATOM 2942 O O . SER B 1 66 ? 8.93 36.125 35.469 1 90.31 66 SER B O 1
ATOM 2944 N N . LEU B 1 67 ? 7.938 34.281 34.75 1 91.94 67 LEU B N 1
ATOM 2945 C CA . LEU B 1 67 ? 6.66 34.906 34.438 1 91.94 67 LEU B CA 1
ATOM 2946 C C . LEU B 1 67 ? 5.586 34.5 35.438 1 91.94 67 LEU B C 1
ATOM 2948 O O . LEU B 1 67 ? 5.555 33.344 35.906 1 91.94 67 LEU B O 1
ATOM 2952 N N . LYS B 1 68 ? 4.738 35.406 35.688 1 93.62 68 LYS B N 1
ATOM 2953 C CA . LYS B 1 68 ? 3.596 35.125 36.562 1 93.62 68 LYS B CA 1
ATOM 2954 C C . LYS B 1 68 ? 2.41 34.625 35.719 1 93.62 68 LYS B C 1
ATOM 2956 O O . LYS B 1 68 ? 2.238 35 34.562 1 93.62 68 LYS B O 1
ATOM 2961 N N . THR B 1 69 ? 1.576 33.812 36.312 1 94.19 69 THR B N 1
ATOM 2962 C CA . THR B 1 69 ? 0.416 33.219 35.656 1 94.19 69 THR B CA 1
ATOM 2963 C C . THR B 1 69 ? -0.549 34.312 35.188 1 94.19 69 THR B C 1
ATOM 2965 O O . THR B 1 69 ? -1.22 34.156 34.156 1 94.19 69 THR B O 1
ATOM 2968 N N . GLU B 1 70 ? -0.552 35.406 35.938 1 93.56 70 GLU B N 1
ATOM 2969 C CA . GLU B 1 70 ? -1.47 36.531 35.656 1 93.56 70 GLU B CA 1
ATOM 2970 C C . GLU B 1 70 ? -1.04 37.281 34.406 1 93.56 70 GLU B C 1
ATOM 2972 O O . GLU B 1 70 ? -1.808 38.094 33.875 1 93.56 70 GLU B O 1
ATOM 2977 N N . GLU B 1 71 ? 0.099 36.969 33.938 1 93.94 71 GLU B N 1
ATOM 2978 C CA . GLU B 1 71 ? 0.64 37.719 32.812 1 93.94 71 GLU B CA 1
ATOM 2979 C C . GLU B 1 71 ? 0.298 37.031 31.484 1 93.94 71 GLU B C 1
ATOM 2981 O O . GLU B 1 71 ? 0.565 37.562 30.422 1 93.94 71 GLU B O 1
ATOM 2986 N N . VAL B 1 72 ? -0.273 35.906 31.547 1 95.38 72 VAL B N 1
ATOM 2987 C CA . VAL B 1 72 ? -0.592 35.156 30.344 1 95.38 72 VAL B CA 1
ATOM 2988 C C . VAL B 1 72 ? -2.035 35.438 29.922 1 95.38 72 VAL B C 1
ATOM 2990 O O . VAL B 1 72 ? -2.967 35.188 30.703 1 95.38 72 VAL B O 1
ATOM 2993 N N . SER B 1 73 ? -2.188 35.906 28.688 1 95.31 73 SER B N 1
ATOM 2994 C CA . SER B 1 73 ? -3.516 36.312 28.234 1 95.31 73 SER B CA 1
ATOM 2995 C C . SER B 1 73 ? -4.242 35.156 27.547 1 95.31 73 SER B C 1
ATOM 2997 O O . SER B 1 73 ? -5.473 35.094 27.547 1 95.31 73 SER B O 1
ATOM 2999 N N . ALA B 1 74 ? -3.482 34.281 26.906 1 97.31 74 ALA B N 1
ATOM 3000 C CA . ALA B 1 74 ? -4.129 33.188 26.188 1 97.31 74 ALA B CA 1
ATOM 3001 C C . ALA B 1 74 ? -3.156 32.031 25.953 1 97.31 74 ALA B C 1
ATOM 3003 O O . ALA B 1 74 ? -1.941 32.25 25.906 1 97.31 74 ALA B O 1
ATOM 3004 N N . VAL B 1 75 ? -3.697 30.844 25.844 1 97.75 75 VAL B N 1
ATOM 3005 C CA . VAL B 1 75 ? -2.98 29.609 25.516 1 97.75 75 VAL B CA 1
ATOM 3006 C C . VAL B 1 75 ? -3.66 28.906 24.344 1 97.75 75 VAL B C 1
ATOM 3008 O O . VAL B 1 75 ? -4.887 28.781 24.312 1 97.75 75 VAL B O 1
ATOM 3011 N N . CYS B 1 76 ? -2.848 28.547 23.359 1 98.06 76 CYS B N 1
ATOM 3012 C CA . CYS B 1 76 ? -3.354 27.703 22.297 1 98.06 76 CYS B CA 1
ATOM 3013 C C . CYS B 1 76 ? -2.545 26.406 22.188 1 98.06 76 CYS B C 1
ATOM 3015 O O . CYS B 1 76 ? -1.315 26.438 22.125 1 98.06 76 CYS B O 1
ATOM 3017 N N . CYS B 1 77 ? -3.266 25.297 22.172 1 98.31 77 CYS B N 1
ATOM 3018 C CA . CYS B 1 77 ? -2.629 23.984 22.062 1 98.31 77 CYS B CA 1
ATOM 3019 C C . CYS B 1 77 ? -3.035 23.297 20.766 1 98.31 77 CYS B C 1
ATOM 3021 O O . CYS B 1 77 ? -4.191 22.891 20.594 1 98.31 77 CYS B O 1
ATOM 3023 N N . GLY B 1 78 ? -2.068 23.188 19.828 1 97.88 78 GLY B N 1
ATOM 3024 C CA . GLY B 1 78 ? -2.248 22.312 18.672 1 97.88 78 GLY B CA 1
ATOM 3025 C C . GLY B 1 78 ? -1.721 20.922 18.906 1 97.88 78 GLY B C 1
ATOM 3026 O O . GLY B 1 78 ? -0.512 20.719 19.031 1 97.88 78 GLY B O 1
ATOM 3027 N N . LEU B 1 79 ? -2.6 19.953 18.859 1 96.88 79 LEU B N 1
ATOM 3028 C CA . LEU B 1 79 ? -2.217 18.609 19.312 1 96.88 79 LEU B CA 1
ATOM 3029 C C . LEU B 1 79 ? -2.457 17.578 18.219 1 96.88 79 LEU B C 1
ATOM 3031 O O . LEU B 1 79 ? -3.539 17.547 17.625 1 96.88 79 LEU B O 1
ATOM 3035 N N . ALA B 1 80 ? -1.422 16.75 18.016 1 92.56 80 ALA B N 1
ATOM 3036 C CA . ALA B 1 80 ? -1.642 15.555 17.188 1 92.56 80 ALA B CA 1
ATOM 3037 C C . ALA B 1 80 ? -2.719 14.664 17.797 1 92.56 80 ALA B C 1
ATOM 3039 O O . ALA B 1 80 ? -2.809 14.531 19.016 1 92.56 80 ALA B O 1
ATOM 3040 N N . GLY B 1 81 ? -3.521 14.07 16.953 1 87.44 81 GLY B N 1
ATOM 3041 C CA . GLY B 1 81 ? -4.535 13.148 17.422 1 87.44 81 GLY B CA 1
ATOM 3042 C C . GLY B 1 81 ? -5.828 13.836 17.828 1 87.44 81 GLY B C 1
ATOM 3043 O O . GLY B 1 81 ? -6.805 13.172 18.188 1 87.44 81 GLY B O 1
ATOM 3044 N N . VAL B 1 82 ? -5.867 15.102 17.828 1 88.75 82 VAL B N 1
ATOM 3045 C CA . VAL B 1 82 ? -7.051 15.875 18.188 1 88.75 82 VAL B CA 1
ATOM 3046 C C . VAL B 1 82 ? -7.664 16.5 16.938 1 88.75 82 VAL B C 1
ATOM 3048 O O . VAL B 1 82 ? -7.637 17.719 16.75 1 88.75 82 VAL B O 1
ATOM 3051 N N . GLY B 1 83 ? -8.164 15.617 16.078 1 78.12 83 GLY B N 1
ATOM 3052 C CA . GLY B 1 83 ? -8.734 16.078 14.828 1 78.12 83 GLY B CA 1
ATOM 3053 C C . GLY B 1 83 ? -10.258 16.125 14.844 1 78.12 83 GLY B C 1
ATOM 3054 O O . GLY B 1 83 ? -10.867 16.781 14.008 1 78.12 83 GLY B O 1
ATOM 3055 N N . ARG B 1 84 ? -10.914 15.445 15.891 1 79.88 84 ARG B N 1
ATOM 3056 C CA . ARG B 1 84 ? -12.367 15.414 16.016 1 79.88 84 ARG B CA 1
ATOM 3057 C C . ARG B 1 84 ? -12.852 16.391 17.078 1 79.88 84 ARG B C 1
ATOM 3059 O O . ARG B 1 84 ? -12.188 16.594 18.094 1 79.88 84 ARG B O 1
ATOM 3066 N N . LYS B 1 85 ? -14 16.938 16.859 1 85.69 85 LYS B N 1
ATOM 3067 C CA . LYS B 1 85 ? -14.57 17.938 17.75 1 85.69 85 LYS B CA 1
ATOM 3068 C C . LYS B 1 85 ? -14.695 17.391 19.172 1 85.69 85 LYS B C 1
ATOM 3070 O O . LYS B 1 85 ? -14.43 18.094 20.141 1 85.69 85 LYS B O 1
ATOM 3075 N N . SER B 1 86 ? -15.055 16.141 19.25 1 89 86 SER B N 1
ATOM 3076 C CA . SER B 1 86 ? -15.211 15.539 20.578 1 89 86 SER B CA 1
ATOM 3077 C C . SER B 1 86 ? -13.875 15.453 21.312 1 89 86 SER B C 1
ATOM 3079 O O . SER B 1 86 ? -13.812 15.672 22.516 1 89 86 SER B O 1
ATOM 3081 N N . GLU B 1 87 ? -12.859 15.203 20.594 1 91.62 87 GLU B N 1
ATOM 3082 C CA . GLU B 1 87 ? -11.523 15.117 21.172 1 91.62 87 GLU B CA 1
ATOM 3083 C C . GLU B 1 87 ? -11.008 16.5 21.578 1 91.62 87 GLU B C 1
ATOM 3085 O O . GLU B 1 87 ? -10.383 16.656 22.625 1 91.62 87 GLU B O 1
ATOM 3090 N N . GLU B 1 88 ? -11.32 17.422 20.75 1 93.88 88 GLU B N 1
ATOM 3091 C CA . GLU B 1 88 ? -10.953 18.797 21.047 1 93.88 88 GLU B CA 1
ATOM 3092 C C . GLU B 1 88 ? -11.602 19.281 22.344 1 93.88 88 GLU B C 1
ATOM 3094 O O . GLU B 1 88 ? -10.938 19.875 23.203 1 93.88 88 GLU B O 1
ATOM 3099 N N . GLN B 1 89 ? -12.836 19 22.469 1 95.06 89 GLN B N 1
ATOM 3100 C CA . GLN B 1 89 ? -13.594 19.438 23.641 1 95.06 89 GLN B CA 1
ATOM 3101 C C . GLN B 1 89 ? -13.102 18.734 24.906 1 95.06 89 GLN B C 1
ATOM 3103 O O . GLN B 1 89 ? -12.984 19.375 25.953 1 95.06 89 GLN B O 1
ATOM 3108 N N . ARG B 1 90 ? -12.844 17.5 24.672 1 96.5 90 ARG B N 1
ATOM 3109 C CA . ARG B 1 90 ? -12.344 16.75 25.828 1 96.5 90 ARG B CA 1
ATOM 3110 C C . ARG B 1 90 ? -11 17.297 26.297 1 96.5 90 ARG B C 1
ATOM 3112 O O . ARG B 1 90 ? -10.797 17.531 27.484 1 96.5 90 ARG B O 1
ATOM 3119 N N . MET B 1 91 ? -10.156 17.531 25.406 1 97.81 91 MET B N 1
ATOM 3120 C CA . MET B 1 91 ? -8.844 18.062 25.75 1 97.81 91 MET B CA 1
ATOM 3121 C C . MET B 1 91 ? -8.961 19.484 26.281 1 97.81 91 MET B C 1
ATOM 3123 O O . MET B 1 91 ? -8.211 19.891 27.172 1 97.81 91 MET B O 1
ATOM 3127 N N . GLN B 1 92 ? -9.852 20.234 25.703 1 97.5 92 GLN B N 1
ATOM 3128 C CA . GLN B 1 92 ? -10.086 21.594 26.172 1 97.5 92 GLN B CA 1
ATOM 3129 C C . GLN B 1 92 ? -10.453 21.609 27.656 1 97.5 92 GLN B C 1
ATOM 3131 O O . GLN B 1 92 ? -9.922 22.406 28.422 1 97.5 92 GLN B O 1
ATOM 3136 N N . GLN B 1 93 ? -11.305 20.703 28.047 1 97.75 93 GLN B N 1
ATOM 3137 C CA . GLN B 1 93 ? -11.727 20.625 29.453 1 97.75 93 GLN B CA 1
ATOM 3138 C C . GLN B 1 93 ? -10.57 20.203 30.344 1 97.75 93 GLN B C 1
ATOM 3140 O O . GLN B 1 93 ? -10.336 20.812 31.391 1 97.75 93 GLN B O 1
ATOM 3145 N N . LEU B 1 94 ? -9.891 19.234 29.922 1 98.25 94 LEU B N 1
ATOM 3146 C CA . LEU B 1 94 ? -8.805 18.703 30.734 1 98.25 94 LEU B CA 1
ATOM 3147 C C . LEU B 1 94 ? -7.688 19.719 30.906 1 98.25 94 LEU B C 1
ATOM 3149 O O . LEU B 1 94 ? -7.129 19.859 32 1 98.25 94 LEU B O 1
ATOM 3153 N N . ILE B 1 95 ? -7.383 20.438 29.859 1 98.19 95 ILE B N 1
ATOM 3154 C CA . ILE B 1 95 ? -6.312 21.422 29.922 1 98.19 95 ILE B CA 1
ATOM 3155 C C . ILE B 1 95 ? -6.77 22.625 30.734 1 98.19 95 ILE B C 1
ATOM 3157 O O . ILE B 1 95 ? -5.973 23.219 31.469 1 98.19 95 ILE B O 1
ATOM 3161 N N . SER B 1 96 ? -8.031 22.953 30.594 1 97.56 96 SER B N 1
ATOM 3162 C CA . SER B 1 96 ? -8.586 24.016 31.438 1 97.56 96 SER B CA 1
ATOM 3163 C C . SER B 1 96 ? -8.414 23.703 32.906 1 97.56 96 SER B C 1
ATOM 3165 O O . SER B 1 96 ? -8.062 24.578 33.688 1 97.56 96 SER B O 1
ATOM 3167 N N . ASP B 1 97 ? -8.695 22.469 33.25 1 97.62 97 ASP B N 1
ATOM 3168 C CA . ASP B 1 97 ? -8.508 22.047 34.625 1 97.62 97 ASP B CA 1
ATOM 3169 C C . ASP B 1 97 ? -7.055 22.203 35.062 1 97.62 97 ASP B C 1
ATOM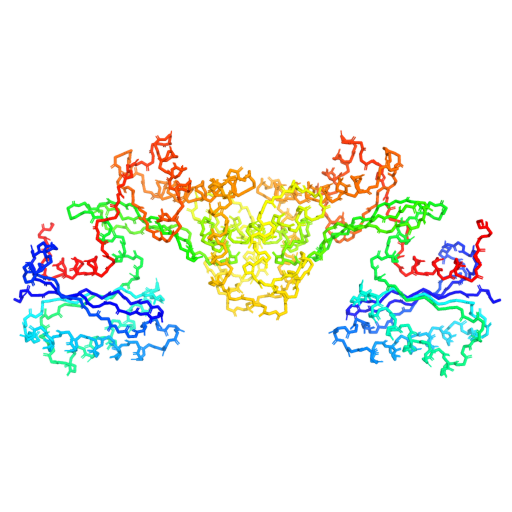 3171 O O . ASP B 1 97 ? -6.777 22.594 36.188 1 97.62 97 ASP B O 1
ATOM 3175 N N . GLU B 1 98 ? -6.168 21.859 34.219 1 97.75 98 GLU B N 1
ATOM 3176 C CA . GLU B 1 98 ? -4.746 22.016 34.531 1 97.75 98 GLU B CA 1
ATOM 3177 C C . GLU B 1 98 ? -4.371 23.469 34.719 1 97.75 98 GLU B C 1
ATOM 3179 O O . GLU B 1 98 ? -3.576 23.812 35.625 1 97.75 98 GLU B O 1
ATOM 3184 N N . LEU B 1 99 ? -4.934 24.328 33.875 1 97.12 99 LEU B N 1
ATOM 3185 C CA . LEU B 1 99 ? -4.652 25.75 33.969 1 97.12 99 LEU B CA 1
ATOM 3186 C C . LEU B 1 99 ? -5.188 26.312 35.281 1 97.12 99 LEU B C 1
ATOM 3188 O O . LEU B 1 99 ? -4.559 27.188 35.906 1 97.12 99 LEU B O 1
ATOM 3192 N N . ASP B 1 100 ? -6.312 25.797 35.656 1 96.5 100 ASP B N 1
ATOM 3193 C CA . ASP B 1 100 ? -6.875 26.188 36.938 1 96.5 100 ASP B CA 1
ATOM 3194 C C . ASP B 1 100 ? -5.957 25.781 38.094 1 96.5 100 ASP B C 1
ATOM 3196 O O . ASP B 1 100 ? -5.73 26.562 39.031 1 96.5 100 ASP B O 1
ATOM 3200 N N . SER B 1 101 ? -5.492 24.609 38 1 96.06 101 SER B N 1
ATOM 3201 C CA . SER B 1 101 ? -4.598 24.094 39.031 1 96.06 101 SER B CA 1
ATOM 3202 C C . SER B 1 101 ? -3.318 24.922 39.094 1 96.06 101 SER B C 1
ATOM 3204 O O . SER B 1 101 ? -2.713 25.031 40.188 1 96.06 101 SER B O 1
ATOM 3206 N N . LEU B 1 102 ? -2.926 25.516 38 1 95.81 102 LEU B N 1
ATOM 3207 C CA . LEU B 1 102 ? -1.731 26.359 37.938 1 95.81 102 LEU B CA 1
ATOM 3208 C C . LEU B 1 102 ? -2.045 27.781 38.375 1 95.81 102 LEU B C 1
ATOM 3210 O O . LEU B 1 102 ? -1.154 28.641 38.375 1 95.81 102 LEU B O 1
ATOM 3214 N N . LYS B 1 103 ? -3.328 28.016 38.656 1 95.19 103 LYS B N 1
ATOM 3215 C CA . LYS B 1 103 ? -3.803 29.328 39.094 1 95.19 103 LYS B CA 1
ATOM 3216 C C . LYS B 1 103 ? -3.602 30.359 38 1 95.19 103 LYS B C 1
ATOM 3218 O O . LYS B 1 103 ? -3.166 31.484 38.25 1 95.19 103 LYS B O 1
ATOM 3223 N N . MET B 1 104 ? -3.842 29.906 36.781 1 94.44 104 MET B N 1
ATOM 3224 C CA . MET B 1 104 ? -3.865 30.875 35.688 1 94.44 104 MET B CA 1
ATOM 3225 C C . MET B 1 104 ? -5.012 31.859 35.844 1 94.44 104 MET B C 1
ATOM 3227 O O . MET B 1 104 ? -6.008 31.562 36.531 1 94.44 104 MET B O 1
ATOM 3231 N N . SER B 1 105 ? -4.797 33.031 35.25 1 93.25 105 SER B N 1
ATOM 3232 C CA . SER B 1 105 ? -5.836 34.031 35.344 1 93.25 105 SER B CA 1
ATOM 3233 C C . SER B 1 105 ? -7.16 33.531 34.781 1 93.25 105 SER B C 1
ATOM 3235 O O . SER B 1 105 ? -7.188 32.812 33.781 1 93.25 105 SER B O 1
ATOM 3237 N N . GLU B 1 106 ? -8.312 33.938 35.375 1 91.25 106 GLU B N 1
ATOM 3238 C CA . GLU B 1 106 ? -9.641 33.562 34.875 1 91.25 106 GLU B CA 1
ATOM 3239 C C . GLU B 1 106 ? -9.906 34.188 33.5 1 91.25 106 GLU B C 1
ATOM 3241 O O . GLU B 1 106 ? -10.82 33.781 32.812 1 91.25 106 GLU B O 1
ATOM 3246 N N . TYR B 1 107 ? -9.086 35.188 33.219 1 91.62 107 TYR B N 1
ATOM 3247 C CA . TYR B 1 107 ? -9.273 35.875 31.953 1 91.62 107 TYR B CA 1
ATOM 3248 C C . TYR B 1 107 ? -8.383 35.281 30.859 1 91.62 107 TYR B C 1
ATOM 3250 O O . TYR B 1 107 ? -8.43 35.719 29.703 1 91.62 107 TYR B O 1
ATOM 3258 N N . CYS B 1 108 ? -7.551 34.281 31.266 1 95.25 108 CYS B N 1
ATOM 3259 C CA . CYS B 1 108 ? -6.719 33.594 30.281 1 95.25 108 CYS B CA 1
ATOM 3260 C C . CYS B 1 108 ? -7.566 32.719 29.359 1 95.25 108 CYS B C 1
ATOM 3262 O O . CYS B 1 108 ? -8.219 31.797 29.812 1 95.25 108 CYS B O 1
ATOM 3264 N N . GLU B 1 109 ? -7.547 33.062 28.047 1 96.31 109 GLU B N 1
ATOM 3265 C CA . GLU B 1 109 ? -8.312 32.312 27.062 1 96.31 109 GLU B CA 1
ATOM 3266 C C . GLU B 1 109 ? -7.57 31.031 26.672 1 96.31 109 GLU B C 1
ATOM 3268 O O . GLU B 1 109 ? -6.34 30.984 26.688 1 96.31 109 GLU B O 1
ATOM 3273 N N . LEU B 1 110 ? -8.375 29.984 26.344 1 97.5 110 LEU B N 1
ATOM 3274 C CA . LEU B 1 110 ? -7.809 28.703 25.938 1 97.5 110 LEU B CA 1
ATOM 3275 C C . LEU B 1 110 ? -8.438 28.219 24.641 1 97.5 110 LEU B C 1
ATOM 3277 O O . LEU B 1 110 ? -9.656 28.297 24.469 1 97.5 110 LEU B O 1
ATOM 3281 N N . ASP B 1 111 ? -7.559 27.797 23.734 1 96.88 111 ASP B N 1
ATOM 3282 C CA . ASP B 1 111 ? -8.016 27.125 22.516 1 96.88 111 ASP B CA 1
ATOM 3283 C C . ASP B 1 111 ? -7.234 25.828 22.281 1 96.88 111 ASP B C 1
ATOM 3285 O O . ASP B 1 111 ? -6.02 25.781 22.5 1 96.88 111 ASP B O 1
ATOM 3289 N N . VAL B 1 112 ? -7.965 24.812 22.016 1 97.75 112 VAL B N 1
ATOM 3290 C CA . VAL B 1 112 ? -7.363 23.531 21.641 1 97.75 112 VAL B CA 1
ATOM 3291 C C . VAL B 1 112 ? -7.781 23.156 20.219 1 97.75 112 VAL B C 1
ATOM 3293 O O . VAL B 1 112 ? -8.969 23.172 19.891 1 97.75 112 VAL B O 1
ATOM 3296 N N . CYS B 1 113 ? -6.781 22.875 19.406 1 95.44 113 CYS B N 1
ATOM 3297 C CA . CYS B 1 113 ? -7.043 22.547 18 1 95.44 113 CYS B CA 1
ATOM 3298 C C . CYS B 1 113 ? -6.062 21.484 17.516 1 95.44 113 CYS B C 1
ATOM 3300 O O . CYS B 1 113 ? -5.34 20.875 18.297 1 95.44 113 CYS B O 1
ATOM 3302 N N . SER B 1 114 ? -6.129 21.203 16.234 1 94.19 114 SER B N 1
ATOM 3303 C CA . SER B 1 114 ? -5.27 20.172 15.656 1 94.19 114 SER B CA 1
ATOM 3304 C C . SER B 1 114 ? -3.863 20.703 15.398 1 94.19 114 SER B C 1
ATOM 3306 O O . SER B 1 114 ? -3.676 21.906 15.211 1 94.19 114 SER B O 1
ATOM 3308 N N . ASP B 1 115 ? -2.951 19.75 15.344 1 94.88 115 ASP B N 1
ATOM 3309 C CA . ASP B 1 115 ? -1.574 20.125 15.031 1 94.88 115 ASP B CA 1
ATOM 3310 C C . ASP B 1 115 ? -1.459 20.672 13.609 1 94.88 115 ASP B C 1
ATOM 3312 O O . ASP B 1 115 ? -0.625 21.531 13.336 1 94.88 115 ASP B O 1
ATOM 3316 N N . SER B 1 116 ? -2.318 20.234 12.742 1 93.56 116 SER B N 1
ATOM 3317 C CA . SER B 1 116 ? -2.27 20.688 11.359 1 93.56 116 SER B CA 1
ATOM 3318 C C . SER B 1 116 ? -2.73 22.141 11.242 1 93.56 116 SER B C 1
ATOM 3320 O O . SER B 1 116 ? -2.217 22.906 10.414 1 93.56 116 SER B O 1
ATOM 3322 N N . TYR B 1 117 ? -3.672 22.516 12.078 1 94.81 117 TYR B N 1
ATOM 3323 C CA . TYR B 1 117 ? -4.172 23.891 12.039 1 94.81 117 TYR B CA 1
ATOM 3324 C C . TYR B 1 117 ? -3.094 24.875 12.469 1 94.81 117 TYR B C 1
ATOM 3326 O O . TYR B 1 117 ? -2.873 25.891 11.805 1 94.81 117 TYR B O 1
ATOM 3334 N N . ILE B 1 118 ? -2.43 24.578 13.539 1 95.88 118 ILE B N 1
ATOM 3335 C CA . ILE B 1 118 ? -1.423 25.531 14.016 1 95.88 118 ILE B CA 1
ATOM 3336 C C . ILE B 1 118 ? -0.225 25.516 13.062 1 95.88 118 ILE B C 1
ATOM 3338 O O . ILE B 1 118 ? 0.47 26.531 12.93 1 95.88 118 ILE B O 1
ATOM 3342 N N . ALA B 1 119 ? 0.035 24.391 12.43 1 96.31 119 ALA B N 1
ATOM 3343 C CA . ALA B 1 119 ? 1.077 24.344 11.406 1 96.31 119 ALA B CA 1
ATOM 3344 C C . ALA B 1 119 ? 0.755 25.297 10.258 1 96.31 119 ALA B C 1
ATOM 3346 O O . ALA B 1 119 ? 1.625 26.047 9.797 1 96.31 119 ALA B O 1
ATOM 3347 N N . LEU B 1 120 ? -0.478 25.297 9.867 1 97.31 120 LEU B N 1
ATOM 3348 C CA . LEU B 1 120 ? -0.921 26.203 8.812 1 97.31 120 LEU B CA 1
ATOM 3349 C C . LEU B 1 120 ? -0.799 27.656 9.258 1 97.31 120 LEU B C 1
ATOM 3351 O O . LEU B 1 120 ? -0.288 28.5 8.508 1 97.31 120 LEU B O 1
ATOM 3355 N N . ARG B 1 121 ? -1.229 27.938 10.453 1 95.38 121 ARG B N 1
ATOM 3356 C CA . ARG B 1 121 ? -1.186 29.297 10.969 1 95.38 121 ARG B CA 1
ATOM 3357 C C . ARG B 1 121 ? 0.252 29.797 11.094 1 95.38 121 ARG B C 1
ATOM 3359 O O . ARG B 1 121 ? 0.529 30.969 10.859 1 95.38 121 ARG B O 1
ATOM 3366 N N . GLY B 1 122 ? 1.124 28.906 11.484 1 94.94 122 GLY B N 1
ATOM 3367 C CA . GLY B 1 122 ? 2.531 29.25 11.578 1 94.94 122 GLY B CA 1
ATOM 3368 C C . GLY B 1 122 ? 3.189 29.453 10.227 1 94.94 122 GLY B C 1
ATOM 3369 O O . GLY B 1 122 ? 4.137 30.234 10.102 1 94.94 122 GLY B O 1
ATOM 3370 N N . ALA B 1 123 ? 2.691 28.781 9.25 1 96.19 123 ALA B N 1
ATOM 3371 C CA . ALA B 1 123 ? 3.301 28.797 7.918 1 96.19 123 ALA B CA 1
ATOM 3372 C C . ALA B 1 123 ? 2.928 30.062 7.164 1 96.19 123 ALA B C 1
ATOM 3374 O O . ALA B 1 123 ? 3.67 30.516 6.289 1 96.19 123 ALA B O 1
ATOM 3375 N N . LEU B 1 124 ? 1.814 30.641 7.508 1 94.88 124 LEU B N 1
ATOM 3376 C CA . LEU B 1 124 ? 1.349 31.844 6.824 1 94.88 124 LEU B CA 1
ATOM 3377 C C . LEU B 1 124 ? 1.906 33.094 7.492 1 94.88 124 LEU B C 1
ATOM 3379 O O . LEU B 1 124 ? 1.927 33.188 8.719 1 94.88 124 LEU B O 1
ATOM 3383 N N . GLU B 1 125 ? 2.363 33.938 6.695 1 89.75 125 GLU B N 1
ATOM 3384 C CA . GLU B 1 125 ? 2.846 35.219 7.234 1 89.75 125 GLU B CA 1
ATOM 3385 C C . GLU B 1 125 ? 1.733 35.969 7.965 1 89.75 125 GLU B C 1
ATOM 3387 O O . GLU B 1 125 ? 0.571 35.906 7.559 1 89.75 125 GLU B O 1
ATOM 3392 N N . PRO B 1 126 ? 2.18 36.656 9.023 1 79.94 126 PRO B N 1
ATOM 3393 C CA . PRO B 1 126 ? 1.169 37.469 9.695 1 79.94 126 PRO B CA 1
ATOM 3394 C C . PRO B 1 126 ? 0.446 38.406 8.742 1 79.94 126 PRO B C 1
ATOM 3396 O O . PRO B 1 126 ? 1.078 39 7.875 1 79.94 126 PRO B O 1
ATOM 3399 N N . GLY B 1 127 ? -0.836 38.5 8.828 1 79.31 127 GLY B N 1
ATOM 3400 C CA . GLY B 1 127 ? -1.619 39.344 7.945 1 79.31 127 GLY B CA 1
ATOM 3401 C C . GLY B 1 127 ? -2.217 38.594 6.773 1 79.31 127 GLY B C 1
ATOM 3402 O O . GLY B 1 127 ? -3.152 39.062 6.129 1 79.31 127 GLY B O 1
ATOM 3403 N N . THR B 1 128 ? -1.649 37.469 6.512 1 84.88 128 THR B N 1
ATOM 3404 C CA . THR B 1 128 ? -2.223 36.625 5.473 1 84.88 128 THR B CA 1
ATOM 3405 C C . THR B 1 128 ? -3.377 35.781 6.031 1 84.88 128 THR B C 1
ATOM 3407 O O . THR B 1 128 ? -3.172 34.938 6.895 1 84.88 128 THR B O 1
ATOM 3410 N N . GLY B 1 129 ? -4.598 36.062 5.559 1 85.38 129 GLY B N 1
ATOM 3411 C CA . GLY B 1 129 ? -5.777 35.469 6.148 1 85.38 129 GLY B CA 1
ATOM 3412 C C . GLY B 1 129 ? -6.172 34.156 5.473 1 85.38 129 GLY B C 1
ATOM 3413 O O . GLY B 1 129 ? -7.055 33.438 5.957 1 85.38 129 GLY B O 1
ATOM 3414 N N . GLU B 1 130 ? -5.543 33.969 4.309 1 95 130 GLU B N 1
ATOM 3415 C CA . GLU B 1 130 ? -5.887 32.75 3.59 1 95 130 GLU B CA 1
ATOM 3416 C C . GLU B 1 130 ? -4.652 32.094 2.965 1 95 130 GLU B C 1
ATOM 3418 O O . GLU B 1 130 ? -3.688 32.781 2.637 1 95 130 GLU B O 1
ATOM 3423 N N . GLY B 1 131 ? -4.695 30.812 2.893 1 98.12 131 GLY B N 1
ATOM 3424 C CA . GLY B 1 131 ? -3.59 30.109 2.262 1 98.12 131 GLY B CA 1
ATOM 3425 C C . GLY B 1 131 ? -3.66 28.609 2.432 1 98.12 131 GLY B C 1
ATOM 3426 O O . GLY B 1 131 ? -4.645 28.078 2.953 1 98.12 131 GLY B O 1
ATOM 3427 N N . ILE B 1 132 ? -2.66 27.922 1.827 1 98.69 132 ILE B N 1
ATOM 3428 C CA . ILE B 1 132 ? -2.6 26.469 1.822 1 98.69 132 ILE B CA 1
ATOM 3429 C C . ILE B 1 132 ? -1.267 26 2.408 1 98.69 132 ILE B C 1
ATOM 3431 O O . ILE B 1 132 ? -0.224 26.609 2.146 1 98.69 132 ILE B O 1
ATOM 3435 N N . LEU B 1 133 ? -1.343 24.969 3.236 1 98.69 133 LEU B N 1
ATOM 3436 C CA . LEU B 1 133 ? -0.157 24.266 3.711 1 98.69 133 LEU B CA 1
ATOM 3437 C C . LEU B 1 133 ? -0.184 22.797 3.277 1 98.69 133 LEU B C 1
ATOM 3439 O O . LEU B 1 133 ? -1.164 22.094 3.523 1 98.69 133 LEU B O 1
ATOM 3443 N N . VAL B 1 134 ? 0.858 22.375 2.562 1 98.75 134 VAL B N 1
ATOM 3444 C CA . VAL B 1 134 ? 1.05 20.969 2.225 1 98.75 134 VAL B CA 1
ATOM 3445 C C . VAL B 1 134 ? 2.152 20.359 3.098 1 98.75 134 VAL B C 1
ATOM 3447 O O . VAL B 1 134 ? 3.252 20.922 3.18 1 98.75 134 VAL B O 1
ATOM 3450 N N . ILE B 1 135 ? 1.816 19.297 3.793 1 97.56 135 ILE B N 1
ATOM 3451 C CA . ILE B 1 135 ? 2.77 18.641 4.684 1 97.56 135 ILE B CA 1
ATOM 3452 C C . ILE B 1 135 ? 3.17 17.297 4.105 1 97.56 135 ILE B C 1
ATOM 3454 O O . ILE B 1 135 ? 2.311 16.5 3.717 1 97.56 135 ILE B O 1
ATOM 3458 N N . SER B 1 136 ? 4.492 17.016 4.012 1 98.06 136 SER B N 1
ATOM 3459 C CA . SER B 1 136 ? 4.992 15.727 3.547 1 98.06 136 SER B CA 1
ATOM 3460 C C . SER B 1 136 ? 6.199 15.273 4.363 1 98.06 136 SER B C 1
ATOM 3462 O O . SER B 1 136 ? 7.305 15.781 4.18 1 98.06 136 SER B O 1
ATOM 3464 N N . GLY B 1 137 ? 6.023 14.367 5.242 1 96.12 137 GLY B N 1
ATOM 3465 C CA . GLY B 1 137 ? 7.031 13.672 6.023 1 96.12 137 GLY B CA 1
ATOM 3466 C C . GLY B 1 137 ? 6.867 12.164 6.004 1 96.12 137 GLY B C 1
ATOM 3467 O O . GLY B 1 137 ? 6.82 11.555 4.93 1 96.12 137 GLY B O 1
ATOM 3468 N N . THR B 1 138 ? 6.621 11.617 7.25 1 94.5 138 THR B N 1
ATOM 3469 C CA . THR B 1 138 ? 6.273 10.203 7.273 1 94.5 138 THR B CA 1
ATOM 3470 C C . THR B 1 138 ? 4.973 9.953 6.512 1 94.5 138 THR B C 1
ATOM 3472 O O . THR B 1 138 ? 4.883 9.008 5.723 1 94.5 138 THR B O 1
ATOM 3475 N N . GLY B 1 139 ? 3.996 10.773 6.766 1 96.19 139 GLY B N 1
ATOM 3476 C CA . GLY B 1 139 ? 2.764 10.836 5.992 1 96.19 139 GLY B CA 1
ATOM 3477 C C . GLY B 1 139 ? 2.602 12.141 5.23 1 96.19 139 GLY B C 1
ATOM 3478 O O . GLY B 1 139 ? 3.551 12.922 5.113 1 96.19 139 GLY B O 1
ATOM 3479 N N . SER B 1 140 ? 1.433 12.297 4.629 1 97.69 140 SER B N 1
ATOM 3480 C CA . SER B 1 140 ? 1.179 13.547 3.916 1 97.69 140 SER B CA 1
ATOM 3481 C C . SER B 1 140 ? -0.272 13.992 4.074 1 97.69 140 SER B C 1
ATOM 3483 O O . SER B 1 140 ? -1.157 13.164 4.301 1 97.69 140 SER B O 1
ATOM 3485 N N . ASN B 1 141 ? -0.506 15.242 4.059 1 96.44 141 ASN B N 1
ATOM 3486 C CA . ASN B 1 141 ? -1.82 15.875 4.043 1 96.44 141 ASN B CA 1
ATOM 3487 C C . ASN B 1 141 ? -1.726 17.344 3.658 1 96.44 141 ASN B C 1
ATOM 3489 O O . ASN B 1 141 ? -0.628 17.875 3.484 1 96.44 141 ASN B O 1
ATOM 3493 N N . ALA B 1 142 ? -2.832 17.969 3.395 1 98.44 142 ALA B N 1
ATOM 3494 C CA . ALA B 1 142 ? -2.885 19.391 3.049 1 98.44 142 ALA B CA 1
ATOM 3495 C C . ALA B 1 142 ? -4.105 20.062 3.668 1 98.44 142 ALA B C 1
ATOM 3497 O O . ALA B 1 142 ? -5.137 19.406 3.875 1 98.44 142 ALA B O 1
ATOM 3498 N N . LEU B 1 143 ? -3.91 21.328 3.982 1 97.75 143 LEU B N 1
ATOM 3499 C CA . LEU B 1 143 ? -4.965 22.125 4.59 1 97.75 143 LEU B CA 1
ATOM 3500 C C . LEU B 1 143 ? -5.039 23.5 3.943 1 97.75 143 LEU B C 1
ATOM 3502 O O . LEU B 1 143 ? -4.008 24.078 3.578 1 97.75 143 LEU B O 1
ATOM 3506 N N . ALA B 1 144 ? -6.258 24.031 3.92 1 98.56 144 ALA B N 1
ATOM 3507 C CA . ALA B 1 144 ? -6.488 25.375 3.408 1 98.56 144 ALA B CA 1
ATOM 3508 C C . ALA B 1 144 ? -7.324 26.188 4.387 1 98.56 144 ALA B C 1
ATOM 3510 O O . ALA B 1 144 ? -8.234 25.672 5.027 1 98.56 144 ALA B O 1
ATOM 3511 N N . LEU B 1 145 ? -6.973 27.406 4.5 1 97.44 145 LEU B N 1
ATOM 3512 C CA . LEU B 1 145 ? -7.707 28.406 5.27 1 97.44 145 LEU B CA 1
ATOM 3513 C C . LEU B 1 145 ? -8.172 29.547 4.371 1 97.44 145 LEU B C 1
ATOM 3515 O O . LEU B 1 145 ? -7.398 30.047 3.555 1 97.44 145 LEU B O 1
ATOM 3519 N N . THR B 1 146 ? -9.43 29.922 4.535 1 97.38 146 THR B N 1
ATOM 3520 C CA . THR B 1 146 ? -9.953 31.062 3.781 1 97.38 146 THR B CA 1
ATOM 3521 C C . THR B 1 146 ? -10.031 32.312 4.664 1 97.38 146 THR B C 1
ATOM 3523 O O . THR B 1 146 ? -9.891 32.219 5.883 1 97.38 146 THR B O 1
ATOM 3526 N N . ASN B 1 147 ? -10.32 33.406 4.051 1 94.38 147 ASN B N 1
ATOM 3527 C CA . ASN B 1 147 ? -10.453 34.656 4.789 1 94.38 147 ASN B CA 1
ATOM 3528 C C . ASN B 1 147 ? -11.648 34.625 5.742 1 94.38 147 ASN B C 1
ATOM 3530 O O . ASN B 1 147 ? -11.664 35.312 6.75 1 94.38 147 ASN B O 1
ATOM 3534 N N . SER B 1 148 ? -12.57 33.781 5.426 1 93.56 148 SER B N 1
ATOM 3535 C CA . SER B 1 148 ? -13.75 33.688 6.277 1 93.56 148 SER B CA 1
ATOM 3536 C C . SER B 1 148 ? -13.477 32.75 7.469 1 93.56 148 SER B C 1
ATOM 3538 O O . SER B 1 148 ? -14.336 32.594 8.344 1 93.56 148 SER B O 1
ATOM 3540 N N . GLY B 1 149 ? -12.32 32.156 7.449 1 92.56 149 GLY B N 1
ATOM 3541 C CA . GLY B 1 149 ? -11.969 31.297 8.547 1 92.56 149 GLY B CA 1
ATOM 3542 C C . GLY B 1 149 ? -12.328 29.844 8.289 1 92.56 149 GLY B C 1
ATOM 3543 O O . GLY B 1 149 ? -12.172 28.984 9.172 1 92.56 149 GLY B O 1
ATOM 3544 N N . LYS B 1 150 ? -12.789 29.547 7.102 1 95.44 150 LYS B N 1
ATOM 3545 C CA . LYS B 1 150 ? -13.148 28.172 6.754 1 95.44 150 LYS B CA 1
ATOM 3546 C C . LYS B 1 150 ? -11.906 27.328 6.531 1 95.44 150 LYS B C 1
ATOM 3548 O O . LYS B 1 150 ? -10.977 27.734 5.832 1 95.44 150 LYS B O 1
ATOM 3553 N N . LEU B 1 151 ? -11.961 26.172 7.16 1 95.62 151 LEU B N 1
ATOM 3554 C CA . LEU B 1 151 ? -10.875 25.203 7 1 95.62 151 LEU B CA 1
ATOM 3555 C C . LEU B 1 151 ? -11.305 24.047 6.117 1 95.62 151 LEU B C 1
ATOM 3557 O O . LEU B 1 151 ? -12.383 23.484 6.312 1 95.62 151 LEU B O 1
ATOM 3561 N N . THR B 1 152 ? -10.5 23.703 5.105 1 97.25 152 THR B N 1
ATOM 3562 C CA . THR B 1 152 ? -10.719 22.516 4.281 1 97.25 152 THR B CA 1
ATOM 3563 C C . THR B 1 152 ? -9.453 21.672 4.207 1 97.25 152 THR B C 1
ATOM 3565 O O . THR B 1 152 ? -8.344 22.188 4.344 1 97.25 152 THR B O 1
ATOM 3568 N N . LYS B 1 153 ? -9.656 20.406 4.043 1 96.56 153 LYS B N 1
ATOM 3569 C CA . LYS B 1 153 ? -8.531 19.484 4.07 1 96.56 153 LYS B CA 1
ATOM 3570 C C . LYS B 1 153 ? -8.5 18.609 2.818 1 96.56 153 LYS B C 1
ATOM 3572 O O . LYS B 1 153 ? -9.508 18.484 2.115 1 96.56 153 LYS B O 1
ATOM 3577 N N . SER B 1 154 ? -7.363 18.047 2.486 1 98.19 154 SER B N 1
ATOM 3578 C CA . SER B 1 154 ? -7.117 17.047 1.455 1 98.19 154 SER B CA 1
ATOM 3579 C C . SER B 1 154 ? -6.039 16.047 1.89 1 98.19 154 SER B C 1
ATOM 3581 O O . SER B 1 154 ? -4.953 16.453 2.314 1 98.19 154 SER B O 1
ATOM 3583 N N . GLY B 1 155 ? -6.395 14.789 1.764 1 97.31 155 GLY B N 1
ATOM 3584 C CA . GLY B 1 155 ? -5.461 13.766 2.188 1 97.31 155 GLY B CA 1
ATOM 3585 C C . GLY B 1 155 ? -5.543 13.453 3.672 1 97.31 155 GLY B C 1
ATOM 3586 O O . GLY B 1 155 ? -6.57 13.703 4.305 1 97.31 155 GLY B O 1
ATOM 3587 N N . GLY B 1 156 ? -4.48 12.781 4.191 1 94.62 156 GLY B N 1
ATOM 3588 C CA . GLY B 1 156 ? -4.43 12.43 5.602 1 94.62 156 GLY B CA 1
ATOM 3589 C C . GLY B 1 156 ? -5.195 11.164 5.93 1 94.62 156 GLY B C 1
ATOM 3590 O O . GLY B 1 156 ? -5.727 11.016 7.031 1 94.62 156 GLY B O 1
ATOM 3591 N N . TRP B 1 157 ? -5.246 10.297 4.988 1 96.56 157 TRP B N 1
ATOM 3592 C CA . TRP B 1 157 ? -6.055 9.094 5.168 1 96.56 157 TRP B CA 1
ATOM 3593 C C . TRP B 1 157 ? -5.254 7.996 5.867 1 96.56 157 TRP B C 1
ATOM 3595 O O . TRP B 1 157 ? -5.809 6.98 6.285 1 96.56 157 TRP B O 1
ATOM 3605 N N . GLY B 1 158 ? -3.941 8.234 5.961 1 95.06 158 GLY B N 1
ATOM 3606 C CA . GLY B 1 158 ? -3.055 7.219 6.5 1 95.06 158 GLY B CA 1
ATOM 3607 C C . GLY B 1 158 ? -2.324 6.434 5.426 1 95.06 158 GLY B C 1
ATOM 3608 O O . GLY B 1 158 ? -2.697 6.48 4.254 1 95.06 158 GLY B O 1
ATOM 3609 N N . HIS B 1 159 ? -1.358 5.648 5.82 1 95.31 159 HIS B N 1
ATOM 3610 C CA . HIS B 1 159 ? -0.374 5.113 4.887 1 95.31 159 HIS B CA 1
ATOM 3611 C C . HIS B 1 159 ? -0.984 4.031 4.004 1 95.31 159 HIS B C 1
ATOM 3613 O O . HIS B 1 159 ? -0.527 3.811 2.881 1 95.31 159 HIS B O 1
ATOM 3619 N N . VAL B 1 160 ? -2.031 3.346 4.512 1 95.94 160 VAL B N 1
ATOM 3620 C CA . VAL B 1 160 ? -2.631 2.27 3.73 1 95.94 160 VAL B CA 1
ATOM 3621 C C . VAL B 1 160 ? -3.648 2.85 2.752 1 95.94 160 VAL B C 1
ATOM 3623 O O . VAL B 1 160 ? -3.639 2.516 1.564 1 95.94 160 VAL B O 1
ATOM 3626 N N . LEU B 1 161 ? -4.426 3.893 3.189 1 96.56 161 LEU B N 1
ATOM 3627 C CA . LEU B 1 161 ? -5.52 4.438 2.391 1 96.56 161 LEU B CA 1
ATOM 3628 C C . LEU B 1 161 ? -5.027 5.574 1.504 1 96.56 161 LEU B C 1
ATOM 3630 O O . LEU B 1 161 ? -5.559 5.789 0.41 1 96.56 161 LEU B O 1
ATOM 3634 N N . GLY B 1 162 ? -4.051 6.328 2.059 1 94.94 162 GLY B N 1
ATOM 3635 C CA . GLY B 1 162 ? -3.629 7.449 1.233 1 94.94 162 GLY B CA 1
ATOM 3636 C C . GLY B 1 162 ? -2.633 8.359 1.928 1 94.94 162 GLY B C 1
ATOM 3637 O O . GLY B 1 162 ? -3.021 9.242 2.693 1 94.94 162 GLY B O 1
ATOM 3638 N N . ASP B 1 163 ? -1.525 8.406 1.709 1 95.5 163 ASP B N 1
ATOM 3639 C CA . ASP B 1 163 ? -0.393 9.258 2.055 1 95.5 163 ASP B CA 1
ATOM 3640 C C . ASP B 1 163 ? 0.479 9.539 0.833 1 95.5 163 ASP B C 1
ATOM 3642 O O . ASP B 1 163 ? 1.708 9.492 0.918 1 95.5 163 ASP B O 1
ATOM 3646 N N . GLU B 1 164 ? -0.149 9.734 -0.279 1 97.88 164 GLU B N 1
ATOM 3647 C CA . GLU B 1 164 ? 0.608 9.891 -1.517 1 97.88 164 GLU B CA 1
ATOM 3648 C C . GLU B 1 164 ? 1.549 11.094 -1.435 1 97.88 164 GLU B C 1
ATOM 3650 O O . GLU B 1 164 ? 1.177 12.148 -0.916 1 97.88 164 GLU B O 1
ATOM 3655 N N . GLY B 1 165 ? 2.746 10.859 -1.859 1 98.62 165 GLY B N 1
ATOM 3656 C CA . GLY B 1 165 ? 3.766 11.898 -1.856 1 98.62 165 GLY B CA 1
ATOM 3657 C C . GLY B 1 165 ? 4.566 11.945 -0.568 1 98.62 165 GLY B C 1
ATOM 3658 O O . GLY B 1 165 ? 5.484 12.75 -0.433 1 98.62 165 GLY B O 1
ATOM 3659 N N . SER B 1 166 ? 4.309 11.133 0.389 1 98.69 166 SER B N 1
ATOM 3660 C CA . SER B 1 166 ? 4.984 11.102 1.683 1 98.69 166 SER B CA 1
ATOM 3661 C C . SER B 1 166 ? 6.25 10.25 1.626 1 98.69 166 SER B C 1
ATOM 3663 O O . SER B 1 166 ? 6.543 9.625 0.601 1 98.69 166 SER B O 1
ATOM 3665 N N . GLY B 1 167 ? 6.93 10.297 2.736 1 98.75 167 GLY B N 1
ATOM 3666 C CA . GLY B 1 167 ? 8.07 9.406 2.865 1 98.75 167 GLY B CA 1
ATOM 3667 C C . GLY B 1 167 ? 7.699 7.938 2.766 1 98.75 167 GLY B C 1
ATOM 3668 O O . GLY B 1 167 ? 8.406 7.152 2.135 1 98.75 167 GLY B O 1
ATOM 3669 N N . TYR B 1 168 ? 6.641 7.535 3.398 1 98.44 168 TYR B N 1
ATOM 3670 C CA . TYR B 1 168 ? 6.184 6.152 3.322 1 98.44 168 TYR B CA 1
ATOM 3671 C C . TYR B 1 168 ? 5.867 5.762 1.885 1 98.44 168 TYR B C 1
ATOM 3673 O O . TYR B 1 168 ? 6.27 4.695 1.421 1 98.44 168 TYR B O 1
ATOM 3681 N N . TYR B 1 169 ? 5.141 6.637 1.19 1 98.75 169 TYR B N 1
ATOM 3682 C CA . TYR B 1 169 ? 4.801 6.43 -0.214 1 98.75 169 TYR B CA 1
ATOM 3683 C C . TYR B 1 169 ? 6.055 6.203 -1.049 1 98.75 169 TYR B C 1
ATOM 3685 O O . TYR B 1 169 ? 6.125 5.25 -1.828 1 98.75 169 TYR B O 1
ATOM 3693 N N . ILE B 1 170 ? 6.973 7.035 -0.856 1 98.94 170 ILE B N 1
ATOM 3694 C CA . ILE B 1 170 ? 8.219 6.984 -1.614 1 98.94 170 ILE B CA 1
ATOM 3695 C C . ILE B 1 170 ? 8.969 5.699 -1.282 1 98.94 170 ILE B C 1
ATOM 3697 O O . ILE B 1 170 ? 9.43 4.988 -2.182 1 98.94 170 ILE B O 1
ATOM 3701 N N . GLY B 1 171 ? 9.102 5.434 0.004 1 98.88 171 GLY B N 1
ATOM 3702 C CA . GLY B 1 171 ? 9.773 4.219 0.427 1 98.88 171 GLY B CA 1
ATOM 3703 C C . GLY B 1 171 ? 9.125 2.957 -0.115 1 98.88 171 GLY B C 1
ATOM 3704 O O . GLY B 1 171 ? 9.812 2.051 -0.583 1 98.88 171 GLY B O 1
ATOM 3705 N N . MET B 1 172 ? 7.824 2.896 -0.084 1 98.69 172 MET B N 1
ATOM 3706 C CA . MET B 1 172 ? 7.09 1.733 -0.571 1 98.69 172 MET B CA 1
ATOM 3707 C C . MET B 1 172 ? 7.258 1.576 -2.078 1 98.69 172 MET B C 1
ATOM 3709 O O . MET B 1 172 ? 7.441 0.463 -2.574 1 98.69 172 MET B O 1
ATOM 3713 N N . LYS B 1 173 ? 7.164 2.729 -2.789 1 98.81 173 LYS B N 1
ATOM 3714 C CA . LYS B 1 173 ? 7.363 2.682 -4.234 1 98.81 173 LYS B CA 1
ATOM 3715 C C . LYS B 1 173 ? 8.742 2.131 -4.582 1 98.81 173 LYS B C 1
ATOM 3717 O O . LYS B 1 173 ? 8.898 1.414 -5.574 1 98.81 173 LYS B O 1
ATOM 3722 N N . ALA B 1 174 ? 9.688 2.49 -3.797 1 98.88 174 ALA B N 1
ATOM 3723 C CA . ALA B 1 174 ? 11.039 1.985 -4.031 1 98.88 174 ALA B CA 1
ATOM 3724 C C . ALA B 1 174 ? 11.109 0.475 -3.824 1 98.88 174 ALA B C 1
ATOM 3726 O O . ALA B 1 174 ? 11.672 -0.246 -4.648 1 98.88 174 ALA B O 1
ATOM 3727 N N . LEU B 1 175 ? 10.531 0.019 -2.746 1 98.88 175 LEU B N 1
ATOM 3728 C CA . LEU B 1 175 ? 10.523 -1.411 -2.459 1 98.88 175 LEU B CA 1
ATOM 3729 C C . LEU B 1 175 ? 9.805 -2.182 -3.562 1 98.88 175 LEU B C 1
ATOM 3731 O O . LEU B 1 175 ? 10.281 -3.229 -4.008 1 98.88 175 LEU B O 1
ATOM 3735 N N . ASN B 1 176 ? 8.695 -1.69 -3.955 1 98.75 176 ASN B N 1
ATOM 3736 C CA . ASN B 1 176 ? 7.945 -2.311 -5.047 1 98.75 176 ASN B CA 1
ATOM 3737 C C . ASN B 1 176 ? 8.766 -2.355 -6.332 1 98.75 176 ASN B C 1
ATOM 3739 O O . ASN B 1 176 ? 8.797 -3.379 -7.02 1 98.75 176 ASN B O 1
ATOM 3743 N N . TYR B 1 177 ? 9.367 -1.236 -6.645 1 98.81 177 TYR B N 1
ATOM 3744 C CA . TYR B 1 177 ? 10.156 -1.16 -7.871 1 98.81 177 TYR B CA 1
ATOM 3745 C C . TYR B 1 177 ? 11.281 -2.184 -7.855 1 98.81 177 TYR B C 1
ATOM 3747 O O . TYR B 1 177 ? 11.578 -2.811 -8.875 1 98.81 177 TYR B O 1
ATOM 3755 N N . ILE B 1 178 ? 11.914 -2.352 -6.75 1 98.81 178 ILE B N 1
ATOM 3756 C CA . ILE B 1 178 ? 13.031 -3.271 -6.609 1 98.81 178 ILE B CA 1
ATOM 3757 C C . ILE B 1 178 ? 12.578 -4.695 -6.926 1 98.81 178 ILE B C 1
ATOM 3759 O O . ILE B 1 178 ? 13.266 -5.43 -7.637 1 98.81 178 ILE B O 1
ATOM 3763 N N . THR B 1 179 ? 11.406 -5.07 -6.422 1 98.69 179 THR B N 1
ATOM 3764 C CA . THR B 1 179 ? 10.906 -6.414 -6.676 1 98.69 179 THR B CA 1
ATOM 3765 C C . THR B 1 179 ? 10.531 -6.582 -8.141 1 98.69 179 THR B C 1
ATOM 3767 O O . THR B 1 179 ? 10.766 -7.641 -8.734 1 98.69 179 THR B O 1
ATOM 3770 N N . ARG B 1 180 ? 10.023 -5.543 -8.742 1 98.69 180 ARG B N 1
ATOM 3771 C CA . ARG B 1 180 ? 9.695 -5.574 -10.164 1 98.69 180 ARG B CA 1
ATOM 3772 C C . ARG B 1 180 ? 10.953 -5.688 -11.008 1 98.69 180 ARG B C 1
ATOM 3774 O O . ARG B 1 180 ? 10.984 -6.43 -12 1 98.69 180 ARG B O 1
ATOM 3781 N N . ALA B 1 181 ? 11.938 -4.945 -10.586 1 98.56 181 ALA B N 1
ATOM 3782 C CA . ALA B 1 181 ? 13.203 -5.012 -11.297 1 98.56 181 ALA B CA 1
ATOM 3783 C C . ALA B 1 181 ? 13.82 -6.406 -11.195 1 98.56 181 ALA B C 1
ATOM 3785 O O . ALA B 1 181 ? 14.336 -6.938 -12.188 1 98.56 181 ALA B O 1
ATOM 3786 N N . TYR B 1 182 ? 13.773 -6.98 -10.047 1 98.19 182 TYR B N 1
ATOM 3787 C CA . TYR B 1 182 ? 14.281 -8.328 -9.828 1 98.19 182 TYR B CA 1
ATOM 3788 C C . TYR B 1 182 ? 13.602 -9.328 -10.758 1 98.19 182 TYR B C 1
ATOM 3790 O O . TYR B 1 182 ? 14.25 -10.211 -11.32 1 98.19 182 TYR B O 1
ATOM 3798 N N . ASP B 1 183 ? 12.297 -9.133 -10.938 1 98 183 ASP B N 1
ATOM 3799 C CA . ASP B 1 183 ? 11.492 -10.023 -11.766 1 98 183 ASP B CA 1
ATOM 3800 C C . ASP B 1 183 ? 11.758 -9.781 -13.25 1 98 183 ASP B C 1
ATOM 3802 O O . ASP B 1 183 ? 11.414 -10.609 -14.094 1 98 183 ASP B O 1
ATOM 3806 N N . GLY B 1 184 ? 12.328 -8.641 -13.586 1 97.81 184 GLY B N 1
ATOM 3807 C CA . GLY B 1 184 ? 12.484 -8.258 -14.984 1 97.81 184 GLY B CA 1
ATOM 3808 C C . GLY B 1 184 ? 11.281 -7.527 -15.539 1 97.81 184 GLY B C 1
ATOM 3809 O O . GLY B 1 184 ? 11.141 -7.387 -16.75 1 97.81 184 GLY B O 1
ATOM 3810 N N . ARG B 1 185 ? 10.422 -7.09 -14.68 1 98.25 185 ARG B N 1
ATOM 3811 C CA . ARG B 1 185 ? 9.25 -6.328 -15.102 1 98.25 185 ARG B CA 1
ATOM 3812 C C . ARG B 1 185 ? 9.578 -4.844 -15.242 1 98.25 185 ARG B C 1
ATOM 3814 O O . ARG B 1 185 ? 8.859 -4.102 -15.906 1 98.25 185 ARG B O 1
ATOM 3821 N N . ASP B 1 186 ? 10.633 -4.375 -14.5 1 98.12 186 ASP B N 1
ATOM 3822 C CA . ASP B 1 186 ? 11.172 -3.027 -14.641 1 98.12 186 ASP B CA 1
ATOM 3823 C C . ASP B 1 186 ? 12.688 -3.057 -14.805 1 98.12 186 ASP B C 1
ATOM 3825 O O . ASP B 1 186 ? 13.312 -4.102 -14.633 1 98.12 186 ASP B O 1
ATOM 3829 N N . LYS B 1 187 ? 13.281 -1.995 -15.203 1 98.12 187 LYS B N 1
ATOM 3830 C CA . LYS B 1 187 ? 14.711 -1.893 -15.461 1 98.12 187 LYS B CA 1
ATOM 3831 C C . LYS B 1 187 ? 15.508 -1.953 -14.156 1 98.12 187 LYS B C 1
ATOM 3833 O O . LYS B 1 187 ? 14.984 -1.63 -13.086 1 98.12 187 LYS B O 1
ATOM 3838 N N . ALA B 1 188 ? 16.766 -2.385 -14.297 1 97.94 188 ALA B N 1
ATOM 3839 C CA . ALA B 1 188 ? 17.672 -2.373 -13.156 1 97.94 188 ALA B CA 1
ATOM 3840 C C . ALA B 1 188 ? 17.812 -0.965 -12.586 1 97.94 188 ALA B C 1
ATOM 3842 O O . ALA B 1 188 ? 17.703 0.022 -13.312 1 97.94 188 ALA B O 1
ATOM 3843 N N . THR B 1 189 ? 18.094 -0.839 -11.289 1 98.56 189 THR B N 1
ATOM 3844 C CA . THR B 1 189 ? 18.172 0.432 -10.578 1 98.56 189 THR B CA 1
ATOM 3845 C C . THR B 1 189 ? 19.203 0.361 -9.453 1 98.56 189 THR B C 1
ATOM 3847 O O . THR B 1 189 ? 19.391 -0.695 -8.844 1 98.56 189 THR B O 1
ATOM 3850 N N . MET B 1 190 ? 19.812 1.405 -9.188 1 98.38 190 MET B N 1
ATOM 3851 C CA . MET B 1 190 ? 20.766 1.433 -8.086 1 98.38 190 MET B CA 1
ATOM 3852 C C . MET B 1 190 ? 20.047 1.368 -6.742 1 98.38 190 MET B C 1
ATOM 3854 O O . MET B 1 190 ? 20.656 1.084 -5.711 1 98.38 190 MET B O 1
ATOM 3858 N N . LEU B 1 191 ? 18.734 1.616 -6.719 1 98.81 191 LEU B N 1
ATOM 3859 C CA . LEU B 1 191 ? 17.938 1.515 -5.5 1 98.81 191 LEU B CA 1
ATOM 3860 C C . LEU B 1 191 ? 18.125 0.154 -4.836 1 98.81 191 LEU B C 1
ATOM 3862 O O . LEU B 1 191 ? 18.109 0.047 -3.609 1 98.81 191 LEU B O 1
ATOM 3866 N N . THR B 1 192 ? 18.281 -0.875 -5.68 1 98.75 192 THR B N 1
ATOM 3867 C CA . THR B 1 192 ? 18.406 -2.225 -5.141 1 98.75 192 THR B CA 1
ATOM 3868 C C . THR B 1 192 ? 19.578 -2.316 -4.176 1 98.75 192 THR B C 1
ATOM 3870 O O . THR B 1 192 ? 19.406 -2.658 -3.006 1 98.75 192 THR B O 1
ATOM 3873 N N . SER B 1 193 ? 20.734 -1.912 -4.605 1 98.56 193 SER B N 1
ATOM 3874 C CA . SER B 1 193 ? 21.938 -2.012 -3.773 1 98.56 193 SER B CA 1
ATOM 3875 C C . SER B 1 193 ? 21.859 -1.053 -2.59 1 98.56 193 SER B C 1
ATOM 3877 O O . SER B 1 193 ? 22.234 -1.412 -1.471 1 98.56 193 SER B O 1
ATOM 3879 N N . LEU B 1 194 ? 21.359 0.167 -2.779 1 98.75 194 LEU B N 1
ATOM 3880 C CA . LEU B 1 194 ? 21.312 1.18 -1.73 1 98.75 194 LEU B CA 1
ATOM 3881 C C . LEU B 1 194 ? 20.406 0.74 -0.593 1 98.75 194 LEU B C 1
ATOM 3883 O O . LEU B 1 194 ? 20.766 0.866 0.581 1 98.75 194 LEU B O 1
ATOM 3887 N N . ILE B 1 195 ? 19.281 0.203 -0.921 1 98.81 195 ILE B N 1
ATOM 3888 C CA . ILE B 1 195 ? 18.281 -0.133 0.089 1 98.81 195 ILE B CA 1
ATOM 3889 C C . ILE B 1 195 ? 18.672 -1.439 0.78 1 98.81 195 ILE B C 1
ATOM 3891 O O . ILE B 1 195 ? 18.516 -1.575 1.996 1 98.81 195 ILE B O 1
ATOM 3895 N N . LEU B 1 196 ? 19.188 -2.438 0.002 1 98.75 196 LEU B N 1
ATOM 3896 C CA . LEU B 1 196 ? 19.641 -3.67 0.637 1 98.75 196 LEU B CA 1
ATOM 3897 C C . LEU B 1 196 ? 20.766 -3.383 1.642 1 98.75 196 LEU B C 1
ATOM 3899 O O . LEU B 1 196 ? 20.766 -3.947 2.738 1 98.75 196 LEU B O 1
ATOM 3903 N N . LYS B 1 197 ? 21.656 -2.496 1.255 1 98.62 197 LYS B N 1
ATOM 3904 C CA . LYS B 1 197 ? 22.734 -2.102 2.162 1 98.62 197 LYS B CA 1
ATOM 3905 C C . LYS B 1 197 ? 22.172 -1.415 3.406 1 98.62 197 LYS B C 1
ATOM 3907 O O . LYS B 1 197 ? 22.562 -1.743 4.527 1 98.62 197 LYS B O 1
ATOM 3912 N N . ARG B 1 198 ? 21.266 -0.489 3.227 1 98.38 198 ARG B N 1
ATOM 3913 C CA . ARG B 1 198 ? 20.656 0.247 4.328 1 98.38 198 ARG B CA 1
ATOM 3914 C C . ARG B 1 198 ? 19.969 -0.702 5.312 1 98.38 198 ARG B C 1
ATOM 3916 O O . ARG B 1 198 ? 20.031 -0.486 6.527 1 98.38 198 ARG B O 1
ATOM 3923 N N . LEU B 1 199 ? 19.359 -1.724 4.762 1 98.38 199 LEU B N 1
ATOM 3924 C CA . LEU B 1 199 ? 18.578 -2.65 5.574 1 98.38 199 LEU B CA 1
ATOM 3925 C C . LEU B 1 199 ? 19.438 -3.828 6.027 1 98.38 199 LEU B C 1
ATOM 3927 O O . LEU B 1 199 ? 18.953 -4.719 6.727 1 98.38 199 LEU B O 1
ATOM 3931 N N . GLN B 1 200 ? 20.656 -3.889 5.582 1 98.19 200 GLN B N 1
ATOM 3932 C CA . GLN B 1 200 ? 21.594 -4.953 5.906 1 98.19 200 GLN B CA 1
ATOM 3933 C C . GLN B 1 200 ? 21.062 -6.312 5.445 1 98.19 200 GLN B C 1
ATOM 3935 O O . GLN B 1 200 ? 21.078 -7.277 6.215 1 98.19 200 GLN B O 1
ATOM 3940 N N . LEU B 1 201 ? 20.625 -6.273 4.25 1 98.12 201 LEU B N 1
ATOM 3941 C CA . LEU B 1 201 ? 20.156 -7.492 3.598 1 98.12 201 LEU B CA 1
ATOM 3942 C C . LEU B 1 201 ? 21.141 -7.945 2.523 1 98.12 201 LEU B C 1
ATOM 3944 O O . LEU B 1 201 ? 21.859 -7.125 1.946 1 98.12 201 LEU B O 1
ATOM 3948 N N . GLU B 1 202 ? 21.172 -9.18 2.172 1 97.44 202 GLU B N 1
ATOM 3949 C CA . GLU B 1 202 ? 22.156 -9.742 1.249 1 97.44 202 GLU B CA 1
ATOM 3950 C C . GLU B 1 202 ? 21.594 -9.828 -0.169 1 97.44 202 GLU B C 1
ATOM 3952 O O . GLU B 1 202 ? 22.312 -9.586 -1.141 1 97.44 202 GLU B O 1
ATOM 3957 N N . LYS B 1 203 ? 20.375 -10.25 -0.267 1 97.25 203 LYS B N 1
ATOM 3958 C CA . LYS B 1 203 ? 19.75 -10.414 -1.581 1 97.25 203 LYS B CA 1
ATOM 3959 C C . LYS B 1 203 ? 18.328 -9.883 -1.589 1 97.25 203 LYS B C 1
ATOM 3961 O O . LYS B 1 203 ? 17.719 -9.695 -0.53 1 97.25 203 LYS B O 1
ATOM 3966 N N . THR B 1 204 ? 17.797 -9.625 -2.744 1 97.94 204 THR B N 1
ATOM 3967 C CA . THR B 1 204 ? 16.484 -9.016 -2.916 1 97.94 204 THR B CA 1
ATOM 3968 C C . THR B 1 204 ? 15.406 -9.844 -2.24 1 97.94 204 THR B C 1
ATOM 3970 O O . THR B 1 204 ? 14.492 -9.297 -1.622 1 97.94 204 THR B O 1
ATOM 3973 N N . GLU B 1 205 ? 15.531 -11.172 -2.281 1 95.19 205 GLU B N 1
ATOM 3974 C CA . GLU B 1 205 ? 14.531 -12.078 -1.724 1 95.19 205 GLU B CA 1
ATOM 3975 C C . GLU B 1 205 ? 14.414 -11.906 -0.211 1 95.19 205 GLU B C 1
ATOM 3977 O O . GLU B 1 205 ? 13.406 -12.281 0.386 1 95.19 205 GLU B O 1
ATOM 3982 N N . ASP B 1 206 ? 15.422 -11.367 0.39 1 96.94 206 ASP B N 1
ATOM 3983 C CA . ASP B 1 206 ? 15.414 -11.125 1.83 1 96.94 206 ASP B CA 1
ATOM 3984 C C . ASP B 1 206 ? 14.359 -10.094 2.209 1 96.94 206 ASP B C 1
ATOM 3986 O O . ASP B 1 206 ? 13.969 -9.984 3.375 1 96.94 206 ASP B O 1
ATOM 3990 N N . LEU B 1 207 ? 13.859 -9.328 1.225 1 98 207 LEU B N 1
ATOM 3991 C CA . LEU B 1 207 ? 12.836 -8.312 1.468 1 98 207 LEU B CA 1
ATOM 3992 C C . LEU B 1 207 ? 11.547 -8.961 1.966 1 98 207 LEU B C 1
ATOM 3994 O O . LEU B 1 207 ? 10.781 -8.336 2.709 1 98 207 LEU B O 1
ATOM 3998 N N . ILE B 1 208 ? 11.305 -10.203 1.586 1 94.56 208 ILE B N 1
ATOM 3999 C CA . ILE B 1 208 ? 10.094 -10.906 1.998 1 94.56 208 ILE B CA 1
ATOM 4000 C C . ILE B 1 208 ? 10.086 -11.07 3.516 1 94.56 208 ILE B C 1
ATOM 4002 O O . ILE B 1 208 ? 9.109 -10.711 4.18 1 94.56 208 ILE B O 1
ATOM 4006 N N . ALA B 1 209 ? 11.195 -11.547 4.016 1 93 209 ALA B N 1
ATOM 4007 C CA . ALA B 1 209 ? 11.305 -11.719 5.461 1 93 209 ALA B CA 1
ATOM 4008 C C . ALA B 1 209 ? 11.273 -10.375 6.184 1 93 209 ALA B C 1
ATOM 4010 O O . ALA B 1 209 ? 10.711 -10.266 7.273 1 93 209 ALA B O 1
ATOM 4011 N N . TYR B 1 210 ? 11.875 -9.398 5.551 1 96.88 210 TYR B N 1
ATOM 4012 C CA . TYR B 1 210 ? 11.914 -8.062 6.141 1 96.88 210 TYR B CA 1
ATOM 4013 C C . TYR B 1 210 ? 10.508 -7.5 6.301 1 96.88 210 TYR B C 1
ATOM 4015 O O . TYR B 1 210 ? 10.141 -7.02 7.379 1 96.88 210 TYR B O 1
ATOM 4023 N N . ILE B 1 211 ? 9.664 -7.594 5.293 1 97.5 211 ILE B N 1
ATOM 4024 C CA . ILE B 1 211 ? 8.352 -6.961 5.27 1 97.5 211 ILE B CA 1
ATOM 4025 C C . ILE B 1 211 ? 7.355 -7.809 6.059 1 97.5 211 ILE B C 1
ATOM 4027 O O . ILE B 1 211 ? 6.582 -7.281 6.859 1 97.5 211 ILE B O 1
ATOM 4031 N N . TYR B 1 212 ? 7.367 -9.109 5.859 1 92.25 212 TYR B N 1
ATOM 4032 C CA . TYR B 1 212 ? 6.293 -9.945 6.395 1 92.25 212 TYR B CA 1
ATOM 4033 C C . TYR B 1 212 ? 6.73 -10.641 7.676 1 92.25 212 TYR B C 1
ATOM 4035 O O . TYR B 1 212 ? 5.895 -11.117 8.445 1 92.25 212 TYR B O 1
ATOM 4043 N N . GLY B 1 213 ? 7.996 -10.727 7.898 1 91.12 213 GLY B N 1
ATOM 4044 C CA . GLY B 1 213 ? 8.516 -11.32 9.117 1 91.12 213 GLY B CA 1
ATOM 4045 C C . GLY B 1 213 ? 8.742 -10.312 10.227 1 91.12 213 GLY B C 1
ATOM 4046 O O . GLY B 1 213 ? 8.07 -10.367 11.266 1 91.12 213 GLY B O 1
ATOM 4047 N N . GLU B 1 214 ? 9.609 -9.344 9.875 1 88.56 214 GLU B N 1
ATOM 4048 C CA . GLU B 1 214 ? 9.961 -8.312 10.852 1 88.56 214 GLU B CA 1
ATOM 4049 C C . GLU B 1 214 ? 8.828 -7.297 11.008 1 88.56 214 GLU B C 1
ATOM 4051 O O . GLU B 1 214 ? 8.68 -6.695 12.07 1 88.56 214 GLU B O 1
ATOM 4056 N N . ARG B 1 215 ? 8.102 -7.121 9.93 1 90.44 215 ARG B N 1
ATOM 4057 C CA . ARG B 1 215 ? 6.98 -6.191 9.938 1 90.44 215 ARG B CA 1
ATOM 4058 C C . ARG B 1 215 ? 7.418 -4.805 10.398 1 90.44 215 ARG B C 1
ATOM 4060 O O . ARG B 1 215 ? 6.973 -4.324 11.445 1 90.44 215 ARG B O 1
ATOM 4067 N N . PRO B 1 216 ? 8.219 -4.18 9.57 1 93.94 216 PRO B N 1
ATOM 4068 C CA . PRO B 1 216 ? 8.75 -2.867 9.945 1 93.94 216 PRO B CA 1
ATOM 4069 C C . PRO B 1 216 ? 7.645 -1.835 10.18 1 93.94 216 PRO B C 1
ATOM 4071 O O . PRO B 1 216 ? 6.617 -1.862 9.5 1 93.94 216 PRO B O 1
ATOM 4074 N N . GLU B 1 217 ? 7.918 -0.842 11.008 1 93 217 GLU B N 1
ATOM 4075 C CA . GLU B 1 217 ? 6.996 0.256 11.289 1 93 217 GLU B CA 1
ATOM 4076 C C . GLU B 1 217 ? 6.938 1.238 10.125 1 93 217 GLU B C 1
ATOM 4078 O O . GLU B 1 217 ? 7.848 1.272 9.289 1 93 217 GLU B O 1
ATOM 4083 N N . LYS B 1 218 ? 5.875 2.051 10.25 1 94.25 218 LYS B N 1
ATOM 4084 C CA . LYS B 1 218 ? 5.641 3.061 9.219 1 94.25 218 LYS B CA 1
ATOM 4085 C C . LYS B 1 218 ? 6.855 3.965 9.047 1 94.25 218 LYS B C 1
ATOM 4087 O O . LYS B 1 218 ? 7.27 4.254 7.926 1 94.25 218 LYS B O 1
ATOM 4092 N N . ARG B 1 219 ? 7.453 4.363 10.109 1 93.88 219 ARG B N 1
ATOM 4093 C CA . ARG B 1 219 ? 8.578 5.297 10.094 1 93.88 219 ARG B CA 1
ATOM 4094 C C . ARG B 1 219 ? 9.797 4.676 9.43 1 93.88 219 ARG B C 1
ATOM 4096 O O . ARG B 1 219 ? 10.578 5.371 8.781 1 93.88 219 ARG B O 1
ATOM 4103 N N . GLU B 1 220 ? 9.977 3.396 9.578 1 96.94 220 GLU B N 1
ATOM 4104 C CA . GLU B 1 220 ? 11.117 2.697 8.992 1 96.94 220 GLU B CA 1
ATOM 4105 C C . GLU B 1 220 ? 11.016 2.662 7.469 1 96.94 220 GLU B C 1
ATOM 4107 O O . GLU B 1 220 ? 12.008 2.904 6.773 1 96.94 220 GLU B O 1
ATOM 4112 N N . ILE B 1 221 ? 9.836 2.393 7 1 98.38 221 ILE B N 1
ATOM 4113 C CA . ILE B 1 221 ? 9.625 2.396 5.555 1 98.38 221 ILE B CA 1
ATOM 4114 C C . ILE B 1 221 ? 9.789 3.814 5.012 1 98.38 221 ILE B C 1
ATOM 4116 O O . ILE B 1 221 ? 10.414 4.02 3.971 1 98.38 221 ILE B O 1
ATOM 4120 N N . ALA B 1 222 ? 9.266 4.77 5.73 1 98.38 222 ALA B N 1
ATOM 4121 C CA . ALA B 1 222 ? 9.359 6.168 5.32 1 98.38 222 ALA B CA 1
ATOM 4122 C C . ALA B 1 222 ? 10.82 6.613 5.234 1 98.38 222 ALA B C 1
ATOM 4124 O O . ALA B 1 222 ? 11.18 7.414 4.367 1 98.38 222 ALA B O 1
ATOM 4125 N N . SER B 1 223 ? 11.633 6.094 6.039 1 98.06 223 SER B N 1
ATOM 4126 C CA . SER B 1 223 ? 13.031 6.504 6.105 1 98.06 223 SER B CA 1
ATOM 4127 C C . SER B 1 223 ? 13.789 6.066 4.859 1 98.06 223 SER B C 1
ATOM 4129 O O . SER B 1 223 ? 14.852 6.617 4.547 1 98.06 223 SER B O 1
ATOM 4131 N N . LEU B 1 224 ? 13.281 5.125 4.148 1 98.81 224 LEU B N 1
ATOM 4132 C CA . LEU B 1 224 ? 13.922 4.66 2.922 1 98.81 224 LEU B CA 1
ATOM 4133 C C . LEU B 1 224 ? 13.906 5.75 1.854 1 98.81 224 LEU B C 1
ATOM 4135 O O . LEU B 1 224 ? 14.617 5.66 0.855 1 98.81 224 LEU B O 1
ATOM 4139 N N . ALA B 1 225 ? 13.07 6.777 2.055 1 98.88 225 ALA B N 1
ATOM 4140 C CA . ALA B 1 225 ? 13.023 7.906 1.132 1 98.88 225 ALA B CA 1
ATOM 4141 C C . ALA B 1 225 ? 14.398 8.547 0.979 1 98.88 225 ALA B C 1
ATOM 4143 O O . ALA B 1 225 ? 14.727 9.086 -0.08 1 98.88 225 ALA B O 1
ATOM 4144 N N . ARG B 1 226 ? 15.219 8.43 1.99 1 98.75 226 ARG B N 1
ATOM 4145 C CA . ARG B 1 226 ? 16.562 8.977 1.942 1 98.75 226 ARG B CA 1
ATOM 4146 C C . ARG B 1 226 ? 17.375 8.336 0.824 1 98.75 226 ARG B C 1
ATOM 4148 O O . ARG B 1 226 ? 18.094 9.023 0.099 1 98.75 226 ARG B O 1
ATOM 4155 N N . GLN B 1 227 ? 17.266 7.016 0.704 1 98.88 227 GLN B N 1
ATOM 4156 C CA . GLN B 1 227 ? 17.984 6.293 -0.341 1 98.88 227 GLN B CA 1
ATOM 4157 C C . GLN B 1 227 ? 17.438 6.637 -1.723 1 98.88 227 GLN B C 1
ATOM 4159 O O . GLN B 1 227 ? 18.188 6.664 -2.703 1 98.88 227 GLN B O 1
ATOM 4164 N N . VAL B 1 228 ? 16.141 6.914 -1.818 1 98.94 228 VAL B N 1
ATOM 4165 C CA . VAL B 1 228 ? 15.539 7.293 -3.094 1 98.94 228 VAL B CA 1
ATOM 4166 C C . VAL B 1 228 ? 16.047 8.672 -3.512 1 98.94 228 VAL B C 1
ATOM 4168 O O . VAL B 1 228 ? 16.391 8.883 -4.676 1 98.94 228 VAL B O 1
ATOM 4171 N N . ILE B 1 229 ? 16.094 9.562 -2.596 1 98.94 229 ILE B N 1
ATOM 4172 C CA . ILE B 1 229 ? 16.594 10.914 -2.857 1 98.94 229 ILE B CA 1
ATOM 4173 C C . ILE B 1 229 ? 18.062 10.844 -3.293 1 98.94 229 ILE B C 1
ATOM 4175 O O . ILE B 1 229 ? 18.453 11.477 -4.273 1 98.94 229 ILE B O 1
ATOM 4179 N N . GLU B 1 230 ? 18.844 10 -2.582 1 98.81 230 GLU B N 1
ATOM 4180 C CA . GLU B 1 230 ? 20.234 9.812 -2.93 1 98.81 230 GLU B CA 1
ATOM 4181 C C . GLU B 1 230 ? 20.391 9.266 -4.348 1 98.81 230 GLU B C 1
ATOM 4183 O O . GLU B 1 230 ? 21.188 9.773 -5.133 1 98.81 230 GLU B O 1
ATOM 4188 N N . ALA B 1 231 ? 19.625 8.281 -4.699 1 98.88 231 ALA B N 1
ATOM 4189 C CA . ALA B 1 231 ? 19.703 7.672 -6.023 1 98.88 231 ALA B CA 1
ATOM 4190 C C . ALA B 1 231 ? 19.344 8.68 -7.113 1 98.88 231 ALA B C 1
ATOM 4192 O O . ALA B 1 231 ? 19.953 8.695 -8.18 1 98.88 231 ALA B O 1
ATOM 4193 N N . ALA B 1 232 ? 18.359 9.492 -6.848 1 98.81 232 ALA B N 1
ATOM 4194 C CA . ALA B 1 232 ? 17.953 10.508 -7.812 1 98.81 232 ALA B CA 1
ATOM 4195 C C . ALA B 1 232 ? 19.062 11.523 -8.047 1 98.81 232 ALA B C 1
ATOM 4197 O O . ALA B 1 232 ? 19.25 12 -9.164 1 98.81 232 ALA B O 1
ATOM 4198 N N . GLU B 1 233 ? 19.766 11.844 -7.008 1 98.25 233 GLU B N 1
ATOM 4199 C CA . GLU B 1 233 ? 20.906 12.758 -7.129 1 98.25 233 GLU B CA 1
ATOM 4200 C C . GLU B 1 233 ? 21.984 12.164 -8.023 1 98.25 233 GLU B C 1
ATOM 4202 O O . GLU B 1 233 ? 22.75 12.898 -8.648 1 98.25 233 GLU B O 1
ATOM 4207 N N . HIS B 1 234 ? 22 10.852 -8.078 1 98.25 234 HIS B N 1
ATOM 4208 C CA . HIS B 1 234 ? 22.938 10.156 -8.961 1 98.25 234 HIS B CA 1
ATOM 4209 C C . HIS B 1 234 ? 22.281 9.805 -10.289 1 98.25 234 HIS B C 1
ATOM 4211 O O . HIS B 1 234 ? 22.734 8.883 -10.977 1 98.25 234 HIS B O 1
ATOM 4217 N N . ARG B 1 235 ? 21.125 10.367 -10.562 1 98.25 235 ARG B N 1
ATOM 4218 C CA . ARG B 1 235 ? 20.422 10.344 -11.852 1 98.25 235 ARG B CA 1
ATOM 4219 C C . ARG B 1 235 ? 19.844 8.961 -12.133 1 98.25 235 ARG B C 1
ATOM 4221 O O . ARG B 1 235 ? 19.781 8.531 -13.289 1 98.25 235 ARG B O 1
ATOM 4228 N N . ASP B 1 236 ? 19.562 8.25 -11.094 1 98.75 236 ASP B N 1
ATOM 4229 C CA . ASP B 1 236 ? 18.828 7.008 -11.289 1 98.75 236 ASP B CA 1
ATOM 4230 C C . ASP B 1 236 ? 17.406 7.285 -11.773 1 98.75 236 ASP B C 1
ATOM 4232 O O . ASP B 1 236 ? 16.641 7.969 -11.094 1 98.75 236 ASP B O 1
ATOM 4236 N N . GLU B 1 237 ? 17.031 6.711 -12.836 1 98.81 237 GLU B N 1
ATOM 4237 C CA . GLU B 1 237 ? 15.766 7.031 -13.5 1 98.81 237 GLU B CA 1
ATOM 4238 C C . GLU B 1 237 ? 14.578 6.59 -12.648 1 98.81 237 GLU B C 1
ATOM 4240 O O . GLU B 1 237 ? 13.578 7.309 -12.547 1 98.81 237 GLU B O 1
ATOM 4245 N N . ALA B 1 238 ? 14.688 5.398 -12.094 1 98.81 238 ALA B N 1
ATOM 4246 C CA . ALA B 1 238 ? 13.602 4.902 -11.258 1 98.81 238 ALA B CA 1
ATOM 4247 C C . ALA B 1 238 ? 13.352 5.828 -10.07 1 98.81 238 ALA B C 1
ATOM 4249 O O . ALA B 1 238 ? 12.211 6.172 -9.773 1 98.81 238 ALA B O 1
ATOM 4250 N N . ALA B 1 239 ? 14.406 6.242 -9.438 1 98.94 239 ALA B N 1
ATOM 4251 C CA . ALA B 1 239 ? 14.32 7.125 -8.273 1 98.94 239 ALA B CA 1
ATOM 4252 C C . ALA B 1 239 ? 13.742 8.484 -8.664 1 98.94 239 ALA B C 1
ATOM 4254 O O . ALA B 1 239 ? 12.867 9.016 -7.969 1 98.94 239 ALA B O 1
ATOM 4255 N N . GLU B 1 240 ? 14.195 9.023 -9.758 1 98.94 240 GLU B N 1
ATOM 4256 C CA . GLU B 1 240 ? 13.68 10.305 -10.227 1 98.94 240 GLU B CA 1
ATOM 4257 C C . GLU B 1 240 ? 12.18 10.234 -10.5 1 98.94 240 GLU B C 1
ATOM 4259 O O . GLU B 1 240 ? 11.438 11.141 -10.133 1 98.94 240 GLU B O 1
ATOM 4264 N N . ASN B 1 241 ? 11.812 9.172 -11.164 1 98.88 241 ASN B N 1
ATOM 4265 C CA . ASN B 1 241 ? 10.398 9.016 -11.484 1 98.88 241 ASN B CA 1
ATOM 4266 C C . ASN B 1 241 ? 9.547 8.906 -10.227 1 98.88 241 ASN B C 1
ATOM 4268 O O . ASN B 1 241 ? 8.453 9.477 -10.164 1 98.88 241 ASN B O 1
ATOM 4272 N N . ILE B 1 242 ? 10.039 8.172 -9.227 1 98.94 242 ILE B N 1
ATOM 4273 C CA . ILE B 1 242 ? 9.312 8.023 -7.973 1 98.94 242 ILE B CA 1
ATOM 4274 C C . ILE B 1 242 ? 9.133 9.383 -7.312 1 98.94 242 ILE B C 1
ATOM 4276 O O . ILE B 1 242 ? 8.039 9.727 -6.867 1 98.94 242 ILE B O 1
ATOM 4280 N N . LEU B 1 243 ? 10.164 10.18 -7.324 1 98.94 243 LEU B N 1
ATOM 4281 C CA . LEU B 1 243 ? 10.117 11.477 -6.656 1 98.94 243 LEU B CA 1
ATOM 4282 C C . LEU B 1 243 ? 9.258 12.461 -7.434 1 98.94 243 LEU B C 1
ATOM 4284 O O . LEU B 1 243 ? 8.523 13.25 -6.84 1 98.94 243 LEU B O 1
ATOM 4288 N N . ARG B 1 244 ? 9.312 12.453 -8.734 1 98.94 244 ARG B N 1
ATOM 4289 C CA . ARG B 1 244 ? 8.453 13.312 -9.539 1 98.94 244 ARG B CA 1
ATOM 4290 C C . ARG B 1 244 ? 6.984 12.977 -9.328 1 98.94 244 ARG B C 1
ATOM 4292 O O . ARG B 1 244 ? 6.145 13.867 -9.211 1 98.94 244 ARG B O 1
ATOM 4299 N N . GLN B 1 245 ? 6.746 11.672 -9.281 1 98.88 245 GLN B N 1
ATOM 4300 C CA . GLN B 1 245 ? 5.375 11.242 -9.016 1 98.88 245 GLN B CA 1
ATOM 4301 C C . GLN B 1 245 ? 4.906 11.711 -7.645 1 98.88 245 GLN B C 1
ATOM 4303 O O . GLN B 1 245 ? 3.746 12.102 -7.477 1 98.88 245 GLN B O 1
ATOM 4308 N N . ALA B 1 246 ? 5.77 11.648 -6.688 1 98.88 246 ALA B N 1
ATOM 4309 C CA . ALA B 1 246 ? 5.441 12.141 -5.355 1 98.88 246 ALA B CA 1
ATOM 4310 C C . ALA B 1 246 ? 5.086 13.625 -5.387 1 98.88 246 ALA B C 1
ATOM 4312 O O . ALA B 1 246 ? 4.09 14.039 -4.797 1 98.88 246 ALA B O 1
ATOM 4313 N N . GLY B 1 247 ? 5.887 14.398 -6.094 1 98.88 247 GLY B N 1
ATOM 4314 C CA . GLY B 1 247 ? 5.594 15.812 -6.25 1 98.88 247 GLY B CA 1
ATOM 4315 C C . GLY B 1 247 ? 4.254 16.078 -6.902 1 98.88 247 GLY B C 1
ATOM 4316 O O . GLY B 1 247 ? 3.51 16.969 -6.473 1 98.88 247 GLY B O 1
ATOM 4317 N N . GLU B 1 248 ? 3.965 15.281 -7.906 1 98.88 248 GLU B N 1
ATOM 4318 C CA . GLU B 1 248 ? 2.695 15.414 -8.609 1 98.88 248 GLU B CA 1
ATOM 4319 C C . GLU B 1 248 ? 1.519 15.078 -7.699 1 98.88 248 GLU B C 1
ATOM 4321 O O . GLU B 1 248 ? 0.471 15.727 -7.762 1 98.88 248 GLU B O 1
ATOM 4326 N N . GLU B 1 249 ? 1.716 14.062 -6.918 1 98.81 249 GLU B N 1
ATOM 4327 C CA . GLU B 1 249 ? 0.664 13.68 -5.98 1 98.81 249 GLU B CA 1
ATOM 4328 C C . GLU B 1 249 ? 0.391 14.797 -4.977 1 98.81 249 GLU B C 1
ATOM 4330 O O . GLU B 1 249 ? -0.765 15.078 -4.652 1 98.81 249 GLU B O 1
ATOM 4335 N N . LEU B 1 250 ? 1.412 15.391 -4.504 1 98.88 250 LEU B N 1
ATOM 4336 C CA . LEU B 1 250 ? 1.249 16.484 -3.559 1 98.88 250 LEU B CA 1
ATOM 4337 C C . LEU B 1 250 ? 0.549 17.672 -4.219 1 98.88 250 LEU B C 1
ATOM 4339 O O . LEU B 1 250 ? -0.223 18.391 -3.568 1 98.88 250 LEU B O 1
ATOM 4343 N N . LEU B 1 251 ? 0.794 17.891 -5.52 1 98.81 251 LEU B N 1
ATOM 4344 C CA . LEU B 1 251 ? 0.137 18.938 -6.285 1 98.81 251 LEU B CA 1
ATOM 4345 C C . LEU B 1 251 ? -1.364 18.688 -6.383 1 98.81 251 LEU B C 1
ATOM 4347 O O . LEU B 1 251 ? -2.16 19.625 -6.355 1 98.81 251 LEU B O 1
ATOM 4351 N N . THR B 1 252 ? -1.74 17.422 -6.449 1 98.75 252 THR B N 1
ATOM 4352 C CA . THR B 1 252 ? -3.156 17.094 -6.578 1 98.75 252 THR B CA 1
ATOM 4353 C C . THR B 1 252 ? -3.918 17.484 -5.316 1 98.75 252 THR B C 1
ATOM 4355 O O . THR B 1 252 ? -5.105 17.797 -5.375 1 98.75 252 THR B O 1
ATOM 4358 N N . HIS B 1 253 ? -3.271 17.484 -4.152 1 98.81 253 HIS B N 1
ATOM 4359 C CA . HIS B 1 253 ? -3.9 17.969 -2.932 1 98.81 253 HIS B CA 1
ATOM 4360 C C . HIS B 1 253 ? -4.27 19.453 -3.062 1 98.81 253 HIS B C 1
ATOM 4362 O O . HIS B 1 253 ? -5.367 19.844 -2.666 1 98.81 253 HIS B O 1
ATOM 4368 N N . VAL B 1 254 ? -3.367 20.188 -3.641 1 98.88 254 VAL B N 1
ATOM 4369 C CA . VAL B 1 254 ? -3.607 21.625 -3.807 1 98.88 254 VAL B CA 1
ATOM 4370 C C . VAL B 1 254 ? -4.75 21.844 -4.797 1 98.88 254 VAL B C 1
ATOM 4372 O O . VAL B 1 254 ? -5.641 22.656 -4.555 1 98.88 254 VAL B O 1
ATOM 4375 N N . GLU B 1 255 ? -4.723 21.094 -5.844 1 98.75 255 GLU B N 1
ATOM 4376 C CA . GLU B 1 255 ? -5.789 21.188 -6.836 1 98.75 255 GLU B CA 1
ATOM 4377 C C . GLU B 1 255 ? -7.156 20.953 -6.207 1 98.75 255 GLU B C 1
ATOM 4379 O O . GLU B 1 255 ? -8.117 21.656 -6.5 1 98.75 255 GLU B O 1
ATOM 4384 N N . SER B 1 256 ? -7.211 19.969 -5.406 1 98.62 256 SER B N 1
ATOM 4385 C CA . SER B 1 256 ? -8.469 19.641 -4.734 1 98.62 256 SER B CA 1
ATOM 4386 C C . SER B 1 256 ? -8.914 20.766 -3.814 1 98.62 256 SER B C 1
ATOM 4388 O O . SER B 1 256 ? -10.109 21.078 -3.738 1 98.62 256 SER B O 1
ATOM 4390 N N . LEU B 1 257 ? -7.988 21.344 -3.111 1 98.75 257 LEU B N 1
ATOM 4391 C CA . LEU B 1 257 ? -8.312 22.438 -2.199 1 98.75 257 LEU B CA 1
ATOM 4392 C C . LEU B 1 257 ? -8.789 23.672 -2.967 1 98.75 257 LEU B C 1
ATOM 4394 O O . LEU B 1 257 ? -9.664 24.391 -2.496 1 98.75 257 LEU B O 1
ATOM 4398 N N . PHE B 1 258 ? -8.219 23.906 -4.133 1 98.62 258 PHE B N 1
ATOM 4399 C CA . PHE B 1 258 ? -8.703 24.969 -5.004 1 98.62 258 PHE B CA 1
ATOM 4400 C C . PHE B 1 258 ? -10.141 24.703 -5.441 1 98.62 258 PHE B C 1
ATOM 4402 O O . PHE B 1 258 ? -10.961 25.625 -5.488 1 98.62 258 PHE B O 1
ATOM 4409 N N . ARG B 1 259 ? -10.461 23.516 -5.73 1 97.81 259 ARG B N 1
ATOM 4410 C CA . ARG B 1 259 ? -11.812 23.156 -6.129 1 97.81 259 ARG B CA 1
ATOM 4411 C C . ARG B 1 259 ? -12.797 23.391 -4.988 1 97.81 259 ARG B C 1
ATOM 4413 O O . ARG B 1 259 ? -13.945 23.781 -5.219 1 97.81 259 ARG B O 1
ATOM 4420 N N . LYS B 1 260 ? -12.383 23.172 -3.812 1 97.75 260 LYS B N 1
ATOM 4421 C CA . LYS B 1 260 ? -13.234 23.297 -2.635 1 97.75 260 LYS B CA 1
ATOM 4422 C C . LYS B 1 260 ? -13.398 24.75 -2.217 1 97.75 260 LYS B C 1
ATOM 4424 O O . LYS B 1 260 ? -14.297 25.078 -1.442 1 97.75 260 LYS B O 1
ATOM 4429 N N . ASN B 1 261 ? -12.461 25.562 -2.676 1 98.12 261 ASN B N 1
ATOM 4430 C CA . ASN B 1 261 ? -12.453 26.984 -2.305 1 98.12 261 ASN B CA 1
ATOM 4431 C C . ASN B 1 261 ? -12.359 27.875 -3.533 1 98.12 261 ASN B C 1
ATOM 4433 O O . ASN B 1 261 ? -11.289 28.406 -3.846 1 98.12 261 ASN B O 1
ATOM 4437 N N . PRO B 1 262 ? -13.477 28.219 -4.105 1 96.75 262 PRO B N 1
ATOM 4438 C CA . PRO B 1 262 ? -13.5 28.953 -5.371 1 96.75 262 PRO B CA 1
ATOM 4439 C C . PRO B 1 262 ? -12.922 30.375 -5.238 1 96.75 262 PRO B C 1
ATOM 4441 O O . PRO B 1 262 ? -12.609 31.016 -6.246 1 96.75 262 PRO B O 1
ATOM 4444 N N . GLN B 1 263 ? -12.789 30.859 -4.078 1 96.75 263 GLN B N 1
ATOM 4445 C CA . GLN B 1 263 ? -12.25 32.188 -3.873 1 96.75 263 GLN B CA 1
ATOM 4446 C C . GLN B 1 263 ? -10.734 32.219 -4.07 1 96.75 263 GLN B C 1
ATOM 4448 O O . GLN B 1 263 ? -10.133 33.281 -4.152 1 96.75 263 GLN B O 1
ATOM 4453 N N . PHE B 1 264 ? -10.094 31.062 -4.074 1 98.12 264 PHE B N 1
ATOM 4454 C CA . PHE B 1 264 ? -8.648 31.016 -4.27 1 98.12 264 PHE B CA 1
ATOM 4455 C C . PHE B 1 264 ? -8.281 31.422 -5.691 1 98.12 264 PHE B C 1
ATOM 4457 O O . PHE B 1 264 ? -9.047 31.188 -6.625 1 98.12 264 PHE B O 1
ATOM 4464 N N . THR B 1 265 ? -7.141 32.062 -5.84 1 97.5 265 THR B N 1
ATOM 4465 C CA . THR B 1 265 ? -6.656 32.562 -7.129 1 97.5 265 THR B CA 1
ATOM 4466 C C . THR B 1 265 ? -5.18 32.188 -7.316 1 97.5 265 THR B C 1
ATOM 4468 O O . THR B 1 265 ? -4.57 31.578 -6.441 1 97.5 265 THR B O 1
ATOM 4471 N N . LYS B 1 266 ? -4.656 32.562 -8.43 1 97.56 266 LYS B N 1
ATOM 4472 C CA . LYS B 1 266 ? -3.25 32.344 -8.734 1 97.56 266 LYS B CA 1
ATOM 4473 C C . LYS B 1 266 ? -2.342 33.094 -7.781 1 97.56 266 LYS B C 1
ATOM 4475 O O . LYS B 1 266 ? -1.132 32.875 -7.746 1 97.56 266 LYS B O 1
ATOM 4480 N N . GLN B 1 267 ? -2.955 33.938 -6.938 1 96.5 267 GLN B N 1
ATOM 4481 C CA . GLN B 1 267 ? -2.178 34.719 -5.98 1 96.5 267 GLN B CA 1
ATOM 4482 C C . GLN B 1 267 ? -2.244 34.125 -4.586 1 96.5 267 GLN B C 1
ATOM 4484 O O . GLN B 1 267 ? -1.545 34.562 -3.672 1 96.5 267 GLN B O 1
ATOM 4489 N N . THR B 1 268 ? -3.045 33.094 -4.465 1 97.88 268 THR B N 1
ATOM 4490 C CA . THR B 1 268 ? -3.168 32.438 -3.17 1 97.88 268 THR B CA 1
ATOM 4491 C C . THR B 1 268 ? -1.826 31.875 -2.723 1 97.88 268 THR B C 1
ATOM 4493 O O . THR B 1 268 ? -1.116 31.25 -3.516 1 97.88 268 THR B O 1
ATOM 4496 N N . VAL B 1 269 ? -1.526 32.062 -1.459 1 98.12 269 VAL B N 1
ATOM 4497 C CA . VAL B 1 269 ? -0.252 31.594 -0.925 1 98.12 269 VAL B CA 1
ATOM 4498 C C . VAL B 1 269 ? -0.319 30.094 -0.672 1 98.12 269 VAL B C 1
ATOM 4500 O O . VAL B 1 269 ? -1.253 29.609 -0.029 1 98.12 269 VAL B O 1
ATOM 4503 N N . VAL B 1 270 ? 0.66 29.375 -1.223 1 98.75 270 VAL B N 1
ATOM 4504 C CA . VAL B 1 270 ? 0.824 27.953 -0.962 1 98.75 270 VAL B CA 1
ATOM 4505 C C . VAL B 1 270 ? 2.168 27.703 -0.285 1 98.75 270 VAL B C 1
ATOM 4507 O O . VAL B 1 270 ? 3.215 28.094 -0.803 1 98.75 270 VAL B O 1
ATOM 4510 N N . THR B 1 271 ? 2.086 27.109 0.884 1 98.19 271 THR B N 1
ATOM 4511 C CA . THR B 1 271 ? 3.299 26.766 1.619 1 98.19 271 THR B CA 1
ATOM 4512 C C . THR B 1 271 ? 3.441 25.25 1.765 1 98.19 271 THR B C 1
ATOM 4514 O O . THR B 1 271 ? 2.527 24.5 1.418 1 98.19 271 THR B O 1
ATOM 4517 N N . ALA B 1 272 ? 4.652 24.828 2.162 1 98 272 ALA B N 1
ATOM 4518 C CA . ALA B 1 272 ? 4.914 23.406 2.344 1 98 272 ALA B CA 1
ATOM 4519 C C . ALA B 1 272 ? 5.836 23.172 3.537 1 98 272 ALA B C 1
ATOM 4521 O O . ALA B 1 272 ? 6.625 24.047 3.904 1 98 272 ALA B O 1
ATOM 4522 N N . ALA B 1 273 ? 5.617 22.062 4.172 1 95.94 273 ALA B N 1
ATOM 4523 C CA . ALA B 1 273 ? 6.457 21.656 5.297 1 95.94 273 ALA B CA 1
ATOM 4524 C C . ALA B 1 273 ? 6.672 20.141 5.297 1 95.94 273 ALA B C 1
ATOM 4526 O O . ALA B 1 273 ? 5.945 19.406 4.625 1 95.94 273 ALA B O 1
ATOM 4527 N N . GLY B 1 274 ? 7.727 19.719 6.043 1 95.44 274 GLY B N 1
ATOM 4528 C CA . GLY B 1 274 ? 8.016 18.297 6.191 1 95.44 274 GLY B CA 1
ATOM 4529 C C . GLY B 1 274 ? 9.344 17.891 5.586 1 95.44 274 GLY B C 1
ATOM 4530 O O . GLY B 1 274 ? 9.859 18.578 4.699 1 95.44 274 GLY B O 1
ATOM 4531 N N . SER B 1 275 ? 9.766 16.734 5.934 1 96.81 275 SER B N 1
ATOM 4532 C CA . SER B 1 275 ? 11.109 16.281 5.598 1 96.81 275 SER B CA 1
ATOM 4533 C C . SER B 1 275 ? 11.266 16.062 4.098 1 96.81 275 SER B C 1
ATOM 4535 O O . SER B 1 275 ? 12.344 16.266 3.539 1 96.81 275 SER B O 1
ATOM 4537 N N . ILE B 1 276 ? 10.258 15.672 3.438 1 98.62 276 ILE B N 1
ATOM 4538 C CA . ILE B 1 276 ? 10.359 15.367 2.014 1 98.62 276 ILE B CA 1
ATOM 4539 C C . ILE B 1 276 ? 10.609 16.656 1.229 1 98.62 276 ILE B C 1
ATOM 4541 O O . ILE B 1 276 ? 11.484 16.703 0.36 1 98.62 276 ILE B O 1
ATOM 4545 N N . PHE B 1 277 ? 9.859 17.703 1.564 1 98.06 277 PHE B N 1
ATOM 4546 C CA . PHE B 1 277 ? 10.086 18.984 0.916 1 98.06 277 PHE B CA 1
ATOM 4547 C C . PHE B 1 277 ? 11.453 19.547 1.276 1 98.06 277 PHE B C 1
ATOM 4549 O O . PHE B 1 277 ? 12.102 20.188 0.454 1 98.06 277 PHE B O 1
ATOM 4556 N N . THR B 1 278 ? 11.859 19.281 2.465 1 96.94 278 THR B N 1
ATOM 4557 C CA . THR B 1 278 ? 13.117 19.812 2.961 1 96.94 278 THR B CA 1
ATOM 4558 C C . THR B 1 278 ? 14.297 19.156 2.256 1 96.94 278 THR B C 1
ATOM 4560 O O . THR B 1 278 ? 15.242 19.828 1.849 1 96.94 278 THR B O 1
ATOM 4563 N N . TYR B 1 279 ? 14.203 17.859 2.006 1 98.06 279 TYR B N 1
ATOM 4564 C CA . TYR B 1 279 ? 15.422 17.156 1.635 1 98.06 279 TYR B CA 1
ATOM 4565 C C . TYR B 1 279 ? 15.383 16.734 0.169 1 98.06 279 TYR B C 1
ATOM 4567 O O . TYR B 1 279 ? 16.422 16.391 -0.412 1 98.06 279 TYR B O 1
ATOM 4575 N N . SER B 1 280 ? 14.25 16.75 -0.437 1 98.69 280 SER B N 1
ATOM 4576 C CA . SER B 1 280 ? 14.188 16.375 -1.848 1 98.69 280 SER B CA 1
ATOM 4577 C C . SER B 1 280 ? 13.984 17.609 -2.73 1 98.69 280 SER B C 1
ATOM 4579 O O . SER B 1 280 ? 12.859 18.094 -2.869 1 98.69 280 SER B O 1
ATOM 4581 N N . THR B 1 281 ? 14.977 17.969 -3.348 1 98.38 281 THR B N 1
ATOM 4582 C CA . THR B 1 281 ? 14.906 19.078 -4.285 1 98.38 281 THR B CA 1
ATOM 4583 C C . THR B 1 281 ? 13.969 18.75 -5.445 1 98.38 281 THR B C 1
ATOM 4585 O O . THR B 1 281 ? 13.195 19.609 -5.883 1 98.38 281 THR B O 1
ATOM 4588 N N . LEU B 1 282 ? 14.062 17.547 -5.848 1 98.81 282 LEU B N 1
ATOM 4589 C CA . LEU B 1 282 ? 13.273 17.141 -7.012 1 98.81 282 LEU B CA 1
ATOM 4590 C C . LEU B 1 282 ? 11.781 17.188 -6.707 1 98.81 282 LEU B C 1
ATOM 4592 O O . LEU B 1 282 ? 10.992 17.656 -7.531 1 98.81 282 LEU B O 1
ATOM 4596 N N . VAL B 1 283 ? 11.352 16.766 -5.566 1 98.88 283 VAL B N 1
ATOM 4597 C CA . VAL B 1 283 ? 9.953 16.844 -5.176 1 98.88 283 VAL B CA 1
ATOM 4598 C C . VAL B 1 283 ? 9.531 18.312 -5.078 1 98.88 283 VAL B C 1
ATOM 4600 O O . VAL B 1 283 ? 8.492 18.703 -5.617 1 98.88 283 VAL B O 1
ATOM 4603 N N . ARG B 1 284 ? 10.352 19.094 -4.441 1 98.69 284 ARG B N 1
ATOM 4604 C CA . ARG B 1 284 ? 10.047 20.516 -4.25 1 98.69 284 ARG B CA 1
ATOM 4605 C C . ARG B 1 284 ? 9.914 21.234 -5.586 1 98.69 284 ARG B C 1
ATOM 4607 O O . ARG B 1 284 ? 8.961 21.969 -5.805 1 98.69 284 ARG B O 1
ATOM 4614 N N . GLU B 1 285 ? 10.828 20.984 -6.496 1 98.69 285 GLU B N 1
ATOM 4615 C CA . GLU B 1 285 ? 10.812 21.641 -7.797 1 98.69 285 GLU B CA 1
ATOM 4616 C C . GLU B 1 285 ? 9.625 21.172 -8.633 1 98.69 285 GLU B C 1
ATOM 4618 O O . GLU B 1 285 ? 8.984 21.984 -9.312 1 98.69 285 GLU B O 1
ATOM 4623 N N . THR B 1 286 ? 9.398 19.906 -8.586 1 98.88 286 THR B N 1
ATOM 4624 C CA . THR B 1 286 ? 8.234 19.375 -9.289 1 98.88 286 THR B CA 1
ATOM 4625 C C . THR B 1 286 ? 6.957 20.031 -8.781 1 98.88 286 THR B C 1
ATOM 4627 O O . THR B 1 286 ? 6.102 20.438 -9.578 1 98.88 286 THR B O 1
ATOM 4630 N N . PHE B 1 287 ? 6.906 20.203 -7.496 1 98.88 287 PHE B N 1
ATOM 4631 C CA . PHE B 1 287 ? 5.746 20.797 -6.84 1 98.88 287 PHE B CA 1
ATOM 4632 C C . PHE B 1 287 ? 5.602 22.266 -7.219 1 98.88 287 PHE B C 1
ATOM 4634 O O . PHE B 1 287 ? 4.543 22.688 -7.676 1 98.88 287 PHE B O 1
ATOM 4641 N N . ILE B 1 288 ? 6.602 23.016 -7.113 1 98.75 288 ILE B N 1
ATOM 4642 C CA . ILE B 1 288 ? 6.582 24.453 -7.352 1 98.75 288 ILE B CA 1
ATOM 4643 C C . ILE B 1 288 ? 6.309 24.734 -8.828 1 98.75 288 ILE B C 1
ATOM 4645 O O . ILE B 1 288 ? 5.5 25.594 -9.164 1 98.75 288 ILE B O 1
ATOM 4649 N N . ASN B 1 289 ? 6.992 23.969 -9.688 1 98.81 289 ASN B N 1
ATOM 4650 C CA . ASN B 1 289 ? 6.754 24.125 -11.117 1 98.81 289 ASN B CA 1
ATOM 4651 C C . ASN B 1 289 ? 5.312 23.781 -11.484 1 98.81 289 ASN B C 1
ATOM 4653 O O . ASN B 1 289 ? 4.711 24.438 -12.344 1 98.81 289 ASN B O 1
ATOM 4657 N N . GLY B 1 290 ? 4.801 22.781 -10.852 1 98.81 290 GLY B N 1
ATOM 4658 C CA . GLY B 1 290 ? 3.412 22.422 -11.078 1 98.81 290 GLY B CA 1
ATOM 4659 C C . GLY B 1 290 ? 2.432 23.5 -10.664 1 98.81 290 GLY B C 1
ATOM 4660 O O . GLY B 1 290 ? 1.44 23.75 -11.352 1 98.81 290 GLY B O 1
ATOM 4661 N N . LEU B 1 291 ? 2.688 24.141 -9.516 1 98.75 291 LEU B N 1
ATOM 4662 C CA . LEU B 1 291 ? 1.851 25.25 -9.062 1 98.75 291 LEU B CA 1
ATOM 4663 C C . LEU B 1 291 ? 1.789 26.344 -10.117 1 98.75 291 LEU B C 1
ATOM 4665 O O . LEU B 1 291 ? 0.708 26.844 -10.438 1 98.75 291 LEU B O 1
ATOM 4669 N N . ARG B 1 292 ? 2.898 26.672 -10.625 1 98.38 292 ARG B N 1
ATOM 4670 C CA . ARG B 1 292 ? 3.012 27.75 -11.609 1 98.38 292 ARG B CA 1
ATOM 4671 C C . ARG B 1 292 ? 2.295 27.375 -12.898 1 98.38 292 ARG B C 1
ATOM 4673 O O . ARG B 1 292 ? 1.507 28.172 -13.43 1 98.38 292 ARG B O 1
ATOM 4680 N N . GLN B 1 293 ? 2.549 26.203 -13.391 1 98.5 293 GLN B N 1
ATOM 4681 C CA . GLN B 1 293 ? 2.021 25.75 -14.68 1 98.5 293 GLN B CA 1
ATOM 4682 C C . GLN B 1 293 ? 0.499 25.656 -14.641 1 98.5 293 GLN B C 1
ATOM 4684 O O . GLN B 1 293 ? -0.167 25.906 -15.648 1 98.5 293 GLN B O 1
ATOM 4689 N N . ARG B 1 294 ? -0.03 25.422 -13.461 1 98.19 294 ARG B N 1
ATOM 4690 C CA . ARG B 1 294 ? -1.465 25.188 -13.359 1 98.19 294 ARG B CA 1
ATOM 4691 C C . ARG B 1 294 ? -2.174 26.344 -12.672 1 98.19 294 ARG B C 1
ATOM 4693 O O . ARG B 1 294 ? -3.367 26.266 -12.375 1 98.19 294 ARG B O 1
ATOM 4700 N N . ASN B 1 295 ? -1.484 27.406 -12.336 1 98.19 295 ASN B N 1
ATOM 4701 C CA . ASN B 1 295 ? -2.012 28.625 -11.711 1 98.19 295 ASN B CA 1
ATOM 4702 C C . ASN B 1 295 ? -2.684 28.312 -10.375 1 98.19 295 ASN B C 1
ATOM 4704 O O . ASN B 1 295 ? -3.818 28.734 -10.141 1 98.19 295 ASN B O 1
ATOM 4708 N N . LEU B 1 296 ? -1.933 27.516 -9.594 1 98.5 296 LEU B N 1
ATOM 4709 C CA . LEU B 1 296 ? -2.465 27.078 -8.312 1 98.5 296 LEU B CA 1
ATOM 4710 C C . LEU B 1 296 ? -1.795 27.812 -7.16 1 98.5 296 LEU B C 1
ATOM 4712 O O . LEU B 1 296 ? -1.315 27.203 -6.207 1 98.5 296 LEU B O 1
ATOM 4716 N N . GLY B 1 297 ? -1.697 29.172 -7.328 1 98.31 297 GLY B N 1
ATOM 4717 C CA . GLY B 1 297 ? -1.152 29.969 -6.246 1 98.31 297 GLY B CA 1
ATOM 4718 C C . GLY B 1 297 ? 0.343 30.203 -6.367 1 98.31 297 GLY B C 1
ATOM 4719 O O . GLY B 1 297 ? 0.955 29.828 -7.367 1 98.31 297 GLY B O 1
ATOM 4720 N N . ILE B 1 298 ? 0.901 30.828 -5.32 1 97.94 298 ILE B N 1
ATOM 4721 C CA . ILE B 1 298 ? 2.318 31.172 -5.273 1 97.94 298 ILE B CA 1
ATOM 4722 C C . ILE B 1 298 ? 2.98 30.469 -4.09 1 97.94 298 ILE B C 1
ATOM 4724 O O . ILE B 1 298 ? 2.523 30.578 -2.951 1 97.94 298 ILE B O 1
ATOM 4728 N N . TYR B 1 299 ? 4.027 29.812 -4.438 1 98.38 299 TYR B N 1
ATOM 4729 C CA . TYR B 1 299 ? 4.758 29.109 -3.393 1 98.38 299 TYR B CA 1
ATOM 4730 C C . TYR B 1 299 ? 5.531 30.078 -2.512 1 98.38 299 TYR B C 1
ATOM 4732 O O . TYR B 1 299 ? 6.203 30.984 -3.018 1 98.38 299 TYR B O 1
ATOM 4740 N N . ARG B 1 300 ? 5.418 29.922 -1.22 1 96.56 300 ARG B N 1
ATOM 4741 C CA . ARG B 1 300 ? 6.23 30.625 -0.226 1 96.56 300 ARG B CA 1
ATOM 4742 C C . ARG B 1 300 ? 6.723 29.656 0.852 1 96.56 300 ARG B C 1
ATOM 4744 O O . ARG B 1 300 ? 6.004 28.734 1.244 1 96.56 300 ARG B O 1
ATOM 4751 N N . LYS B 1 301 ? 7.883 29.875 1.287 1 95.75 301 LYS B N 1
ATOM 4752 C CA . LYS B 1 301 ? 8.375 29.078 2.414 1 95.75 301 LYS B CA 1
ATOM 4753 C C . LYS B 1 301 ? 7.535 29.328 3.664 1 95.75 301 LYS B C 1
ATOM 4755 O O . LYS B 1 301 ? 7.023 30.438 3.871 1 95.75 301 LYS B O 1
ATOM 4760 N N . ALA B 1 302 ? 7.434 28.328 4.461 1 95.31 302 ALA B N 1
ATOM 4761 C CA . ALA B 1 302 ? 6.719 28.484 5.727 1 95.31 302 ALA B CA 1
ATOM 4762 C C . ALA B 1 302 ? 7.34 29.594 6.574 1 95.31 302 ALA B C 1
ATOM 4764 O O . ALA B 1 302 ? 8.562 29.672 6.695 1 95.31 302 ALA B O 1
ATOM 4765 N N . TYR B 1 303 ? 6.527 30.391 7.141 1 92.88 303 TYR B N 1
ATOM 4766 C CA . TYR B 1 303 ? 6.98 31.578 7.859 1 92.88 303 TYR B CA 1
ATOM 4767 C C . TYR B 1 303 ? 7.598 31.188 9.203 1 92.88 303 TYR B C 1
ATOM 4769 O O . TYR B 1 303 ? 8.734 31.562 9.5 1 92.88 303 TYR B O 1
ATOM 4777 N N . GLN B 1 304 ? 6.867 30.453 9.945 1 92.12 304 GLN B N 1
ATOM 4778 C CA . GLN B 1 304 ? 7.344 30.078 11.273 1 92.12 304 GLN B CA 1
ATOM 4779 C C . GLN B 1 304 ? 6.863 28.688 11.648 1 92.12 304 GLN B C 1
ATOM 4781 O O . GLN B 1 304 ? 6.188 28.016 10.859 1 92.12 304 GLN B O 1
ATOM 4786 N N . SER B 1 305 ? 7.227 28.25 12.875 1 92.81 305 SER B N 1
ATOM 4787 C CA . SER B 1 305 ? 6.949 26.906 13.359 1 92.81 305 SER B CA 1
ATOM 4788 C C . SER B 1 305 ? 5.492 26.766 13.781 1 92.81 305 SER B C 1
ATOM 4790 O O . SER B 1 305 ? 4.793 27.75 13.977 1 92.81 305 SER B O 1
ATOM 4792 N N . PRO B 1 306 ? 5.09 25.5 13.875 1 95.5 306 PRO B N 1
ATOM 4793 C CA . PRO B 1 306 ? 3.734 25.281 14.383 1 95.5 306 PRO B CA 1
ATOM 4794 C C . PRO B 1 306 ? 3.516 25.875 15.773 1 95.5 306 PRO B C 1
ATOM 4796 O O . PRO B 1 306 ? 2.447 26.438 16.047 1 95.5 306 PRO B O 1
ATOM 4799 N N . ALA B 1 307 ? 4.516 25.844 16.641 1 95.19 307 ALA B N 1
ATOM 4800 C CA . ALA B 1 307 ? 4.387 26.438 17.953 1 95.19 307 ALA B CA 1
ATOM 4801 C C . ALA B 1 307 ? 4.145 27.938 17.859 1 95.19 307 ALA B C 1
ATOM 4803 O O . ALA B 1 307 ? 3.344 28.5 18.609 1 95.19 307 ALA B O 1
ATOM 4804 N N . PHE B 1 308 ? 4.824 28.5 16.984 1 93.38 308 PHE B N 1
ATOM 4805 C CA . PHE B 1 308 ? 4.598 29.922 16.734 1 93.38 308 PHE B CA 1
ATOM 4806 C C . PHE B 1 308 ? 3.191 30.156 16.203 1 93.38 308 PHE B C 1
ATOM 4808 O O . PHE B 1 308 ? 2.535 31.125 16.578 1 93.38 308 PHE B O 1
ATOM 4815 N N . GLY B 1 309 ? 2.734 29.281 15.305 1 94.5 309 GLY B N 1
ATOM 4816 C CA . GLY B 1 309 ? 1.36 29.344 14.828 1 94.5 309 GLY B CA 1
ATOM 4817 C C . GLY B 1 309 ? 0.339 29.297 15.953 1 94.5 309 GLY B C 1
ATOM 4818 O O . GLY B 1 309 ? -0.637 30.047 15.945 1 94.5 309 GLY B O 1
ATOM 4819 N N . ALA B 1 310 ? 0.596 28.453 16.844 1 96.06 310 ALA B N 1
ATOM 4820 C CA . ALA B 1 310 ? -0.275 28.344 18 1 96.06 310 ALA B CA 1
ATOM 4821 C C . ALA B 1 310 ? -0.27 29.641 18.812 1 96.06 310 ALA B C 1
ATOM 4823 O O . ALA B 1 310 ? -1.313 30.078 19.297 1 96.06 310 ALA B O 1
ATOM 4824 N N . ALA B 1 311 ? 0.867 30.234 18.938 1 93.81 311 ALA B N 1
ATOM 4825 C CA . ALA B 1 311 ? 0.98 31.5 19.656 1 93.81 311 ALA B CA 1
ATOM 4826 C C . ALA B 1 311 ? 0.201 32.594 18.953 1 93.81 311 ALA B C 1
ATOM 4828 O O . ALA B 1 311 ? -0.398 33.469 19.609 1 93.81 311 ALA B O 1
ATOM 4829 N N . ILE B 1 312 ? 0.231 32.531 17.688 1 92.25 312 ILE B N 1
ATOM 4830 C CA . ILE B 1 312 ? -0.523 33.531 16.922 1 92.25 312 ILE B CA 1
ATOM 4831 C C . ILE B 1 312 ? -2.018 33.344 17.172 1 92.25 312 ILE B C 1
ATOM 4833 O O . ILE B 1 312 ? -2.744 34.312 17.375 1 92.25 312 ILE B O 1
ATOM 4837 N N . VAL B 1 313 ? -2.457 32.188 17.156 1 93.88 313 VAL B N 1
ATOM 4838 C CA . VAL B 1 313 ? -3.859 31.875 17.438 1 93.88 313 VAL B CA 1
ATOM 4839 C C . VAL B 1 313 ? -4.23 32.375 18.828 1 93.88 313 VAL B C 1
ATOM 4841 O O . VAL B 1 313 ? -5.293 32.969 19.031 1 93.88 313 VAL B O 1
ATOM 4844 N N . ALA B 1 314 ? -3.361 32.094 19.75 1 95.12 314 ALA B N 1
ATOM 4845 C CA . ALA B 1 314 ? -3.576 32.562 21.125 1 95.12 314 ALA B CA 1
ATOM 4846 C C . ALA B 1 314 ? -3.686 34.094 21.172 1 95.12 314 ALA B C 1
ATOM 4848 O O . ALA B 1 314 ? -4.543 34.625 21.875 1 95.12 314 ALA B O 1
ATOM 4849 N N . GLU B 1 315 ? -2.867 34.719 20.469 1 91.75 315 GLU B N 1
ATOM 4850 C CA . GLU B 1 315 ? -2.889 36.188 20.422 1 91.75 315 GLU B CA 1
ATOM 4851 C C . GLU B 1 315 ? -4.211 36.688 19.859 1 91.75 315 GLU B C 1
ATOM 4853 O O . GLU B 1 315 ? -4.766 37.656 20.375 1 91.75 315 GLU B O 1
ATOM 4858 N N . GLU B 1 316 ? -4.664 36.062 18.859 1 90.69 316 GLU B N 1
ATOM 4859 C CA . GLU B 1 316 ? -5.926 36.438 18.234 1 90.69 316 GLU B CA 1
ATOM 4860 C C . GLU B 1 316 ? -7.102 36.219 19.188 1 90.69 316 GLU B C 1
ATOM 4862 O O . GLU B 1 316 ? -8.086 36.969 19.156 1 90.69 316 GLU B O 1
ATOM 4867 N N . LEU B 1 317 ? -6.984 35.219 19.938 1 91.44 317 LEU B N 1
ATOM 4868 C CA . LEU B 1 317 ? -8.008 34.906 20.938 1 91.44 317 LEU B CA 1
ATOM 4869 C C . LEU B 1 317 ? -8.062 36 22 1 91.44 317 LEU B C 1
ATOM 4871 O O . LEU B 1 317 ? -9.141 36.375 22.453 1 91.44 317 LEU B O 1
ATOM 4875 N N . ALA B 1 318 ? -6.926 36.406 22.453 1 90.44 318 ALA B N 1
ATOM 4876 C CA . ALA B 1 318 ? -6.816 37.406 23.516 1 90.44 318 ALA B CA 1
ATOM 4877 C C . ALA B 1 318 ? -7.203 38.781 23.031 1 90.44 318 ALA B C 1
ATOM 4879 O O . ALA B 1 318 ? -7.715 39.594 23.797 1 90.44 318 ALA B O 1
ATOM 4880 N N . HIS B 1 319 ? -6.848 39.062 21.812 1 85.12 319 HIS B N 1
ATOM 4881 C CA . HIS B 1 319 ? -7.133 40.344 21.203 1 85.12 319 HIS B CA 1
ATOM 4882 C C . HIS B 1 319 ? -7.93 40.188 19.922 1 85.12 319 HIS B C 1
ATOM 4884 O O . HIS B 1 319 ? -7.398 40.406 18.828 1 85.12 319 HIS B O 1
ATOM 4890 N N . PRO B 1 320 ? -9.18 39.781 20.094 1 73.56 320 PRO B N 1
ATOM 4891 C CA . PRO B 1 320 ? -9.961 39.562 18.875 1 73.56 320 PRO B CA 1
ATOM 4892 C C . PRO B 1 320 ? -10.062 40.812 18.016 1 73.56 320 PRO B C 1
ATOM 4894 O O . PRO B 1 320 ? -10.148 41.938 18.547 1 73.56 320 PRO B O 1
ATOM 4897 N N . SER B 1 321 ? -9.133 40.969 17 1 59.06 321 SER B N 1
ATOM 4898 C CA . SER B 1 321 ? -9.281 42.125 16.094 1 59.06 321 SER B CA 1
ATOM 4899 C C . SER B 1 321 ? -10.75 42.375 15.797 1 59.06 321 SER B C 1
ATOM 4901 O O . SER B 1 321 ? -11.57 41.469 15.781 1 59.06 321 SER B O 1
ATOM 4903 N N . LYS B 1 322 ? -11.125 43.688 16.188 1 44.06 322 LYS B N 1
ATOM 4904 C CA . LYS B 1 322 ? -12.438 44.156 15.758 1 44.06 322 LYS B CA 1
ATOM 4905 C C . LYS B 1 322 ? -12.703 43.781 14.297 1 44.06 322 LYS B C 1
ATOM 4907 O O . LYS B 1 322 ? -12.047 44.312 13.391 1 44.06 322 LYS B O 1
ATOM 4912 N N . GLN B 1 323 ? -12.719 42.469 13.852 1 37.91 323 GLN B N 1
ATOM 4913 C CA . GLN B 1 323 ? -13.305 42.406 12.516 1 37.91 323 GLN B CA 1
ATOM 4914 C C . GLN B 1 323 ? -14.711 43 12.508 1 37.91 323 GLN B C 1
ATOM 4916 O O . GLN B 1 323 ? -15.492 42.781 13.445 1 37.91 323 GLN B O 1
#